Protein AF-A0ABD3P459-F1 (afdb_monomer)

Radius of gyration: 29.18 Å; Cα contacts (8 Å, |Δi|>4): 652; chains: 1; bounding box: 80×103×80 Å

Secondary structure (DSSP, 8-state):
--PPPP--------PPPPPPPPP-----------------------------------------------------------------------------BEEPPHHHHHHHHHHHHTS-HHHHHHHTTTTSSS-SS-TT-HHHHHTT--S--TTS-S-EETT-PPPPTTHHHHHHHHHHHHHHS----TTS----GGG-S----S--PPPEEEEEEE--TTTHHHHHHHHHHHS-TTTS-TBTTB--BTTB---BGGGS-HHHHHHHHHTSSS--SEEEE-SS---GGGGGGGT--SSGGGS-GGGHHHHHHS----PPEEEEEEEE--HHHHHHHHHHHHHTT-HHHHHT---HHHHHHHHHHHGGG--TT-SSSGGGGGG-TTHHHHHHTTT-SPP-----TT--S-TT-GGGSS-HHHH-HHHHHHHHHHHHHHHHT-SEEEETTTTTSHHHHHHHHHHH-----S------SS---S---SSSSS-----HHHHHHTTS-THHHHHHHHTTHHHHHHHHHHHHHHHHHHH-TTTB--

Sequence (542 aa):
MAPQQQLSSRLHIVASPLPERPHHDSSVHQTSSSPFPRTKRRRGGHSLKILSTLICSVASGGVLASLAWLVRDDTEVNPAANGDLSRRVRSMDGDGRSGTVRSASVDTVVRFLMGLAEKRPAELWDIFGVGGEGYGDDPFSLSSLEAGQCPWSTSSSAATIDWLPPRPLHSDDLSAAFRSNMQSTPVNHPSRPKLNKRNRHISPDTNNDSPVILWYEHISKAGGTTFCALAQSNMPHLAVPRYHCMPRKGDLMDGRVGSWPNEELIDFLTQDQPSYGIVANEWDPFDLNKLKLSGRDLWKDHADERNTDKINNDNNVQSPRLLFVTTLRDPADRLLSSYTFFSDYSEEQQRDASNFGVWIKKNLARLGKFKVGGRSAFRSNIARNNYMVWRFSGGAMPRYHEYDEESSASFFAPSRVFSSSAAEKSVWERPFEMAVRALSLHDLVLPMDVMTQDPGKESLQRVLGWNQFALHGRRYVGEKESGHVVTTGEVRNSNAKAYLEERGSGEEFRALWERNWLDYVLFYWARAVFFARLYCRDVLAE

Mean predicted aligned error: 14.14 Å

Foldseek 3Di:
DDDDDDDDDDDDDDDDDDDDDDDDDDDDDDDDDDDDDDDDDDDDDDDDDDDDDDDDDDDDDDDDDDDDDDDDDDDDDDDDDDDDDDDDDDDDPPPPPQAFAAEDALVLLLVVLVVVLLDALVVNCQCQQVPHPGHHVPLLVVVQLVVLHDPDDSPPHHHYNSNFHDFFPCQLVLLVLLQVVQVVDPQDDPPDPDDDPVPPPPPPPPDLAFHEAEEEEELFPFQLQLVLLLCCQRGRVQQADPLSSAHDDPPDPDLACQLDDLVRVQCCCPPDDDNHSYHHHYQFAHDQCLCVLAVDHLPCVPDDPVCSVVVVPPDPRRGYHYQFEYEAEDLLLRLVNLLCLVCPPDPVSVVVSDPSLVVLVVLLVQVVVDDRVDPGSSSSLSSDAQSLLCRQLSNLQDRPPPDPVPPDDGSLDPPCLDDPVNSDCVRRSSSLSSSSSSLSNHSYHHHSVCCLPPLNQVSCCSRNVRDPSQSDDDPDPDDDSADDPDNDDHPPSRDSQVVVVVPDPSSSVSSSCSSRVSSVSVNSSSSSNSSCVRSVVVRHDD

InterPro domains:
  IPR027417 P-loop containing nucleoside triphosphate hydrolase [G3DSA:3.40.50.300] (211-537)

Solvent-accessible surface area (backbone atoms only — not comparable to full-atom values): 33387 Å² total; per-residue (Å²): 141,83,85,86,83,86,87,82,86,82,82,82,84,82,86,77,85,83,83,84,80,83,87,81,86,90,79,89,81,90,80,87,89,85,90,83,87,83,83,83,79,87,80,83,87,83,89,80,89,83,87,86,81,90,80,89,83,90,83,88,86,89,80,92,79,86,84,87,75,84,87,77,82,89,80,85,87,82,82,89,82,92,74,93,78,83,86,80,90,71,92,71,88,73,82,79,72,70,26,47,30,34,53,19,53,62,71,43,22,41,53,48,53,48,62,56,62,74,48,55,51,75,55,51,39,49,37,59,13,78,87,59,100,49,66,45,72,38,94,67,50,41,73,42,31,73,70,67,35,50,91,69,57,48,85,44,74,64,42,65,40,50,71,34,47,49,80,30,80,62,40,68,59,45,24,51,50,31,31,49,58,57,65,73,48,78,64,75,57,94,85,64,76,90,75,61,82,84,77,63,67,76,71,85,78,86,67,92,70,50,56,47,29,37,37,32,48,34,75,35,78,72,50,36,51,45,55,31,46,39,46,57,60,57,41,40,74,64,23,39,31,89,60,62,23,11,52,67,65,81,97,38,88,35,34,36,58,36,58,47,56,71,66,58,50,44,47,47,63,71,72,50,84,58,67,48,47,35,43,21,25,55,54,39,31,43,47,72,72,59,42,49,48,48,78,39,65,97,65,52,96,79,50,71,70,90,57,57,66,52,72,70,62,79,52,97,64,77,60,53,25,58,43,38,34,35,48,46,61,60,68,56,26,44,41,48,38,38,48,53,63,60,34,74,75,37,77,73,36,54,76,60,57,57,57,69,58,55,49,38,53,59,23,48,66,37,44,80,59,44,51,83,72,45,92,39,39,40,80,24,53,69,48,45,65,30,42,60,31,20,26,41,21,52,46,60,38,71,82,88,87,78,71,63,83,82,72,72,88,55,88,50,50,77,95,65,67,76,46,72,71,78,66,33,58,91,61,46,50,66,22,42,48,40,17,51,57,48,56,46,56,33,66,41,56,40,44,56,89,40,43,87,38,70,75,26,42,52,50,41,29,69,51,57,59,42,81,49,81,73,65,76,84,76,92,59,98,68,96,68,92,54,57,47,94,53,102,75,58,57,80,74,77,49,55,37,58,61,63,31,45,79,71,51,61,58,55,47,38,48,44,53,46,54,51,24,42,66,27,47,55,51,45,57,50,45,44,29,48,40,33,44,70,66,52,28,59,95,33,43,59,130

Structure (mmCIF, N/CA/C/O backbone):
data_AF-A0ABD3P459-F1
#
_entry.id   AF-A0ABD3P459-F1
#
loop_
_atom_site.group_PDB
_atom_site.id
_atom_site.type_symbol
_atom_site.label_atom_id
_atom_site.label_alt_id
_atom_site.label_comp_id
_atom_site.label_asym_id
_atom_site.label_entity_id
_atom_site.label_seq_id
_atom_site.pdbx_PDB_ins_code
_atom_site.Cartn_x
_atom_site.Cartn_y
_atom_site.Cartn_z
_atom_site.occupancy
_atom_site.B_iso_or_equiv
_atom_site.auth_seq_id
_atom_site.auth_comp_id
_atom_site.auth_asym_id
_atom_site.auth_atom_id
_atom_site.pdbx_PDB_model_num
ATOM 1 N N . MET A 1 1 ? -15.809 -40.561 -43.843 1.00 43.72 1 MET A N 1
ATOM 2 C CA . MET A 1 1 ? -15.997 -39.375 -44.705 1.00 43.72 1 MET A CA 1
ATOM 3 C C . MET A 1 1 ? -17.270 -38.662 -44.279 1.00 43.72 1 MET A C 1
ATOM 5 O O . MET A 1 1 ? -18.341 -39.224 -44.445 1.00 43.72 1 MET A O 1
ATOM 9 N N . ALA A 1 2 ? -17.136 -37.474 -43.697 1.00 31.20 2 ALA A N 1
ATOM 10 C CA . ALA A 1 2 ? -18.208 -36.517 -43.414 1.00 31.20 2 ALA A CA 1
ATOM 11 C C . ALA A 1 2 ? -17.552 -35.118 -43.375 1.00 31.20 2 ALA A C 1
ATOM 13 O O . ALA A 1 2 ? -16.400 -35.039 -42.937 1.00 31.20 2 ALA A O 1
ATOM 14 N N . PRO A 1 3 ? -18.186 -34.046 -43.884 1.00 43.34 3 PRO A N 1
ATOM 15 C CA . PRO A 1 3 ? -17.501 -32.771 -44.093 1.00 43.34 3 PRO A CA 1
ATOM 16 C C . PRO A 1 3 ? -17.493 -31.885 -42.840 1.00 43.34 3 PRO A C 1
ATOM 18 O O . PRO A 1 3 ? -18.505 -31.742 -42.158 1.00 43.34 3 PRO A O 1
ATOM 21 N N . GLN A 1 4 ? -16.360 -31.228 -42.581 1.00 30.92 4 GLN A N 1
ATOM 22 C CA . GLN A 1 4 ? -16.279 -30.120 -41.626 1.00 30.92 4 GLN A CA 1
ATOM 23 C C . GLN A 1 4 ? -16.928 -28.863 -42.222 1.00 30.92 4 GLN A C 1
ATOM 25 O O . GLN A 1 4 ? -16.619 -28.487 -43.352 1.00 30.92 4 GLN A O 1
ATOM 30 N N . GLN A 1 5 ? -17.768 -28.174 -41.448 1.00 36.69 5 GLN A N 1
ATOM 31 C CA . GLN A 1 5 ? -18.185 -26.804 -41.748 1.00 36.69 5 GLN A CA 1
ATOM 32 C C . GLN A 1 5 ? -17.350 -25.824 -40.918 1.00 36.69 5 GLN A C 1
ATOM 34 O O . GLN A 1 5 ? -17.392 -25.851 -39.690 1.00 36.69 5 GLN A O 1
ATOM 39 N N . GLN A 1 6 ? -16.602 -24.948 -41.590 1.00 31.00 6 GLN A N 1
ATOM 40 C CA . GLN A 1 6 ? -15.978 -23.782 -40.965 1.00 31.00 6 GLN A CA 1
ATOM 41 C C . GLN A 1 6 ? -16.959 -22.605 -40.989 1.00 31.00 6 GLN A C 1
ATOM 43 O O . GLN A 1 6 ? -17.386 -22.174 -42.060 1.00 31.00 6 GLN A O 1
ATOM 48 N N . LEU A 1 7 ? -17.281 -22.053 -39.819 1.00 30.47 7 LEU A N 1
ATOM 49 C CA . LEU A 1 7 ? -18.008 -20.790 -39.697 1.00 30.47 7 LEU A CA 1
ATOM 50 C C . LEU A 1 7 ? -17.008 -19.637 -39.565 1.00 30.47 7 LEU A C 1
ATOM 52 O O . LEU A 1 7 ? -16.349 -19.485 -38.540 1.00 30.47 7 LEU A O 1
ATOM 56 N N . SER A 1 8 ? -16.900 -18.820 -40.615 1.00 28.75 8 SER A N 1
ATOM 57 C CA . SER A 1 8 ? -16.117 -17.581 -40.612 1.00 28.75 8 SER A CA 1
ATOM 58 C C . SER A 1 8 ? -17.039 -16.387 -40.357 1.00 28.75 8 SER A C 1
ATOM 60 O O . SER A 1 8 ? -17.787 -15.969 -41.241 1.00 28.75 8 SER A O 1
ATOM 62 N N . SER A 1 9 ? -16.995 -15.826 -39.149 1.00 30.52 9 SER A N 1
ATOM 63 C CA . SER A 1 9 ? -17.736 -14.613 -38.793 1.00 30.52 9 SER A CA 1
ATOM 64 C C . SER A 1 9 ? -16.895 -13.361 -39.064 1.00 30.52 9 SER A C 1
ATOM 66 O O . SER A 1 9 ? -16.096 -12.940 -38.227 1.00 30.52 9 SER A O 1
ATOM 68 N N . ARG A 1 10 ? -17.086 -12.738 -40.234 1.00 29.83 10 ARG A N 1
ATOM 69 C CA . ARG A 1 10 ? -16.562 -11.391 -40.517 1.00 29.83 10 ARG A CA 1
ATOM 70 C C . ARG A 1 10 ? -17.405 -10.336 -39.798 1.00 29.83 10 ARG A C 1
ATOM 72 O O . ARG A 1 10 ? -18.581 -10.170 -40.112 1.00 29.83 10 ARG A O 1
ATOM 79 N N . LEU A 1 11 ? -16.792 -9.589 -38.883 1.00 27.97 11 LEU A N 1
ATOM 80 C CA . LEU A 1 11 ? -17.391 -8.407 -38.260 1.00 27.97 11 LEU A CA 1
ATOM 81 C C . LEU A 1 11 ? -17.223 -7.185 -39.175 1.00 27.97 11 LEU A C 1
ATOM 83 O O . LEU A 1 11 ? -16.106 -6.743 -39.439 1.00 27.97 11 LEU A O 1
ATOM 87 N N . HIS A 1 12 ? -18.339 -6.631 -39.651 1.00 28.06 12 HIS A N 1
ATOM 88 C CA . HIS A 1 12 ? -18.365 -5.342 -40.342 1.00 28.06 12 HIS A CA 1
ATOM 89 C C . HIS A 1 12 ? -18.398 -4.202 -39.318 1.00 28.06 12 HIS A C 1
ATOM 91 O O . HIS A 1 12 ? -19.388 -4.033 -38.609 1.00 28.06 12 HIS A O 1
ATOM 97 N N . ILE A 1 13 ? -17.342 -3.388 -39.275 1.00 30.62 13 ILE A N 1
ATOM 98 C CA . ILE A 1 13 ? -17.334 -2.129 -38.520 1.00 30.62 13 ILE A CA 1
ATOM 99 C C . ILE A 1 13 ? -17.906 -1.030 -39.422 1.00 30.62 13 ILE A C 1
ATOM 101 O O . ILE A 1 13 ? -17.299 -0.664 -40.427 1.00 30.62 13 ILE A O 1
ATOM 105 N N . VAL A 1 14 ? -19.078 -0.504 -39.060 1.00 29.33 14 VAL A N 1
ATOM 106 C CA . VAL A 1 14 ? -19.691 0.659 -39.717 1.00 29.33 14 VAL A CA 1
ATOM 107 C C . VAL A 1 14 ? -19.282 1.915 -38.951 1.00 29.33 14 VAL A C 1
ATOM 109 O O . VAL A 1 14 ? -19.742 2.148 -37.835 1.00 29.33 14 VAL A O 1
ATOM 112 N N . ALA A 1 15 ? -18.414 2.732 -39.546 1.00 29.31 15 ALA A N 1
ATOM 113 C CA . ALA A 1 15 ? -18.053 4.029 -38.986 1.00 29.31 15 ALA A CA 1
ATOM 114 C C . ALA A 1 15 ? -19.205 5.033 -39.173 1.00 29.31 15 ALA A C 1
ATOM 116 O O . ALA A 1 15 ? -19.657 5.258 -40.295 1.00 29.31 15 ALA A O 1
ATOM 117 N N . SER A 1 16 ? -19.656 5.654 -38.081 1.00 30.17 16 SER A N 1
ATOM 118 C CA . SER A 1 16 ? -20.575 6.801 -38.113 1.00 30.17 16 SER A CA 1
ATOM 119 C C . SER A 1 16 ? -19.792 8.107 -37.902 1.00 30.17 16 SER A C 1
ATOM 121 O O . SER A 1 16 ? -18.869 8.116 -37.085 1.00 30.17 16 SER A O 1
ATOM 123 N N . PRO A 1 17 ? -20.115 9.201 -38.618 1.00 30.72 17 PRO A N 1
ATOM 124 C CA . PRO A 1 17 ? -19.365 10.453 -38.535 1.00 30.72 17 PRO A CA 1
ATOM 125 C C . PRO A 1 17 ? -19.636 11.224 -37.233 1.00 30.72 17 PRO A C 1
ATOM 127 O O . PRO A 1 17 ? -20.729 11.171 -36.670 1.00 30.72 17 PRO A O 1
ATOM 130 N N . LEU A 1 18 ? -18.629 11.972 -36.774 1.00 33.44 18 LEU A N 1
ATOM 131 C CA . LEU A 1 18 ? -18.723 12.866 -35.616 1.00 33.44 18 LEU A CA 1
ATOM 132 C C . LEU A 1 18 ? -19.528 14.137 -35.954 1.00 33.44 18 LEU A C 1
ATOM 134 O O . LEU A 1 18 ? -19.361 14.671 -37.051 1.00 33.44 18 LEU A O 1
ATOM 138 N N . PRO A 1 19 ? -20.337 14.671 -35.020 1.00 32.06 19 PRO A N 1
ATOM 139 C CA . PRO A 1 19 ? -21.009 15.952 -35.202 1.00 32.06 19 PRO A CA 1
ATOM 140 C C . PRO A 1 19 ? -20.045 17.134 -35.002 1.00 32.06 19 PRO A C 1
ATOM 142 O O . PRO A 1 19 ? -19.200 17.133 -34.102 1.00 32.06 19 PRO A O 1
ATOM 145 N N . GLU A 1 20 ? -20.207 18.165 -35.830 1.00 32.75 20 GLU A N 1
ATOM 146 C CA . GLU A 1 20 ? -19.441 19.413 -35.771 1.00 32.75 20 GLU A CA 1
ATOM 147 C C . GLU A 1 20 ? -19.739 20.215 -34.491 1.00 32.75 20 GLU A C 1
ATOM 149 O O . GLU A 1 20 ? -20.852 20.201 -33.961 1.00 32.75 20 GLU A O 1
ATOM 154 N N . ARG A 1 21 ? -18.739 20.953 -33.988 1.00 33.50 21 ARG A N 1
ATOM 155 C CA . ARG A 1 21 ? -18.925 21.911 -32.887 1.00 33.50 21 ARG A CA 1
ATOM 156 C C . ARG A 1 21 ? -19.268 23.297 -33.446 1.00 33.50 21 ARG A C 1
ATOM 158 O O . ARG A 1 21 ? -18.541 23.761 -34.322 1.00 33.50 21 ARG A O 1
ATOM 165 N N . PRO A 1 22 ? -20.274 24.007 -32.906 1.00 35.06 22 PRO A N 1
ATOM 166 C CA . PRO A 1 22 ? -20.507 25.397 -33.271 1.00 35.06 22 PRO A CA 1
ATOM 167 C C . PRO A 1 22 ? -19.414 26.307 -32.691 1.00 35.06 22 PRO A C 1
ATOM 169 O O . PRO A 1 22 ? -19.004 26.162 -31.536 1.00 35.06 22 PRO A O 1
ATOM 172 N N . HIS A 1 23 ? -18.974 27.277 -33.491 1.00 36.44 23 HIS A N 1
ATOM 173 C CA . HIS A 1 23 ? -18.189 28.413 -33.015 1.00 36.44 23 HIS A CA 1
ATOM 174 C C . HIS A 1 23 ? -19.051 29.300 -32.106 1.00 36.44 23 HIS A C 1
ATOM 176 O O . HIS A 1 23 ? -20.215 29.549 -32.413 1.00 36.44 23 HIS A O 1
ATOM 182 N N . HIS A 1 24 ? -18.470 29.815 -31.020 1.00 36.75 24 HIS A N 1
ATOM 183 C CA . HIS A 1 24 ? -19.091 30.860 -30.207 1.00 36.75 24 HIS A CA 1
ATOM 184 C C . HIS A 1 24 ? -18.243 32.130 -30.248 1.00 36.75 24 HIS A C 1
ATOM 186 O O . HIS A 1 24 ? -17.090 32.129 -29.815 1.00 36.75 24 HIS A O 1
ATOM 192 N N . ASP A 1 25 ? -18.841 33.201 -30.768 1.00 29.42 25 ASP A N 1
ATOM 193 C CA . ASP A 1 25 ? -18.234 34.525 -30.842 1.00 29.42 25 ASP A CA 1
ATOM 194 C C . ASP A 1 25 ? -18.008 35.150 -29.463 1.00 29.42 25 ASP A C 1
ATOM 196 O O . ASP A 1 25 ? -18.829 35.056 -28.547 1.00 29.42 25 ASP A O 1
ATOM 200 N N . SER A 1 26 ? -16.891 35.862 -29.346 1.00 31.38 26 SER A N 1
ATOM 201 C CA . SER A 1 26 ? -16.526 36.644 -28.171 1.00 31.38 26 SER A CA 1
ATOM 202 C C . SER A 1 26 ? -17.024 38.089 -28.288 1.00 31.38 26 SER A C 1
ATOM 204 O O . SER A 1 26 ? -16.369 38.918 -28.921 1.00 31.38 26 SER A O 1
ATOM 206 N N . SER A 1 27 ? -18.139 38.425 -27.630 1.00 30.39 27 SER A N 1
ATOM 207 C CA . SER A 1 27 ? -18.596 39.816 -27.476 1.00 30.39 27 SER A CA 1
ATOM 208 C C . SER A 1 27 ? -18.241 40.380 -26.095 1.00 30.39 27 SER A C 1
ATOM 210 O O . SER A 1 27 ? -18.679 39.870 -25.064 1.00 30.39 27 SER A O 1
ATOM 212 N N . VAL A 1 28 ? -17.463 41.462 -26.083 1.00 34.81 28 VAL A N 1
ATOM 213 C CA . VAL A 1 28 ? -17.018 42.178 -24.878 1.00 34.81 28 VAL A CA 1
ATOM 214 C C . VAL A 1 28 ? -18.147 43.026 -24.289 1.00 34.81 28 VAL A C 1
ATOM 216 O O . VAL A 1 28 ? -18.696 43.869 -24.991 1.00 34.81 28 VAL A O 1
ATOM 219 N N . HIS A 1 29 ? -18.385 42.932 -22.976 1.00 32.59 29 HIS A N 1
ATOM 220 C CA . HIS A 1 29 ? -18.986 44.035 -22.219 1.00 32.59 29 HIS A CA 1
ATOM 221 C C . HIS A 1 29 ? -18.264 44.285 -20.890 1.00 32.59 29 HIS A C 1
ATOM 223 O O . HIS A 1 29 ? -18.108 43.401 -20.051 1.00 32.59 29 HIS A O 1
ATOM 229 N N . GLN A 1 30 ? -17.819 45.531 -20.718 1.00 33.00 30 GLN A N 1
ATOM 230 C CA . GLN A 1 30 ? -17.252 46.067 -19.484 1.00 33.00 30 GLN A CA 1
ATOM 231 C C . GLN A 1 30 ? -18.373 46.606 -18.586 1.00 33.00 30 GLN A C 1
ATOM 233 O O . GLN A 1 30 ? -19.188 47.394 -19.062 1.00 33.00 30 GLN A O 1
ATOM 238 N N . THR A 1 31 ? -18.339 46.323 -17.281 1.00 30.34 31 THR A N 1
ATOM 239 C CA . THR A 1 31 ? -19.054 47.136 -16.278 1.00 30.34 31 THR A CA 1
ATOM 240 C C . THR A 1 31 ? -18.241 47.312 -14.993 1.00 30.34 31 THR A C 1
ATOM 242 O O . THR A 1 31 ? -18.089 46.385 -14.203 1.00 30.34 31 THR A O 1
ATOM 245 N N . SER A 1 32 ? -17.756 48.543 -14.805 1.00 28.61 32 SER A N 1
ATOM 246 C CA . SER A 1 32 ? -17.606 49.273 -13.532 1.00 28.61 32 SER A CA 1
ATOM 247 C C . SER A 1 32 ? -17.167 48.521 -12.262 1.00 28.61 32 SER A C 1
ATOM 249 O O . SER A 1 32 ? -17.966 47.916 -11.548 1.00 28.61 32 SER A O 1
ATOM 251 N N . SER A 1 33 ? -15.910 48.743 -11.880 1.00 28.70 33 SER A N 1
ATOM 252 C CA . SER A 1 33 ? -15.379 48.530 -10.528 1.00 28.70 33 SER A CA 1
ATOM 253 C C . SER A 1 33 ? -15.808 49.621 -9.533 1.00 28.70 33 SER A C 1
ATOM 255 O O . SER A 1 33 ? -15.836 50.794 -9.904 1.00 28.70 33 SER A O 1
ATOM 257 N N . SER A 1 34 ? -15.953 49.284 -8.245 1.00 28.64 34 SER A N 1
ATOM 258 C CA . SER A 1 34 ? -15.763 50.251 -7.146 1.00 28.64 34 SER A CA 1
ATOM 259 C C . SER A 1 34 ? -15.162 49.572 -5.893 1.00 28.64 34 SER A C 1
ATOM 261 O O . SER A 1 34 ? -15.334 48.358 -5.750 1.00 28.64 34 SER A O 1
ATOM 263 N N . PRO A 1 35 ? -14.388 50.269 -5.028 1.00 41.94 35 PRO A N 1
ATOM 264 C CA . PRO A 1 35 ? -13.347 49.615 -4.223 1.00 41.94 35 PRO A CA 1
ATOM 265 C C . PRO A 1 35 ? -13.531 49.696 -2.695 1.00 41.94 35 PRO A C 1
ATOM 267 O O . PRO A 1 35 ? -14.115 50.641 -2.177 1.00 41.94 35 PRO A O 1
ATOM 270 N N . PHE A 1 36 ? -12.880 48.782 -1.961 1.00 29.53 36 PHE A N 1
ATOM 271 C CA . PHE A 1 36 ? -12.521 48.966 -0.542 1.00 29.53 36 PHE A CA 1
ATOM 272 C C . PHE A 1 36 ? -11.030 48.631 -0.291 1.00 29.53 36 PHE A C 1
ATOM 274 O O . PHE A 1 36 ? -10.421 47.910 -1.089 1.00 29.53 36 PHE A O 1
ATOM 281 N N . PRO A 1 37 ? -10.379 49.214 0.740 1.00 38.22 37 PRO A N 1
ATOM 282 C CA . PRO A 1 37 ? -8.960 49.553 0.637 1.00 38.22 37 PRO A CA 1
ATOM 283 C C . PRO A 1 37 ? -7.986 48.544 1.261 1.00 38.22 37 PRO A C 1
ATOM 285 O O . PRO A 1 37 ? -8.197 48.008 2.347 1.00 38.22 37 PRO A O 1
ATOM 288 N N . ARG A 1 38 ? -6.821 48.385 0.615 1.00 31.14 38 ARG A N 1
ATOM 289 C CA . ARG A 1 38 ? -5.641 47.720 1.191 1.00 31.14 38 ARG A CA 1
ATOM 290 C C . ARG A 1 38 ? -4.854 48.680 2.087 1.00 31.14 38 ARG A C 1
ATOM 292 O O . ARG A 1 38 ? -4.240 49.631 1.602 1.00 31.14 38 ARG A O 1
ATOM 299 N N . THR A 1 39 ? -4.765 48.376 3.377 1.00 33.22 39 THR A N 1
ATOM 300 C CA . THR A 1 39 ? -3.868 49.068 4.314 1.00 33.22 39 THR A CA 1
ATOM 301 C C . THR A 1 39 ? -2.403 48.688 4.066 1.00 33.22 39 THR A C 1
ATOM 303 O O . THR A 1 39 ? -1.993 47.554 4.318 1.00 33.22 39 THR A O 1
ATOM 306 N N . LYS A 1 40 ? -1.583 49.643 3.609 1.00 33.78 40 LYS A N 1
ATOM 307 C CA . LYS A 1 40 ? -0.118 49.495 3.528 1.00 33.78 40 LYS A CA 1
ATOM 308 C C . LYS A 1 40 ? 0.490 49.516 4.935 1.00 33.78 40 LYS A C 1
ATOM 310 O O . LYS A 1 40 ? 0.404 50.536 5.612 1.00 33.78 40 LYS A O 1
ATOM 315 N N . ARG A 1 41 ? 1.199 48.456 5.342 1.00 33.03 41 ARG A N 1
ATOM 316 C CA . ARG A 1 41 ? 2.051 48.479 6.546 1.00 33.03 41 ARG A CA 1
ATOM 317 C C . ARG A 1 41 ? 3.526 48.517 6.140 1.00 33.03 41 ARG A C 1
ATOM 319 O O . ARG A 1 41 ? 4.090 47.509 5.727 1.00 33.03 41 ARG A O 1
ATOM 326 N N . ARG A 1 42 ? 4.142 49.701 6.237 1.00 35.00 42 ARG A N 1
ATOM 327 C CA . ARG A 1 42 ? 5.601 49.878 6.122 1.00 35.00 42 ARG A CA 1
ATOM 328 C C . ARG A 1 42 ? 6.304 49.088 7.235 1.00 35.00 42 ARG A C 1
ATOM 330 O O . ARG A 1 42 ? 5.878 49.151 8.386 1.00 35.00 42 ARG A O 1
ATOM 337 N N . ARG A 1 43 ? 7.440 48.466 6.919 1.00 35.28 43 ARG A N 1
ATOM 338 C CA . ARG A 1 43 ? 8.540 48.258 7.872 1.00 35.28 43 ARG A CA 1
ATOM 339 C C . ARG A 1 43 ? 9.817 48.795 7.234 1.00 35.28 43 ARG A C 1
ATOM 341 O O . ARG A 1 43 ? 10.210 48.326 6.172 1.00 35.28 43 ARG A O 1
ATOM 348 N N . GLY A 1 44 ? 10.400 49.816 7.857 1.00 29.52 44 GLY A N 1
ATOM 349 C CA . GLY A 1 44 ? 11.773 50.227 7.573 1.00 29.52 44 GLY A CA 1
ATOM 350 C C . GLY A 1 44 ? 12.746 49.237 8.208 1.00 29.52 44 GLY A C 1
ATOM 351 O O . GLY A 1 44 ? 12.390 48.550 9.168 1.00 29.52 44 GLY A O 1
ATOM 352 N N . GLY A 1 45 ? 13.952 49.141 7.657 1.00 29.31 45 GLY A N 1
ATOM 353 C CA . GLY A 1 45 ? 15.020 48.350 8.259 1.00 29.31 45 GLY A CA 1
ATOM 354 C C . GLY A 1 45 ? 15.753 49.122 9.353 1.00 29.31 45 GLY A C 1
ATOM 355 O O . GLY A 1 45 ? 15.751 50.349 9.359 1.00 29.31 45 GLY A O 1
ATOM 356 N N . HIS A 1 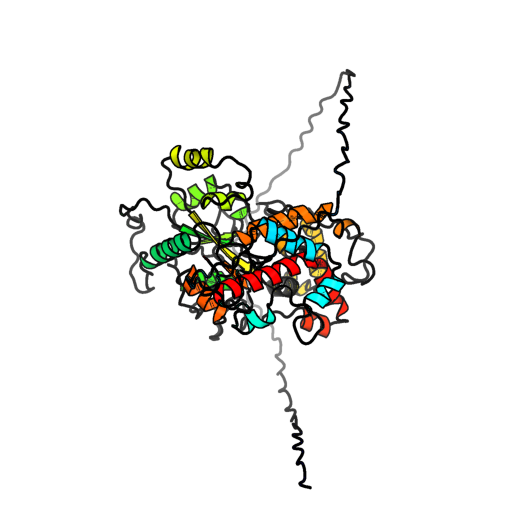46 ? 16.456 48.390 10.213 1.00 31.25 46 HIS A N 1
ATOM 357 C CA . HIS A 1 46 ? 17.650 48.896 10.878 1.00 31.25 46 HIS A CA 1
ATOM 358 C C . HIS A 1 46 ? 18.757 47.855 10.750 1.00 31.25 46 HIS A C 1
ATOM 360 O O . HIS A 1 46 ? 18.540 46.663 10.953 1.00 31.25 46 HIS A O 1
ATOM 366 N N . SER A 1 47 ? 19.937 48.333 10.369 1.00 31.03 47 SER A N 1
ATOM 367 C CA . SER A 1 47 ? 21.167 47.556 10.303 1.00 31.03 47 SER A CA 1
ATOM 368 C C . SER A 1 47 ? 21.909 47.717 11.624 1.00 31.03 47 SER A C 1
ATOM 370 O O . SER A 1 47 ? 22.094 48.846 12.074 1.00 31.03 47 SER A O 1
ATOM 372 N N . LEU A 1 48 ? 22.394 46.622 12.206 1.00 31.44 48 LEU A N 1
ATOM 373 C CA . LEU A 1 48 ? 23.371 46.673 13.289 1.00 31.44 48 LEU A CA 1
ATOM 374 C C . LEU A 1 48 ? 24.418 45.579 13.080 1.00 31.44 48 LEU A C 1
ATOM 376 O O . LEU A 1 48 ? 24.130 44.388 13.150 1.00 31.44 48 LEU A O 1
ATOM 380 N N . LYS A 1 49 ? 25.642 46.022 12.789 1.00 30.33 49 LYS A N 1
ATOM 381 C CA . LYS A 1 49 ? 26.844 45.192 12.837 1.00 30.33 49 LYS A CA 1
ATOM 382 C C . LYS A 1 49 ? 27.257 45.067 14.301 1.00 30.33 49 LYS A C 1
ATOM 384 O O . LYS A 1 49 ? 27.329 46.087 14.982 1.00 30.33 49 LYS A O 1
ATOM 389 N N . ILE A 1 50 ? 27.617 43.868 14.743 1.00 30.86 50 ILE A N 1
ATOM 390 C CA . ILE A 1 50 ? 28.487 43.689 15.909 1.00 30.86 50 ILE A CA 1
ATOM 391 C C . ILE A 1 50 ? 29.708 42.905 15.437 1.00 30.86 50 ILE A C 1
ATOM 393 O O . ILE A 1 50 ? 29.583 41.883 14.766 1.00 30.86 50 ILE A O 1
ATOM 397 N N . LEU A 1 51 ? 30.879 43.451 15.750 1.00 28.25 51 LEU A N 1
ATOM 398 C CA . LEU A 1 51 ? 32.191 42.881 15.479 1.00 28.25 51 LEU A CA 1
ATOM 399 C C . LEU A 1 51 ? 32.749 42.364 16.813 1.00 28.25 51 LEU A C 1
ATOM 401 O O . LEU A 1 51 ? 32.641 43.061 17.821 1.00 28.25 51 LEU A O 1
ATOM 405 N N . SER A 1 52 ? 33.344 41.175 16.828 1.00 29.78 52 SER A N 1
ATOM 406 C CA . SER A 1 52 ? 34.131 40.663 17.957 1.00 29.78 52 SER A CA 1
ATOM 407 C C . SER A 1 52 ? 35.187 39.689 17.426 1.00 29.78 52 SER A C 1
ATOM 409 O O . SER A 1 52 ? 34.927 38.984 16.449 1.00 29.78 52 SER A O 1
ATOM 411 N N . THR A 1 53 ? 36.388 39.706 18.009 1.00 29.77 53 THR A N 1
ATOM 412 C CA . THR A 1 53 ? 37.632 39.325 17.316 1.00 29.77 53 THR A CA 1
ATOM 413 C C . THR A 1 53 ? 38.626 38.608 18.250 1.00 29.77 53 THR A C 1
ATOM 415 O O . THR A 1 53 ? 39.113 39.250 19.173 1.00 29.77 53 THR A O 1
ATOM 418 N N . LEU A 1 54 ? 38.999 37.351 17.920 1.00 27.86 54 LEU A N 1
ATOM 419 C CA . LEU A 1 54 ? 40.176 36.556 18.388 1.00 27.86 54 LEU A CA 1
ATOM 420 C C . LEU A 1 54 ? 40.328 36.353 19.933 1.00 27.86 54 LEU A C 1
ATOM 422 O O . LEU A 1 54 ? 39.499 36.837 20.690 1.00 27.86 54 LEU A O 1
ATOM 426 N N . ILE A 1 55 ? 41.284 35.589 20.505 1.00 31.34 55 ILE A N 1
ATOM 427 C CA . ILE A 1 55 ? 42.400 34.739 20.004 1.00 31.34 55 ILE A CA 1
ATOM 428 C C . ILE A 1 55 ? 42.531 33.477 20.919 1.00 31.34 55 ILE A C 1
ATOM 430 O O . ILE A 1 55 ? 42.036 33.502 22.041 1.00 31.34 55 ILE A O 1
ATOM 434 N N . CYS A 1 56 ? 43.322 32.469 20.502 1.00 26.03 56 CYS A N 1
ATOM 435 C CA . CYS A 1 56 ? 43.991 31.423 21.324 1.00 26.03 56 CYS A CA 1
ATOM 436 C C . CYS A 1 56 ? 43.153 30.236 21.883 1.00 26.03 56 CYS A C 1
ATOM 438 O O . CYS A 1 56 ? 42.021 30.412 22.306 1.00 26.03 56 CYS A O 1
ATOM 440 N N . SER A 1 57 ? 43.679 28.997 21.971 1.00 27.19 57 SER A N 1
ATOM 441 C CA . SER A 1 57 ? 44.925 28.448 21.388 1.00 27.19 57 SER A CA 1
ATOM 442 C C . SER A 1 57 ? 44.934 26.908 21.280 1.00 27.19 57 SER A C 1
ATOM 444 O O . SER A 1 57 ? 44.028 26.228 21.748 1.00 27.19 57 SER A O 1
ATOM 446 N N . VAL A 1 58 ? 45.995 26.391 20.652 1.00 31.16 58 VAL A N 1
ATOM 447 C CA . VAL A 1 58 ? 46.311 24.982 20.339 1.00 31.16 58 VAL A CA 1
ATOM 448 C C . VAL A 1 58 ? 46.374 24.053 21.565 1.00 31.16 58 VAL A C 1
ATOM 450 O O . VAL A 1 58 ? 47.016 24.393 22.555 1.00 31.16 58 VAL A O 1
ATOM 453 N N . ALA A 1 59 ? 45.869 22.819 21.424 1.00 28.55 59 ALA A N 1
ATOM 454 C CA . ALA A 1 59 ? 46.402 21.639 22.117 1.00 28.55 59 ALA A CA 1
ATOM 455 C C . ALA A 1 59 ? 46.197 20.360 21.278 1.00 28.55 59 ALA A C 1
ATOM 457 O O . ALA A 1 59 ? 45.077 20.022 20.900 1.00 28.55 59 ALA A O 1
ATOM 458 N N . SER A 1 60 ? 47.292 19.659 20.984 1.00 31.98 60 SER A N 1
ATOM 459 C CA . SER A 1 60 ? 47.321 18.389 20.244 1.00 31.98 60 SER A CA 1
ATOM 460 C C . SER A 1 60 ? 47.164 17.191 21.187 1.00 31.98 60 SER A C 1
ATOM 462 O O . SER A 1 60 ? 47.670 17.229 22.305 1.00 31.98 60 SER A O 1
ATOM 464 N N . GLY A 1 61 ? 46.569 16.089 20.723 1.00 26.52 61 GLY A N 1
ATOM 465 C CA . GLY A 1 61 ? 46.547 14.823 21.469 1.00 26.52 61 GLY A CA 1
ATOM 466 C C . GLY A 1 61 ? 45.559 13.825 20.874 1.00 26.52 61 GLY A C 1
ATOM 467 O O . GLY A 1 61 ? 44.355 13.980 21.039 1.00 26.52 61 GLY A O 1
ATOM 468 N N . GLY A 1 62 ? 46.056 12.831 20.136 1.00 26.64 62 GLY A N 1
ATOM 469 C CA . GLY A 1 62 ? 45.212 11.834 19.471 1.00 26.64 62 GLY A CA 1
ATOM 470 C C . GLY A 1 62 ? 45.045 10.542 20.270 1.00 26.64 62 GLY A C 1
ATOM 471 O O . GLY A 1 62 ? 45.831 10.252 21.168 1.00 26.64 62 GLY A O 1
ATOM 472 N N . VAL A 1 63 ? 44.078 9.721 19.855 1.00 29.09 63 VAL A N 1
ATOM 473 C CA . VAL A 1 63 ? 44.073 8.268 20.078 1.00 29.09 63 VAL A CA 1
ATOM 474 C C . VAL A 1 63 ? 43.580 7.600 18.794 1.00 29.09 63 VAL A C 1
ATOM 476 O O . VAL A 1 63 ? 42.416 7.735 18.428 1.00 29.09 63 VAL A O 1
ATOM 479 N N . LEU A 1 64 ? 44.463 6.867 18.113 1.00 31.92 64 LEU A N 1
ATOM 480 C CA . LEU A 1 64 ? 44.061 5.845 17.146 1.00 31.92 64 LEU A CA 1
ATOM 481 C C . LEU A 1 64 ? 43.720 4.581 17.943 1.00 31.92 64 LEU A C 1
ATOM 483 O O . LEU A 1 64 ? 44.618 3.917 18.456 1.00 31.92 64 LEU A O 1
ATOM 487 N N . ALA A 1 65 ? 42.430 4.273 18.078 1.00 32.66 65 ALA A N 1
ATOM 488 C CA . ALA A 1 65 ? 41.963 3.049 18.722 1.00 32.66 65 ALA A CA 1
ATOM 489 C C . ALA A 1 65 ? 41.620 1.995 17.661 1.00 32.66 65 ALA A C 1
ATOM 491 O O . ALA A 1 65 ? 40.772 2.208 16.798 1.00 32.66 65 ALA A O 1
ATOM 492 N N . SER A 1 66 ? 42.310 0.860 17.739 1.00 30.91 66 SER A N 1
ATOM 493 C CA . SER A 1 66 ? 42.173 -0.265 16.814 1.00 30.91 66 SER A CA 1
ATOM 494 C C . SER A 1 66 ? 40.815 -0.957 16.941 1.00 30.91 66 SER A C 1
ATOM 496 O O . SER A 1 66 ? 40.405 -1.303 18.045 1.00 30.91 66 SER A O 1
ATOM 498 N N . LEU A 1 67 ? 40.188 -1.279 15.807 1.00 30.53 67 LEU A N 1
ATOM 499 C CA . LEU A 1 67 ? 39.144 -2.304 15.708 1.00 30.53 67 LEU A CA 1
ATOM 500 C C . LEU A 1 67 ? 39.456 -3.243 14.537 1.00 30.53 67 LEU A C 1
ATOM 502 O O . LEU A 1 67 ? 38.822 -3.206 13.488 1.00 30.53 67 LEU A O 1
ATOM 506 N N . ALA A 1 68 ? 40.456 -4.098 14.744 1.00 29.89 68 ALA A N 1
ATOM 507 C CA . ALA A 1 68 ? 40.568 -5.350 14.011 1.00 29.89 68 ALA A CA 1
ATOM 508 C C . ALA A 1 68 ? 39.771 -6.405 14.791 1.00 29.89 68 ALA A C 1
ATOM 510 O O . ALA A 1 68 ? 40.160 -6.769 15.901 1.00 29.89 68 ALA A O 1
ATOM 511 N N . TRP A 1 69 ? 38.649 -6.862 14.237 1.00 32.22 69 TRP A N 1
ATOM 512 C CA . TRP A 1 69 ? 37.929 -8.033 14.740 1.00 32.22 69 TRP A CA 1
ATOM 513 C C . TRP A 1 69 ? 38.145 -9.214 13.801 1.00 32.22 69 TRP A C 1
ATOM 515 O O . TRP A 1 69 ? 38.245 -9.044 12.587 1.00 32.22 69 TRP A O 1
ATOM 525 N N . LEU A 1 70 ? 38.285 -10.400 14.394 1.00 30.48 70 LEU A N 1
ATOM 526 C CA . LEU A 1 70 ? 38.682 -11.614 13.693 1.00 30.48 70 LEU A CA 1
ATOM 527 C C . LEU A 1 70 ? 37.644 -12.010 12.639 1.00 30.48 70 LEU A C 1
ATOM 529 O O . LEU A 1 70 ? 36.487 -12.265 12.969 1.00 30.48 70 LEU A O 1
ATOM 533 N N . VAL A 1 71 ? 38.115 -12.208 11.408 1.00 29.38 71 VAL A N 1
ATOM 534 C CA . VAL A 1 71 ? 37.542 -13.238 10.539 1.00 29.38 71 VAL A CA 1
ATOM 535 C C . VAL A 1 71 ? 37.881 -14.584 11.174 1.00 29.38 71 VAL A C 1
ATOM 537 O O . VAL A 1 71 ? 39.049 -14.864 11.456 1.00 29.38 71 VAL A O 1
ATOM 540 N N . ARG A 1 72 ? 36.859 -15.399 11.428 1.00 28.78 72 ARG A N 1
ATOM 541 C CA . ARG A 1 72 ? 37.009 -16.799 11.815 1.00 28.78 72 ARG A CA 1
ATOM 542 C C . ARG A 1 72 ? 36.168 -17.628 10.853 1.00 28.78 72 ARG A C 1
ATOM 544 O O . ARG A 1 72 ? 34.965 -17.771 11.045 1.00 28.78 72 ARG A O 1
ATOM 551 N N . ASP A 1 73 ? 36.828 -18.076 9.793 1.00 31.08 73 ASP A N 1
ATOM 552 C CA . ASP A 1 73 ? 36.375 -19.201 8.981 1.00 31.08 73 ASP A CA 1
ATOM 553 C C . ASP A 1 73 ? 36.582 -20.522 9.755 1.00 31.08 73 ASP A C 1
ATOM 555 O O . ASP A 1 73 ? 37.004 -20.510 10.916 1.00 31.08 73 ASP A O 1
ATOM 559 N N . ASP A 1 74 ? 36.289 -21.638 9.086 1.00 30.70 74 ASP A N 1
ATOM 560 C CA . ASP A 1 74 ? 36.410 -23.032 9.535 1.00 30.70 74 ASP A CA 1
ATOM 561 C C . ASP A 1 74 ? 35.218 -23.572 10.350 1.00 30.70 74 ASP A C 1
ATOM 563 O O . ASP A 1 74 ? 35.262 -23.755 11.568 1.00 30.70 74 ASP A O 1
ATOM 567 N N . THR A 1 75 ? 34.166 -23.971 9.626 1.00 33.12 75 THR A N 1
ATOM 568 C CA . THR A 1 75 ? 33.438 -25.208 9.963 1.00 33.12 75 THR A CA 1
ATOM 569 C C . THR A 1 75 ? 33.444 -26.143 8.756 1.00 33.12 75 THR A C 1
ATOM 571 O O . THR A 1 75 ? 32.904 -25.832 7.697 1.00 33.12 75 THR A O 1
ATOM 574 N N . GLU A 1 76 ? 34.113 -27.284 8.912 1.00 32.56 76 GLU A N 1
ATOM 575 C CA . GLU A 1 76 ? 34.304 -28.277 7.856 1.00 32.56 76 GLU A CA 1
ATOM 576 C C . GLU A 1 76 ? 32.985 -28.973 7.486 1.00 32.56 76 GLU A C 1
ATOM 578 O O . GLU A 1 76 ? 32.240 -29.450 8.346 1.00 32.56 76 GLU A O 1
ATOM 583 N N . VAL A 1 77 ? 32.723 -29.098 6.183 1.00 33.62 77 VAL A N 1
ATOM 584 C CA . VAL A 1 77 ? 31.631 -29.928 5.660 1.00 33.62 77 VAL A CA 1
ATOM 585 C C . VAL A 1 77 ? 32.095 -31.380 5.628 1.00 33.62 77 VAL A C 1
ATOM 587 O O . VAL A 1 77 ? 32.966 -31.735 4.837 1.00 33.62 77 VAL A O 1
ATOM 590 N N . ASN A 1 78 ? 31.480 -32.231 6.449 1.00 33.06 78 ASN A N 1
ATOM 591 C CA . ASN A 1 78 ? 31.781 -33.661 6.506 1.00 33.06 78 ASN A CA 1
ATOM 592 C C . ASN A 1 78 ? 30.599 -34.473 5.930 1.00 33.06 78 ASN A C 1
ATOM 594 O O . ASN A 1 78 ? 29.550 -34.555 6.576 1.00 33.06 78 ASN A O 1
ATOM 598 N N . PRO A 1 79 ? 30.700 -35.024 4.705 1.00 35.06 79 PRO A N 1
ATOM 599 C CA . PRO A 1 79 ? 29.642 -35.825 4.100 1.00 35.06 79 PRO A CA 1
ATOM 600 C C . PRO A 1 79 ? 29.758 -37.320 4.455 1.00 35.06 79 PRO A C 1
ATOM 602 O O . PRO A 1 79 ? 30.823 -37.814 4.805 1.00 35.06 79 PRO A O 1
ATOM 605 N N . ALA A 1 80 ? 28.658 -38.044 4.220 1.00 32.44 80 ALA A N 1
ATOM 606 C CA . ALA A 1 80 ? 28.503 -39.504 4.277 1.00 32.44 80 ALA A CA 1
ATOM 607 C C . ALA A 1 80 ? 28.349 -40.169 5.665 1.00 32.44 80 ALA A C 1
ATOM 609 O O . ALA A 1 80 ? 29.307 -40.519 6.346 1.00 32.44 80 ALA A O 1
ATOM 610 N N . ALA A 1 81 ? 27.100 -40.545 5.962 1.00 34.00 81 ALA A N 1
ATOM 611 C CA . ALA A 1 81 ? 26.780 -41.756 6.715 1.00 34.00 81 ALA A CA 1
ATOM 612 C C . ALA A 1 81 ? 25.504 -42.393 6.130 1.00 34.00 81 ALA A C 1
ATOM 614 O O . ALA A 1 81 ? 24.387 -42.040 6.502 1.00 34.00 81 ALA A O 1
ATOM 615 N N . ASN A 1 82 ? 25.668 -43.328 5.187 1.00 34.25 82 ASN A N 1
ATOM 616 C CA . ASN A 1 82 ? 24.572 -44.199 4.753 1.00 34.25 82 ASN A CA 1
ATOM 617 C C . ASN A 1 82 ? 24.223 -45.162 5.897 1.00 34.25 82 ASN A C 1
ATOM 619 O O . ASN A 1 82 ? 25.082 -45.928 6.330 1.00 34.25 82 ASN A O 1
ATOM 623 N N . GLY A 1 83 ? 22.970 -45.146 6.356 1.00 31.83 83 GLY A N 1
ATOM 624 C CA . GLY A 1 83 ? 22.466 -46.036 7.402 1.00 31.83 83 GLY A CA 1
ATOM 625 C C . GLY A 1 83 ? 21.135 -46.663 6.998 1.00 31.83 83 GLY A C 1
ATOM 626 O O . GLY A 1 83 ? 20.101 -46.004 7.055 1.00 31.83 83 GLY A O 1
ATOM 627 N N . ASP A 1 84 ? 21.173 -47.931 6.584 1.00 34.06 84 ASP A N 1
ATOM 628 C CA . ASP A 1 84 ? 19.984 -48.743 6.304 1.00 34.06 84 ASP A CA 1
ATOM 629 C C . ASP A 1 84 ? 19.123 -48.885 7.569 1.00 34.06 84 ASP A C 1
ATOM 631 O O . ASP A 1 84 ? 19.612 -49.270 8.633 1.00 34.06 84 ASP A O 1
ATOM 635 N N . LEU A 1 85 ? 17.835 -48.563 7.447 1.00 32.38 85 LEU A N 1
ATOM 636 C CA . LEU A 1 85 ? 16.860 -48.685 8.530 1.00 32.38 85 LEU A CA 1
ATOM 637 C C . LEU A 1 85 ? 15.519 -49.225 8.023 1.00 32.38 85 LEU A C 1
ATOM 639 O O . LEU A 1 85 ? 14.430 -48.743 8.344 1.00 32.38 85 LEU A O 1
ATOM 643 N N . SER A 1 86 ? 15.606 -50.296 7.240 1.00 34.62 86 SER A N 1
ATOM 644 C CA . SER A 1 86 ? 14.460 -51.151 6.952 1.00 34.62 86 SER A CA 1
ATOM 645 C C . SER A 1 86 ? 13.862 -51.774 8.228 1.00 34.62 86 SER A C 1
ATOM 647 O O . SER A 1 86 ? 14.576 -52.264 9.101 1.00 34.62 86 SER A O 1
ATOM 649 N N . ARG A 1 87 ? 12.523 -51.898 8.242 1.00 36.59 87 ARG A N 1
ATOM 650 C CA . ARG A 1 87 ? 11.717 -52.834 9.065 1.00 36.59 87 ARG A CA 1
ATOM 651 C C . ARG A 1 87 ? 11.408 -52.451 10.532 1.00 36.59 87 ARG A C 1
ATOM 653 O O . ARG A 1 87 ? 11.839 -53.119 11.471 1.00 36.59 87 ARG A O 1
ATOM 660 N N . ARG A 1 88 ? 10.406 -51.574 10.715 1.00 33.72 88 ARG A N 1
ATOM 661 C CA . ARG A 1 88 ? 9.324 -51.808 11.708 1.00 33.72 88 ARG A CA 1
ATOM 662 C C . ARG A 1 88 ? 8.015 -51.069 11.383 1.00 33.72 88 ARG A C 1
ATOM 664 O O . ARG A 1 88 ? 7.617 -50.137 12.070 1.00 33.72 88 ARG A O 1
ATOM 671 N N . VAL A 1 89 ? 7.296 -51.542 10.363 1.00 35.53 89 VAL A N 1
ATOM 672 C CA . VAL A 1 89 ? 5.891 -51.151 10.156 1.00 35.53 89 VAL A CA 1
ATOM 673 C C . VAL A 1 89 ? 5.042 -51.814 11.244 1.00 35.53 89 VAL A C 1
ATOM 675 O O . VAL A 1 89 ? 4.785 -53.016 11.193 1.00 35.53 89 VAL A O 1
ATOM 678 N N . ARG A 1 90 ? 4.621 -51.038 12.246 1.00 37.38 90 ARG A N 1
ATOM 679 C CA . ARG A 1 90 ? 3.422 -51.351 13.031 1.00 37.38 90 ARG A CA 1
ATOM 680 C C . ARG A 1 90 ? 2.270 -50.577 12.410 1.00 37.38 90 ARG A C 1
ATOM 682 O O . ARG A 1 90 ? 2.349 -49.356 12.331 1.00 37.38 90 ARG A O 1
ATOM 689 N N . SER A 1 91 ? 1.224 -51.292 12.000 1.00 39.19 91 SER A N 1
ATOM 690 C CA . SER A 1 91 ? -0.060 -50.671 11.675 1.00 39.19 91 SER A CA 1
ATOM 691 C C . SER A 1 91 ? -0.548 -49.932 12.918 1.00 39.19 91 SER A C 1
ATOM 693 O O . SER A 1 91 ? -0.789 -50.561 13.948 1.00 39.19 91 SER A O 1
ATOM 695 N N . MET A 1 92 ? -0.620 -48.606 12.845 1.00 37.97 92 MET A N 1
ATOM 696 C CA . MET A 1 92 ? -1.463 -47.817 13.734 1.00 37.97 92 MET A CA 1
ATOM 697 C C . MET A 1 92 ? -2.621 -47.335 12.881 1.00 37.97 92 MET A C 1
ATOM 699 O O . MET A 1 92 ? -2.411 -46.628 11.894 1.00 37.97 92 MET A O 1
ATOM 703 N N . ASP A 1 93 ? -3.824 -47.765 13.239 1.00 39.16 93 ASP A N 1
ATOM 704 C CA . ASP A 1 93 ? -5.026 -47.468 12.478 1.00 39.16 93 ASP A CA 1
ATOM 705 C C . ASP A 1 93 ? -5.399 -45.989 12.628 1.00 39.16 93 ASP A C 1
ATOM 707 O O . ASP A 1 93 ? -6.074 -45.582 13.569 1.00 39.16 93 ASP A O 1
ATOM 711 N N . GLY A 1 94 ? -4.923 -45.188 11.674 1.00 41.38 94 GLY A N 1
ATOM 712 C CA . GLY A 1 94 ? -5.737 -44.177 11.004 1.00 41.38 94 GLY A CA 1
ATOM 713 C C . GLY A 1 94 ? -6.470 -43.151 11.870 1.00 41.38 94 GLY A C 1
ATOM 714 O O . GLY A 1 94 ? -7.635 -42.880 11.589 1.00 41.38 94 GLY A O 1
ATOM 715 N N . ASP A 1 95 ? -5.804 -42.520 12.845 1.00 43.69 95 ASP A N 1
ATOM 716 C CA . ASP A 1 95 ? -6.284 -41.240 13.389 1.00 43.69 95 ASP A CA 1
ATOM 717 C C . ASP A 1 95 ? -6.178 -40.189 12.268 1.00 43.69 95 ASP A C 1
ATOM 719 O O . ASP A 1 95 ? -5.108 -39.629 12.012 1.00 43.69 95 ASP A O 1
ATOM 723 N N . GLY A 1 96 ? -7.272 -40.030 11.514 1.00 48.81 96 GLY A N 1
ATOM 724 C CA . GLY A 1 96 ? -7.361 -39.327 10.231 1.00 48.81 96 GLY A CA 1
ATOM 725 C C . GLY A 1 96 ? -7.231 -37.810 10.338 1.00 48.81 96 GLY A C 1
ATOM 726 O O . GLY A 1 96 ? -8.133 -37.072 9.942 1.00 48.81 96 GLY A O 1
ATOM 727 N N . ARG A 1 97 ? -6.104 -37.334 10.870 1.00 56.41 97 ARG A N 1
ATOM 728 C CA . ARG A 1 97 ? -5.752 -35.917 10.940 1.00 56.41 97 ARG A CA 1
ATOM 729 C C . ARG A 1 97 ? -5.550 -35.377 9.529 1.00 56.41 97 ARG A C 1
ATOM 731 O O . ARG A 1 97 ? -4.475 -35.524 8.951 1.00 56.41 97 ARG A O 1
ATOM 738 N N . SER A 1 98 ? -6.604 -34.751 9.007 1.00 62.47 98 SER A N 1
ATOM 739 C CA . SER A 1 98 ? -6.576 -33.935 7.793 1.00 62.47 98 SER A CA 1
ATOM 740 C C . SER A 1 98 ? -5.326 -33.055 7.784 1.00 62.47 98 SER A C 1
ATOM 742 O O . SER A 1 98 ? -5.060 -32.351 8.762 1.00 62.47 98 SER A O 1
ATOM 744 N N . GLY A 1 99 ? -4.552 -33.106 6.699 1.00 69.06 99 GLY A N 1
ATOM 745 C CA . GLY A 1 99 ? -3.343 -32.307 6.567 1.00 69.06 99 GLY A CA 1
ATOM 746 C C . GLY A 1 99 ? -3.716 -30.835 6.472 1.00 69.06 99 GLY A C 1
ATOM 747 O O . GLY A 1 99 ? -4.287 -30.408 5.472 1.00 69.06 99 GLY A O 1
ATOM 748 N N . THR A 1 100 ? -3.416 -30.053 7.509 1.00 82.44 100 THR A N 1
ATOM 749 C CA . THR A 1 100 ? -3.536 -28.597 7.430 1.00 82.44 100 THR A CA 1
ATOM 750 C C . THR A 1 100 ? -2.282 -28.011 6.800 1.00 82.44 100 THR A C 1
ATOM 752 O O . THR A 1 100 ? -1.152 -28.384 7.135 1.00 82.44 100 THR A O 1
ATOM 755 N N . VAL A 1 101 ? -2.491 -27.090 5.867 1.00 89.25 101 VAL A N 1
ATOM 756 C CA . VAL A 1 101 ? -1.423 -26.331 5.220 1.00 89.25 101 VAL A CA 1
ATOM 757 C C . VAL A 1 101 ? -1.042 -25.185 6.149 1.00 89.25 101 VAL A C 1
ATOM 759 O O . VAL A 1 101 ? -1.897 -24.591 6.808 1.00 89.25 101 VAL A O 1
ATOM 762 N N . ARG A 1 102 ? 0.252 -24.898 6.263 1.00 92.25 102 ARG A N 1
ATOM 763 C CA . ARG A 1 102 ? 0.784 -23.943 7.241 1.00 92.25 102 ARG A CA 1
ATOM 764 C C . ARG A 1 102 ? 1.380 -22.728 6.546 1.00 92.25 102 ARG A C 1
ATOM 766 O O . ARG A 1 102 ? 2.098 -22.856 5.556 1.00 92.25 102 ARG A O 1
ATOM 773 N N . SER A 1 103 ? 1.132 -21.550 7.105 1.00 93.56 103 SER A N 1
ATOM 774 C CA . SER A 1 103 ? 1.950 -20.368 6.829 1.00 93.56 103 SER A CA 1
ATOM 775 C C . SER A 1 103 ? 3.385 -20.594 7.307 1.00 93.56 103 SER A C 1
ATOM 777 O O . SER A 1 103 ? 3.598 -21.200 8.362 1.00 93.56 103 SER A O 1
ATOM 779 N N . ALA A 1 104 ? 4.363 -20.074 6.576 1.00 95.75 104 ALA A N 1
ATOM 780 C CA . ALA A 1 104 ? 5.752 -20.070 7.015 1.00 95.75 104 ALA A CA 1
ATOM 781 C C . ALA A 1 104 ? 6.006 -19.001 8.092 1.00 95.75 104 ALA A C 1
ATOM 783 O O . ALA A 1 104 ? 5.204 -18.089 8.281 1.00 95.75 104 ALA A O 1
ATOM 784 N N . SER A 1 105 ? 7.140 -19.081 8.797 1.00 95.31 105 SER A N 1
ATOM 785 C CA . SER A 1 105 ? 7.571 -17.998 9.694 1.00 95.31 105 SER A CA 1
ATOM 786 C C . SER A 1 105 ? 7.936 -16.737 8.903 1.00 95.31 105 SER A C 1
ATOM 788 O O . SER A 1 105 ? 8.348 -16.825 7.745 1.00 95.31 105 SER A O 1
ATOM 790 N N . VAL A 1 106 ? 7.860 -15.558 9.533 1.00 95.75 106 VAL A N 1
ATOM 791 C CA . VAL A 1 106 ? 8.214 -14.286 8.872 1.00 95.75 106 VAL A CA 1
ATOM 792 C C . VAL A 1 106 ? 9.655 -14.309 8.339 1.00 95.75 106 VAL A C 1
ATOM 794 O O . VAL A 1 106 ? 9.881 -13.860 7.222 1.00 95.75 106 VAL A O 1
ATOM 797 N N . ASP A 1 107 ? 10.611 -14.922 9.046 1.00 96.50 107 ASP A N 1
ATOM 798 C CA . ASP A 1 107 ? 11.992 -15.095 8.554 1.00 96.50 107 ASP A CA 1
ATOM 799 C C . ASP A 1 107 ? 12.100 -15.988 7.310 1.00 96.50 107 ASP A C 1
ATOM 801 O O . ASP A 1 107 ? 13.031 -15.861 6.515 1.00 96.50 107 ASP A O 1
ATOM 805 N N . THR A 1 108 ? 11.174 -16.930 7.134 1.00 97.31 108 THR A N 1
ATOM 806 C CA . THR A 1 108 ? 11.116 -17.780 5.937 1.00 97.31 108 THR A CA 1
ATOM 807 C C . THR A 1 108 ? 10.561 -16.993 4.757 1.00 97.31 108 THR A C 1
ATOM 809 O O . THR A 1 108 ? 11.176 -17.001 3.693 1.00 97.31 108 THR A O 1
ATOM 812 N N . VAL A 1 109 ? 9.508 -16.203 4.984 1.00 98.06 109 VAL A N 1
ATOM 813 C CA . VAL A 1 109 ? 8.955 -15.273 3.987 1.00 98.06 109 VAL A CA 1
ATOM 814 C C . VAL A 1 109 ? 9.988 -14.221 3.574 1.00 98.06 109 VAL A C 1
ATOM 816 O O . VAL A 1 109 ? 10.167 -13.975 2.384 1.00 98.06 109 VAL A O 1
ATOM 819 N N . VAL A 1 110 ? 10.726 -13.646 4.531 1.00 98.12 110 VAL A N 1
ATOM 820 C CA . VAL A 1 110 ? 11.841 -12.723 4.261 1.00 98.12 110 VAL A CA 1
ATOM 821 C C . VAL A 1 110 ? 12.891 -13.397 3.380 1.00 98.12 110 VAL A C 1
ATOM 823 O O . VAL A 1 110 ? 13.237 -12.836 2.346 1.00 98.12 110 VAL A O 1
ATOM 826 N N . ARG A 1 111 ? 13.362 -14.606 3.720 1.00 98.25 111 ARG A N 1
ATOM 827 C CA . ARG A 1 111 ? 14.354 -15.329 2.901 1.00 98.25 111 ARG A CA 1
ATOM 828 C C . ARG A 1 111 ? 13.842 -15.647 1.494 1.00 98.25 111 ARG A C 1
ATOM 830 O O . ARG A 1 111 ? 14.587 -15.460 0.536 1.00 98.25 111 ARG A O 1
ATOM 837 N N . PHE A 1 112 ? 12.584 -16.068 1.354 1.00 98.31 112 PHE A N 1
ATOM 838 C CA . PHE A 1 112 ? 11.965 -16.330 0.051 1.00 98.31 112 PHE A CA 1
ATOM 839 C C . PHE A 1 112 ? 11.928 -15.063 -0.817 1.00 98.31 112 PHE A C 1
ATOM 841 O O . PHE A 1 112 ? 12.379 -15.066 -1.963 1.00 98.31 112 PHE A O 1
ATOM 848 N N . LEU A 1 113 ? 11.436 -13.951 -0.263 1.00 98.50 113 LEU A N 1
ATOM 849 C CA . LEU A 1 113 ? 11.313 -12.690 -0.994 1.00 98.50 113 LEU A CA 1
ATOM 850 C C . LEU A 1 113 ? 12.666 -12.026 -1.253 1.00 98.50 113 LEU A C 1
ATOM 852 O O . LEU A 1 113 ? 12.819 -11.396 -2.293 1.00 98.50 113 LEU A O 1
ATOM 856 N N . MET A 1 114 ? 13.653 -12.200 -0.370 1.00 98.06 114 MET A N 1
ATOM 857 C CA . MET A 1 114 ? 15.047 -11.824 -0.628 1.00 98.06 114 MET A CA 1
ATOM 858 C C . MET A 1 114 ? 15.629 -12.617 -1.803 1.00 98.06 114 MET A C 1
ATOM 860 O O . MET A 1 114 ? 16.260 -12.026 -2.672 1.00 98.06 114 MET A O 1
ATOM 864 N N . GLY A 1 115 ? 15.357 -13.923 -1.893 1.00 97.56 115 GLY A N 1
ATOM 865 C CA . GLY A 1 115 ? 15.783 -14.759 -3.021 1.00 97.56 115 GLY A CA 1
ATOM 866 C C . GLY A 1 115 ? 15.135 -14.376 -4.358 1.00 97.56 115 GLY A C 1
ATOM 867 O O . GLY A 1 115 ? 15.773 -14.491 -5.403 1.00 97.56 115 GLY A O 1
ATOM 868 N N . LEU A 1 116 ? 13.897 -13.865 -4.347 1.00 97.38 116 LEU A N 1
ATOM 869 C CA . LEU A 1 116 ? 13.332 -13.177 -5.514 1.00 97.38 116 LEU A CA 1
ATOM 870 C C . LEU A 1 116 ? 14.016 -11.827 -5.744 1.00 97.38 116 LEU A C 1
ATOM 872 O O . LEU A 1 116 ? 14.335 -11.493 -6.879 1.00 97.38 116 LEU A O 1
ATOM 876 N N . ALA A 1 117 ? 14.266 -11.054 -4.690 1.00 96.38 117 ALA A N 1
ATOM 877 C CA . ALA A 1 117 ? 14.817 -9.716 -4.821 1.00 96.38 117 ALA A CA 1
ATOM 878 C C . ALA A 1 117 ? 16.278 -9.688 -5.320 1.00 96.38 117 ALA A C 1
ATOM 880 O O . ALA A 1 117 ? 16.700 -8.742 -5.971 1.00 96.38 117 ALA A O 1
ATOM 881 N N . GLU A 1 118 ? 17.068 -10.730 -5.090 1.00 95.69 118 GLU A N 1
ATOM 882 C CA . GLU A 1 118 ? 18.428 -10.821 -5.642 1.00 95.69 118 GLU A CA 1
ATOM 883 C C . GLU A 1 118 ? 18.460 -11.069 -7.162 1.00 95.69 118 GLU A C 1
ATOM 885 O O . GLU A 1 118 ? 19.508 -10.917 -7.795 1.00 95.69 118 GLU A O 1
ATOM 890 N N . LYS A 1 119 ? 17.322 -11.426 -7.773 1.00 94.69 119 LYS A N 1
ATOM 891 C CA . LYS A 1 119 ? 17.218 -11.648 -9.218 1.00 94.69 119 LYS A CA 1
ATOM 892 C C . LYS A 1 119 ? 17.287 -10.338 -9.992 1.00 94.69 119 LYS A C 1
ATOM 894 O O . LYS A 1 119 ? 16.852 -9.276 -9.548 1.00 94.69 119 LYS A O 1
ATOM 899 N N . ARG A 1 120 ? 17.784 -10.418 -11.227 1.00 91.50 120 ARG A N 1
ATOM 900 C CA . ARG A 1 120 ? 17.824 -9.251 -12.120 1.00 91.50 120 ARG A CA 1
ATOM 901 C C . ARG A 1 120 ? 16.390 -8.823 -12.474 1.00 91.50 120 ARG A C 1
ATOM 903 O O . ARG A 1 120 ? 15.567 -9.696 -12.740 1.00 91.50 120 ARG A O 1
ATOM 910 N N . PRO A 1 121 ? 16.089 -7.518 -12.610 1.00 91.38 121 PRO A N 1
ATOM 911 C CA . PRO A 1 121 ? 14.757 -7.055 -13.009 1.00 91.38 121 PRO A CA 1
ATOM 912 C C . PRO A 1 121 ? 14.232 -7.706 -14.296 1.00 91.38 121 PRO A C 1
ATOM 914 O O . PRO A 1 121 ? 13.059 -8.041 -14.380 1.00 91.38 121 PRO A O 1
ATOM 917 N N . 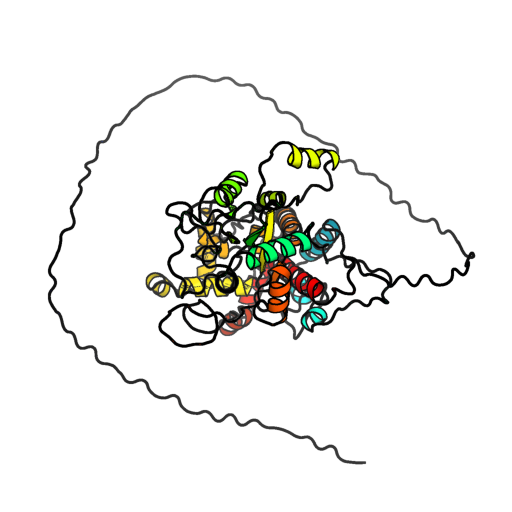ALA A 1 122 ? 15.111 -7.955 -15.272 1.00 89.25 122 ALA A N 1
ATOM 918 C CA . ALA A 1 122 ? 14.754 -8.647 -16.507 1.00 89.25 122 ALA A CA 1
ATOM 919 C C . ALA A 1 122 ? 14.297 -10.103 -16.299 1.00 89.25 122 ALA A C 1
ATOM 921 O O . ALA A 1 122 ? 13.475 -10.578 -17.063 1.00 89.25 122 ALA A O 1
ATOM 922 N N . GLU A 1 123 ? 14.801 -10.788 -15.272 1.00 93.50 123 GLU A N 1
ATOM 923 C CA . GLU A 1 123 ? 14.391 -12.148 -14.902 1.00 93.50 123 GLU A CA 1
ATOM 924 C C . GLU A 1 123 ? 13.076 -12.122 -14.109 1.00 93.50 123 GLU A C 1
ATOM 926 O O . GLU A 1 123 ? 12.182 -12.923 -14.357 1.00 93.50 123 GLU A O 1
ATOM 931 N N . LEU A 1 124 ? 12.909 -11.144 -13.210 1.00 95.00 124 LEU A N 1
ATOM 932 C CA . LEU A 1 124 ? 11.644 -10.926 -12.499 1.00 95.00 124 LEU A CA 1
ATOM 933 C C . LEU A 1 124 ? 10.492 -10.545 -13.444 1.00 95.00 124 LEU A C 1
ATOM 935 O O . LEU A 1 124 ? 9.349 -10.919 -13.194 1.00 95.00 124 LEU A O 1
ATOM 939 N N . TRP A 1 125 ? 10.783 -9.830 -14.532 1.00 92.94 125 TRP A N 1
ATOM 940 C CA . TRP A 1 125 ? 9.820 -9.522 -15.593 1.00 92.94 125 TRP A CA 1
ATOM 941 C C . TRP A 1 125 ? 9.225 -10.791 -16.217 1.00 92.94 125 TRP A C 1
ATOM 943 O O . TRP A 1 125 ? 8.011 -10.859 -16.426 1.00 92.94 125 TRP A O 1
ATOM 953 N N . ASP A 1 126 ? 10.073 -11.790 -16.472 1.00 93.75 126 ASP A N 1
ATOM 954 C CA . ASP A 1 126 ? 9.680 -13.075 -17.051 1.00 93.75 126 ASP A CA 1
ATOM 955 C C . ASP A 1 126 ? 8.959 -13.944 -16.005 1.00 93.75 126 ASP A C 1
ATOM 957 O O . ASP A 1 126 ? 7.859 -14.423 -16.273 1.00 93.75 126 ASP A O 1
ATOM 961 N N . ILE A 1 127 ? 9.487 -14.039 -14.775 1.00 95.62 127 ILE A N 1
ATOM 962 C CA . ILE A 1 127 ? 8.863 -14.742 -13.631 1.00 95.62 127 ILE A CA 1
ATOM 963 C C . ILE A 1 127 ? 7.432 -14.251 -13.367 1.00 95.62 127 ILE A C 1
ATOM 965 O O . ILE A 1 127 ? 6.527 -15.056 -13.137 1.00 95.62 127 ILE A O 1
ATOM 969 N N . PHE A 1 128 ? 7.209 -12.935 -13.412 1.00 95.25 128 PHE A N 1
ATOM 970 C CA . PHE A 1 128 ? 5.890 -12.330 -13.209 1.00 95.25 128 PHE A CA 1
ATOM 971 C C . PHE A 1 128 ? 5.062 -12.194 -14.499 1.00 95.25 128 PHE A C 1
ATOM 973 O O . PHE A 1 128 ? 3.941 -11.696 -14.438 1.00 95.25 128 PHE A O 1
ATOM 980 N N . GLY A 1 129 ? 5.569 -12.634 -15.656 1.00 92.75 129 GLY A N 1
ATOM 981 C CA . GLY A 1 129 ? 4.810 -12.688 -16.912 1.00 92.75 129 GLY A CA 1
ATOM 982 C C . GLY A 1 129 ? 4.433 -11.329 -17.522 1.00 92.75 129 GLY A C 1
ATOM 983 O O . GLY A 1 129 ? 3.538 -11.252 -18.359 1.00 92.75 129 GLY A O 1
ATOM 984 N N . VAL A 1 130 ? 5.114 -10.238 -17.155 1.00 88.12 130 VAL A N 1
ATOM 985 C CA . VAL A 1 130 ? 4.694 -8.844 -17.451 1.00 88.12 130 VAL A CA 1
ATOM 986 C C . VAL A 1 130 ? 4.599 -8.537 -18.962 1.00 88.12 130 VAL A C 1
ATOM 988 O O . VAL A 1 130 ? 3.874 -7.629 -19.394 1.00 88.12 130 VAL A O 1
ATOM 991 N N . GLY A 1 131 ? 5.318 -9.307 -19.786 1.00 80.56 131 GLY A N 1
ATOM 992 C CA . GLY A 1 131 ? 5.283 -9.246 -21.252 1.00 80.56 131 GLY A CA 1
ATOM 993 C C . GLY A 1 131 ? 4.421 -10.303 -21.960 1.00 80.56 131 GLY A C 1
ATOM 994 O O . GLY A 1 131 ? 4.339 -10.237 -23.183 1.00 80.56 131 GLY A O 1
ATOM 995 N N . GLY A 1 132 ? 3.825 -11.266 -21.248 1.00 82.81 132 GLY A N 1
ATOM 996 C CA . GLY A 1 132 ? 3.116 -12.414 -21.829 1.00 82.81 132 GLY A CA 1
ATOM 997 C C . GLY A 1 132 ? 1.590 -12.363 -21.679 1.00 82.81 132 GLY A C 1
ATOM 998 O O . GLY A 1 132 ? 1.030 -11.401 -21.158 1.00 82.81 132 GLY A O 1
ATOM 999 N N . GLU A 1 133 ? 0.916 -13.432 -22.116 1.00 78.31 133 GLU A N 1
ATOM 1000 C CA . GLU A 1 133 ? -0.545 -13.619 -21.983 1.00 78.31 133 GLU A CA 1
ATOM 1001 C C . GLU A 1 133 ? -0.964 -14.265 -20.639 1.00 78.31 133 GLU A C 1
ATOM 1003 O O . GLU A 1 133 ? -2.067 -14.793 -20.512 1.00 78.31 133 GLU A O 1
ATOM 1008 N N . GLY A 1 134 ? -0.099 -14.246 -19.621 1.00 84.25 134 GLY A N 1
ATOM 1009 C CA . GLY A 1 134 ? -0.375 -14.847 -18.316 1.00 84.25 134 GLY A CA 1
ATOM 1010 C C . GLY A 1 134 ? 0.766 -14.667 -17.316 1.00 84.25 134 GLY A C 1
ATOM 1011 O O . GLY A 1 134 ? 1.759 -14.003 -17.607 1.00 84.25 134 GLY A O 1
ATOM 1012 N N . TYR A 1 135 ? 0.621 -15.280 -16.142 1.00 83.00 135 TYR A N 1
ATOM 1013 C CA . TYR A 1 135 ? 1.686 -15.379 -15.141 1.00 83.00 135 TYR A CA 1
ATOM 1014 C C . TYR A 1 135 ? 2.806 -16.291 -15.663 1.00 83.00 135 TYR A C 1
ATOM 1016 O O . TYR A 1 135 ? 2.518 -17.286 -16.323 1.00 83.00 135 TYR A O 1
ATOM 1024 N N . GLY A 1 136 ? 4.065 -15.924 -15.401 1.00 91.75 136 GLY A N 1
ATOM 1025 C CA . GLY A 1 136 ? 5.246 -16.656 -15.869 1.00 91.75 136 GLY A CA 1
ATOM 1026 C C . GLY A 1 136 ? 5.510 -17.921 -15.054 1.00 91.75 136 GLY A C 1
ATOM 1027 O O . GLY A 1 136 ? 4.769 -18.894 -15.144 1.00 91.75 136 GLY A O 1
ATOM 1028 N N . ASP A 1 137 ? 6.544 -17.891 -14.213 1.00 94.31 137 ASP A N 1
ATOM 1029 C CA . ASP A 1 137 ? 6.827 -18.976 -13.258 1.00 94.31 137 ASP A CA 1
ATOM 1030 C C . ASP A 1 137 ? 5.808 -19.021 -12.097 1.00 94.31 137 ASP A C 1
ATOM 1032 O O . ASP A 1 137 ? 5.770 -19.988 -11.341 1.00 94.31 137 ASP A O 1
ATOM 1036 N N . ASP A 1 138 ? 5.010 -17.956 -11.937 1.00 95.12 138 ASP A N 1
ATOM 1037 C CA . ASP A 1 138 ? 3.977 -17.773 -10.907 1.00 95.12 138 ASP A CA 1
ATOM 1038 C C . ASP A 1 138 ? 4.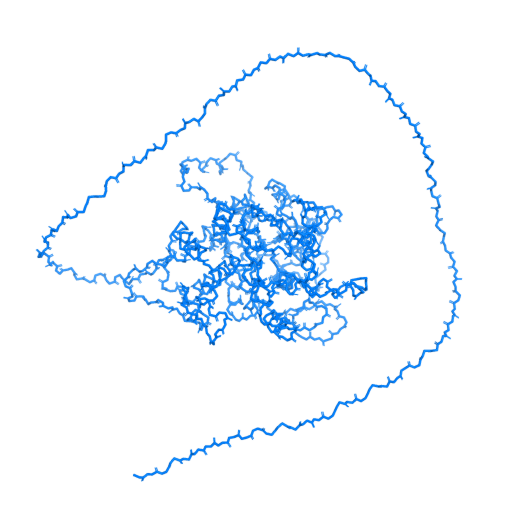390 -18.251 -9.493 1.00 95.12 138 ASP A C 1
ATOM 1040 O O . ASP A 1 138 ? 3.744 -19.124 -8.898 1.00 95.12 138 ASP A O 1
ATOM 1044 N N . PRO A 1 139 ? 5.454 -17.668 -8.898 1.00 97.19 139 PRO A N 1
ATOM 1045 C CA . PRO A 1 139 ? 6.039 -18.143 -7.638 1.00 97.19 139 PRO A CA 1
ATOM 1046 C C . PRO A 1 139 ? 5.089 -18.041 -6.433 1.00 97.19 139 PRO A C 1
ATOM 1048 O O . PRO A 1 139 ? 5.398 -18.557 -5.359 1.00 97.19 139 PRO A O 1
ATOM 1051 N N . PHE A 1 140 ? 3.945 -17.372 -6.602 1.00 97.62 140 PHE A N 1
ATOM 1052 C CA . PHE A 1 140 ? 2.917 -17.187 -5.585 1.00 97.62 140 PHE A CA 1
ATOM 1053 C C . PHE A 1 140 ? 1.587 -17.895 -5.913 1.00 97.62 140 PHE A C 1
ATOM 1055 O O . PHE A 1 140 ? 0.609 -17.694 -5.194 1.00 97.62 140 PHE A O 1
ATOM 1062 N N . SER A 1 141 ? 1.518 -18.695 -6.985 1.00 96.94 141 SER A N 1
ATOM 1063 C CA . SER A 1 141 ? 0.274 -19.335 -7.464 1.00 96.94 141 SER A CA 1
ATOM 1064 C C . SER A 1 141 ? -0.885 -18.342 -7.670 1.00 96.94 141 SER A C 1
ATOM 1066 O O . SER A 1 141 ? -2.063 -18.668 -7.475 1.00 96.94 141 SER A O 1
ATOM 1068 N N . LEU A 1 142 ? -0.546 -17.105 -8.034 1.00 96.12 142 LEU A N 1
ATOM 1069 C CA . LEU A 1 142 ? -1.451 -15.973 -8.147 1.00 96.12 142 LEU A CA 1
ATOM 1070 C C . LEU A 1 142 ? -2.493 -16.185 -9.252 1.00 96.12 142 LEU A C 1
ATOM 1072 O O . LEU A 1 142 ? -3.630 -15.759 -9.083 1.00 96.12 142 LEU A O 1
ATOM 1076 N N . SER A 1 143 ? -2.155 -16.918 -10.316 1.00 95.94 143 SER A N 1
ATOM 1077 C CA . SER A 1 143 ? -3.093 -17.332 -11.371 1.00 95.94 143 SER A CA 1
ATOM 1078 C C . SER A 1 143 ? -4.320 -18.078 -10.828 1.00 95.94 143 SER A C 1
ATOM 1080 O O . SER A 1 143 ? -5.457 -17.763 -11.177 1.00 95.94 143 SER A O 1
ATOM 1082 N N . SER A 1 144 ? -4.097 -19.046 -9.935 1.00 96.50 144 SER A N 1
ATOM 1083 C CA . SER A 1 144 ? -5.159 -19.844 -9.307 1.00 96.50 144 SER A CA 1
ATOM 1084 C C . SER A 1 144 ? -5.912 -19.027 -8.261 1.00 96.50 144 SER A C 1
ATOM 1086 O O . SER A 1 144 ? -7.143 -19.032 -8.218 1.00 96.50 144 SER A O 1
ATOM 1088 N N . LEU A 1 145 ? -5.166 -18.269 -7.454 1.00 97.38 145 LEU A N 1
ATOM 1089 C CA . LEU A 1 145 ? -5.719 -17.434 -6.396 1.00 97.38 145 LEU A CA 1
ATOM 1090 C C . LEU A 1 145 ? -6.619 -16.317 -6.944 1.00 97.38 145 LEU A C 1
ATOM 1092 O O . LEU A 1 145 ? -7.685 -16.082 -6.385 1.00 97.38 145 LEU A O 1
ATOM 1096 N N . GLU A 1 146 ? -6.264 -15.665 -8.052 1.00 95.81 146 GLU A N 1
ATOM 1097 C CA . GLU A 1 146 ? -7.132 -14.676 -8.710 1.00 95.81 146 GLU A CA 1
ATOM 1098 C C . GLU A 1 146 ? -8.395 -15.295 -9.314 1.00 95.81 146 GLU A C 1
ATOM 1100 O O . GLU A 1 146 ? -9.457 -14.673 -9.280 1.00 95.81 146 GLU A O 1
ATOM 1105 N N . ALA A 1 147 ? -8.316 -16.541 -9.790 1.00 96.31 147 ALA A N 1
ATOM 1106 C CA . ALA A 1 147 ? -9.465 -17.299 -10.280 1.00 96.31 147 ALA A CA 1
ATOM 1107 C C . ALA A 1 147 ? -10.429 -17.765 -9.163 1.00 96.31 147 ALA A C 1
ATOM 1109 O O . ALA A 1 147 ? -11.375 -18.504 -9.443 1.00 96.31 147 ALA A O 1
ATOM 1110 N N . GLY A 1 148 ? -10.201 -17.364 -7.905 1.00 96.56 148 GLY A N 1
ATOM 1111 C CA . GLY A 1 148 ? -11.011 -17.766 -6.753 1.00 96.56 148 GLY A CA 1
ATOM 1112 C C . GLY A 1 148 ? -10.704 -19.171 -6.235 1.00 96.56 148 GLY A C 1
ATOM 1113 O O . GLY A 1 148 ? -11.502 -19.733 -5.488 1.00 96.56 148 GLY A O 1
ATOM 1114 N N . GLN A 1 149 ? -9.583 -19.767 -6.649 1.00 96.12 149 GLN A N 1
ATOM 1115 C CA . GLN A 1 149 ? -9.251 -21.162 -6.369 1.00 96.12 149 GLN A CA 1
ATOM 1116 C C . GLN A 1 149 ? -8.109 -21.245 -5.362 1.00 96.12 149 GLN A C 1
ATOM 1118 O O . GLN A 1 149 ? -7.064 -20.617 -5.528 1.00 96.12 149 GLN A O 1
ATOM 1123 N N . CYS A 1 150 ? -8.283 -22.063 -4.324 1.00 95.19 150 CYS A N 1
ATOM 1124 C CA . CYS A 1 150 ? -7.172 -22.404 -3.450 1.00 95.19 150 CYS A CA 1
ATOM 1125 C C . CYS A 1 150 ? -6.270 -23.448 -4.139 1.00 95.19 150 CYS A C 1
ATOM 1127 O O . CYS A 1 150 ? -6.754 -24.543 -4.429 1.00 95.19 150 CYS A O 1
ATOM 1129 N N . PRO A 1 151 ? -4.974 -23.169 -4.384 1.00 93.94 151 PRO A N 1
ATOM 1130 C CA . PRO A 1 151 ? -4.080 -24.106 -5.071 1.00 93.94 151 PRO A CA 1
ATOM 1131 C C . PRO A 1 151 ? -3.636 -25.290 -4.191 1.00 93.94 151 PRO A C 1
ATOM 1133 O O . PRO A 1 151 ? -2.955 -26.194 -4.674 1.00 93.94 151 PRO A O 1
ATOM 1136 N N . TRP A 1 152 ? -4.009 -25.311 -2.906 1.00 92.00 152 TRP A N 1
ATOM 1137 C CA . TRP A 1 152 ? -3.637 -26.361 -1.956 1.00 92.00 152 TRP A CA 1
ATOM 1138 C C . TRP A 1 152 ? -4.852 -27.182 -1.516 1.00 92.00 152 TRP A C 1
ATOM 1140 O O . TRP A 1 152 ? -5.920 -26.640 -1.244 1.00 92.00 152 TRP A O 1
ATOM 1150 N N . SER A 1 153 ? -4.668 -28.499 -1.394 1.00 83.88 153 SER A N 1
ATOM 1151 C CA . SER A 1 153 ? -5.701 -29.428 -0.912 1.00 83.88 153 SER A CA 1
ATOM 1152 C C . SER A 1 153 ? -5.422 -29.898 0.519 1.00 83.88 153 SER A C 1
ATOM 1154 O O . SER A 1 153 ? -4.262 -30.039 0.906 1.00 83.88 153 SER A O 1
ATOM 1156 N N . THR A 1 154 ? -6.463 -30.245 1.276 1.00 72.50 154 THR A N 1
ATOM 1157 C CA . THR A 1 154 ? -6.349 -30.882 2.608 1.00 72.50 154 THR A CA 1
ATOM 1158 C C . THR A 1 154 ? -5.768 -32.304 2.568 1.00 72.50 154 THR A C 1
ATOM 1160 O O . THR A 1 154 ? -5.325 -32.836 3.585 1.00 72.50 154 THR A O 1
ATOM 1163 N N . SER A 1 155 ? -5.740 -32.927 1.384 1.00 72.00 155 SER A N 1
ATOM 1164 C CA . SER A 1 155 ? -5.048 -34.194 1.113 1.00 72.00 155 SER A CA 1
ATOM 1165 C C . SER A 1 155 ? -3.538 -34.043 0.892 1.00 72.00 155 SER A C 1
ATOM 1167 O O . SER A 1 155 ? -2.823 -35.045 0.890 1.00 72.00 155 SER A O 1
ATOM 1169 N N . SER A 1 156 ? -3.033 -32.820 0.710 1.00 68.25 156 SER A N 1
ATOM 1170 C CA . SER A 1 156 ? -1.592 -32.566 0.597 1.00 68.25 156 SER A CA 1
ATOM 1171 C C . SER A 1 156 ? -0.952 -32.756 1.974 1.00 68.25 156 SER A C 1
ATOM 1173 O O . SER A 1 156 ? -1.350 -32.106 2.940 1.00 68.25 156 SER A O 1
ATOM 1175 N N . SER A 1 157 ? 0.055 -33.626 2.081 1.00 64.44 157 SER A N 1
ATOM 1176 C CA . SER A 1 157 ? 0.831 -33.803 3.315 1.00 64.44 157 SER A CA 1
ATOM 1177 C C . SER A 1 157 ? 1.358 -32.457 3.820 1.00 64.44 157 SER A C 1
ATOM 1179 O O . SER A 1 157 ? 2.003 -31.765 3.037 1.00 64.44 157 SER A O 1
ATOM 1181 N N . ALA A 1 158 ? 1.093 -32.134 5.096 1.00 68.50 158 ALA A N 1
ATOM 1182 C CA . ALA A 1 158 ? 1.373 -30.870 5.800 1.00 68.50 158 ALA A CA 1
ATOM 1183 C C . ALA A 1 158 ? 2.424 -29.958 5.131 1.00 68.50 158 ALA A C 1
ATOM 1185 O O . ALA A 1 158 ? 3.598 -29.952 5.504 1.00 68.50 158 ALA A O 1
ATOM 1186 N N . ALA A 1 159 ? 1.980 -29.190 4.136 1.00 84.75 159 ALA A N 1
ATOM 1187 C CA . ALA A 1 159 ? 2.837 -28.304 3.368 1.00 84.75 159 ALA A CA 1
ATOM 1188 C C . ALA A 1 159 ? 2.967 -26.960 4.088 1.00 84.75 159 ALA A C 1
ATOM 1190 O O . ALA A 1 159 ? 1.967 -26.383 4.519 1.00 84.75 159 ALA A O 1
ATOM 1191 N N . THR A 1 160 ? 4.190 -26.451 4.191 1.00 93.00 160 THR A N 1
ATOM 1192 C CA . THR A 1 160 ? 4.444 -25.058 4.567 1.00 93.00 160 THR A CA 1
ATOM 1193 C C . THR A 1 160 ? 4.530 -24.231 3.288 1.00 93.00 160 THR A C 1
ATOM 1195 O O . THR A 1 160 ? 5.236 -24.617 2.360 1.00 93.00 160 THR A O 1
ATOM 1198 N N . ILE A 1 161 ? 3.815 -23.108 3.218 1.00 95.25 161 ILE A N 1
ATOM 1199 C CA . ILE A 1 161 ? 3.890 -22.180 2.082 1.00 95.25 161 ILE A CA 1
ATOM 1200 C C . ILE A 1 161 ? 4.938 -21.114 2.409 1.00 95.25 161 ILE A C 1
ATOM 1202 O O . ILE A 1 161 ? 4.646 -20.169 3.142 1.00 95.25 161 ILE A O 1
ATOM 1206 N N . ASP A 1 162 ? 6.148 -21.259 1.864 1.00 96.75 162 ASP A N 1
ATOM 1207 C CA . ASP A 1 162 ? 7.332 -20.458 2.229 1.00 96.75 162 ASP A CA 1
ATOM 1208 C C . ASP A 1 162 ? 7.152 -18.935 2.120 1.00 96.75 162 ASP A C 1
ATOM 1210 O O . ASP A 1 162 ? 7.794 -18.186 2.856 1.00 96.75 162 ASP A O 1
ATOM 1214 N N . TRP A 1 163 ? 6.268 -18.467 1.237 1.00 97.38 163 TRP A N 1
ATOM 1215 C CA . TRP A 1 163 ? 5.987 -17.045 1.024 1.00 97.38 163 TRP A CA 1
ATOM 1216 C C . TRP A 1 163 ? 4.764 -16.513 1.787 1.00 97.38 163 TRP A C 1
ATOM 1218 O O . TRP A 1 163 ? 4.558 -15.298 1.819 1.00 97.38 163 TRP A O 1
ATOM 1228 N N . LEU A 1 164 ? 3.942 -17.367 2.403 1.00 97.56 164 LEU A N 1
ATOM 1229 C CA . LEU A 1 164 ? 2.729 -16.943 3.109 1.00 97.56 164 LEU A CA 1
ATOM 1230 C C . LEU A 1 164 ? 3.048 -16.685 4.594 1.00 97.56 164 LEU A C 1
ATOM 1232 O O . LEU A 1 164 ? 3.284 -17.650 5.324 1.00 97.56 164 LEU A O 1
ATOM 1236 N N . PRO A 1 165 ? 3.029 -15.425 5.077 1.00 96.94 165 PRO A N 1
ATOM 1237 C CA . PRO A 1 165 ? 3.254 -15.120 6.488 1.00 96.94 165 PRO A CA 1
ATOM 1238 C C . PRO A 1 165 ? 2.075 -15.592 7.352 1.00 96.94 165 PRO A C 1
ATOM 1240 O O . PRO A 1 165 ? 0.949 -15.705 6.844 1.00 96.94 165 PRO A O 1
ATOM 1243 N N . PRO A 1 166 ? 2.283 -15.789 8.669 1.00 95.38 166 PRO A N 1
ATOM 1244 C CA . PRO A 1 166 ? 1.190 -16.094 9.585 1.00 95.38 166 PRO A CA 1
ATOM 1245 C C . PRO A 1 166 ? 0.185 -14.937 9.616 1.00 95.38 166 PRO A C 1
ATOM 1247 O O . PRO A 1 166 ? 0.457 -13.830 9.128 1.00 95.38 166 PRO A O 1
ATOM 1250 N N . ARG A 1 167 ? -1.000 -15.155 10.198 1.00 94.00 167 ARG A N 1
ATOM 1251 C CA . ARG A 1 167 ? -1.866 -14.015 10.530 1.00 94.00 167 ARG A CA 1
ATOM 1252 C C . ARG A 1 167 ? -1.173 -13.136 11.581 1.00 94.00 167 ARG A C 1
ATOM 1254 O O . ARG A 1 167 ? -0.484 -13.668 12.451 1.00 94.00 167 ARG A O 1
ATOM 1261 N N . PRO A 1 168 ? -1.335 -11.802 11.531 1.00 93.50 168 PRO A N 1
ATOM 1262 C CA . PRO A 1 168 ? -0.810 -10.938 12.577 1.00 93.50 168 PRO A CA 1
ATOM 1263 C C . PRO A 1 168 ? -1.416 -11.300 13.936 1.00 93.50 168 PRO A C 1
ATOM 1265 O O . PRO A 1 168 ? -2.607 -11.600 14.034 1.00 93.50 168 PRO A O 1
ATOM 1268 N N . LEU A 1 169 ? -0.613 -11.204 14.996 1.00 87.50 169 LEU A N 1
ATOM 1269 C CA . LEU A 1 169 ? -1.073 -11.456 16.360 1.00 87.50 169 LEU A CA 1
ATOM 1270 C C . LEU A 1 169 ? -2.310 -10.592 16.691 1.00 87.50 169 LEU A C 1
ATOM 1272 O O . LEU A 1 169 ? -2.329 -9.390 16.395 1.00 87.50 169 LEU A O 1
ATOM 1276 N N . HIS A 1 170 ? -3.336 -11.217 17.279 1.00 89.62 170 HIS A N 1
ATOM 1277 C CA . HIS A 1 170 ? -4.643 -10.625 17.612 1.00 89.62 170 HIS A CA 1
ATOM 1278 C C . HIS A 1 170 ? -5.445 -10.043 16.430 1.00 89.62 170 HIS A C 1
ATOM 1280 O O . HIS A 1 170 ? -6.335 -9.227 16.652 1.00 89.62 170 HIS A O 1
ATOM 1286 N N . SER A 1 171 ? -5.164 -10.412 15.172 1.00 93.25 171 SER A N 1
ATOM 1287 C CA . SER A 1 171 ? -5.846 -9.804 14.013 1.00 93.25 171 SER A CA 1
ATOM 1288 C C . SER A 1 171 ? -7.373 -9.966 14.049 1.00 93.25 171 SER A C 1
ATOM 1290 O O . SER A 1 171 ? -8.109 -8.985 13.909 1.00 93.25 171 SER A O 1
ATOM 1292 N N . ASP A 1 172 ? -7.857 -11.182 14.313 1.00 94.00 172 ASP A N 1
ATOM 1293 C CA . ASP A 1 172 ? -9.292 -11.467 14.366 1.00 94.00 172 ASP A CA 1
ATOM 1294 C C . ASP A 1 172 ? -9.959 -10.884 15.637 1.00 94.00 172 ASP A C 1
ATOM 1296 O O . ASP A 1 172 ? -11.070 -10.355 15.543 1.00 94.00 172 ASP A O 1
ATOM 1300 N N . ASP A 1 173 ? -9.254 -10.835 16.780 1.00 93.06 173 ASP A N 1
ATOM 1301 C CA . ASP A 1 173 ? -9.706 -10.154 18.013 1.00 93.06 173 ASP A CA 1
ATOM 1302 C C . ASP A 1 173 ? -9.884 -8.642 17.795 1.00 93.06 173 ASP A C 1
ATOM 1304 O O . ASP A 1 173 ? -10.915 -8.055 18.139 1.00 93.06 173 ASP A O 1
ATOM 1308 N N . LEU A 1 174 ? -8.880 -7.993 17.193 1.00 94.69 174 LEU A N 1
ATOM 1309 C CA . LEU A 1 174 ? -8.890 -6.560 16.891 1.00 94.69 174 LEU A CA 1
ATOM 1310 C C . LEU A 1 174 ? -9.966 -6.229 15.853 1.00 94.69 174 LEU A C 1
ATOM 1312 O O . LEU A 1 174 ? -10.667 -5.228 15.999 1.00 94.69 174 LEU A O 1
ATOM 1316 N N . SER A 1 175 ? -10.151 -7.087 14.846 1.00 96.38 175 SER A N 1
ATOM 1317 C CA . SER A 1 175 ? -11.253 -6.979 13.887 1.00 96.38 175 SER A CA 1
ATOM 1318 C C . SER A 1 175 ? -12.620 -7.099 14.569 1.00 96.38 175 SER A C 1
ATOM 1320 O O . SER A 1 175 ? -13.521 -6.305 14.287 1.00 96.38 175 SER A O 1
ATOM 1322 N N . ALA A 1 176 ? -12.810 -8.070 15.466 1.00 95.25 176 ALA A N 1
ATOM 1323 C CA . ALA A 1 176 ? -14.062 -8.249 16.199 1.00 95.25 176 ALA A CA 1
ATOM 1324 C C . ALA A 1 176 ? -14.369 -7.045 17.106 1.00 95.25 176 ALA A C 1
ATOM 1326 O O . ALA A 1 176 ? -15.472 -6.495 17.047 1.00 95.25 176 ALA A O 1
ATOM 1327 N N . ALA A 1 177 ? -13.381 -6.573 17.869 1.00 93.50 177 ALA A N 1
ATOM 1328 C CA . ALA A 1 177 ? -13.513 -5.398 18.726 1.00 93.50 177 ALA A CA 1
ATOM 1329 C C . ALA A 1 177 ? -13.771 -4.110 17.919 1.00 93.50 177 ALA A C 1
ATOM 1331 O O . ALA A 1 177 ? -14.662 -3.335 18.272 1.00 93.50 177 ALA A O 1
ATOM 1332 N N . PHE A 1 178 ? -13.080 -3.897 16.792 1.00 94.56 178 PHE A N 1
ATOM 1333 C CA . PHE A 1 178 ? -13.351 -2.767 15.893 1.00 94.56 178 PHE A CA 1
ATOM 1334 C C . PHE A 1 178 ? -14.790 -2.796 15.356 1.00 94.56 178 PHE A C 1
ATOM 1336 O O . PHE A 1 178 ? -15.498 -1.788 15.429 1.00 94.56 178 PHE A O 1
ATOM 1343 N N . ARG A 1 179 ? -15.257 -3.956 14.872 1.00 94.31 179 ARG A N 1
ATOM 1344 C CA . ARG A 1 179 ? -16.637 -4.135 14.387 1.00 94.31 179 ARG A CA 1
ATOM 1345 C C . ARG A 1 179 ? -17.668 -3.857 15.483 1.00 94.31 179 ARG A C 1
ATOM 1347 O O . ARG A 1 179 ? -18.631 -3.137 15.224 1.00 94.31 179 ARG A O 1
ATOM 1354 N N . SER A 1 180 ? -17.436 -4.350 16.700 1.00 91.88 180 SER A N 1
ATOM 1355 C CA . SER A 1 180 ? -18.290 -4.089 17.867 1.00 91.88 180 SER A CA 1
ATOM 1356 C C . SER A 1 180 ? -18.395 -2.587 18.177 1.00 91.88 180 SER A C 1
ATOM 1358 O O . SER A 1 180 ? -19.497 -2.042 18.259 1.00 91.88 180 SER A O 1
ATOM 1360 N N . ASN A 1 181 ? -17.257 -1.881 18.221 1.00 86.94 181 ASN A N 1
ATOM 1361 C CA . ASN A 1 181 ? -17.193 -0.433 18.467 1.00 86.94 181 ASN A CA 1
ATOM 1362 C C . ASN A 1 181 ? -17.949 0.395 17.409 1.00 86.94 181 ASN A C 1
ATOM 1364 O O . ASN A 1 181 ? -18.547 1.430 17.721 1.00 86.94 181 ASN A O 1
ATOM 1368 N N . MET A 1 182 ? -17.924 -0.042 16.145 1.00 86.38 182 MET A N 1
ATOM 1369 C CA . MET A 1 182 ? -18.647 0.635 15.063 1.00 86.38 182 MET A CA 1
ATOM 1370 C C . MET A 1 182 ? -20.156 0.355 15.093 1.00 86.38 182 MET A C 1
ATOM 1372 O O . MET A 1 182 ? -20.933 1.246 14.754 1.00 86.38 182 MET A O 1
ATOM 1376 N N . GLN A 1 183 ? -20.583 -0.835 15.528 1.00 84.00 183 GLN A N 1
ATOM 1377 C CA . GLN A 1 183 ? -22.003 -1.199 15.644 1.00 84.00 183 GLN A CA 1
ATOM 1378 C C . GLN A 1 183 ? -22.689 -0.568 16.864 1.00 84.00 183 GLN A C 1
ATOM 1380 O O . GLN A 1 183 ? -23.848 -0.161 16.770 1.00 84.00 183 GLN A O 1
ATOM 1385 N N . SER A 1 184 ? -21.986 -0.446 17.994 1.00 80.06 184 SER A N 1
ATOM 1386 C CA . SER A 1 184 ? -22.523 0.168 19.218 1.00 80.06 184 SER A CA 1
ATOM 1387 C C . SER A 1 184 ? -22.734 1.681 19.092 1.00 80.06 184 SER A C 1
ATOM 1389 O O . SER A 1 184 ? -23.573 2.256 19.788 1.00 80.06 184 SER A O 1
ATOM 1391 N N . THR A 1 185 ? -22.019 2.341 18.175 1.00 69.62 185 THR A N 1
ATOM 1392 C CA . THR A 1 185 ? -22.167 3.777 17.920 1.00 69.62 185 THR A CA 1
ATOM 1393 C C . THR A 1 185 ? -23.304 4.030 16.921 1.00 69.62 185 THR A C 1
ATOM 1395 O O . THR A 1 185 ? -23.115 3.812 15.723 1.00 69.62 185 THR A O 1
ATOM 1398 N N . PRO A 1 186 ? -24.475 4.562 17.334 1.00 63.88 186 PRO A N 1
ATOM 1399 C CA . PRO A 1 186 ? -25.594 4.757 16.419 1.00 63.88 186 PRO A CA 1
ATOM 1400 C C . PRO A 1 186 ? -25.218 5.723 15.291 1.00 63.88 186 PRO A C 1
ATOM 1402 O O . PRO A 1 186 ? -24.973 6.917 15.519 1.00 63.88 186 PRO A O 1
ATOM 1405 N N . VAL A 1 187 ? -25.217 5.209 14.057 1.00 61.81 187 VAL A N 1
ATOM 1406 C CA . VAL A 1 187 ? -25.020 5.998 12.837 1.00 61.81 187 VAL A CA 1
ATOM 1407 C C . VAL A 1 187 ? -26.123 7.053 12.783 1.00 61.81 187 VAL A C 1
ATOM 1409 O O . VAL A 1 187 ? -27.296 6.761 12.552 1.00 61.81 187 VAL A O 1
ATOM 1412 N N . ASN A 1 188 ? -25.757 8.303 13.076 1.00 54.78 188 ASN A N 1
ATOM 1413 C CA . ASN A 1 188 ? -26.716 9.396 13.160 1.00 54.78 188 ASN A CA 1
ATOM 1414 C C . ASN A 1 188 ? -27.257 9.711 11.764 1.00 54.78 188 ASN A C 1
ATOM 1416 O O . ASN A 1 188 ? -26.634 10.451 11.002 1.00 54.78 188 ASN A O 1
ATOM 1420 N N . HIS A 1 189 ? -28.438 9.167 11.465 1.00 52.47 189 HIS A N 1
ATOM 1421 C CA . HIS A 1 189 ? -29.217 9.506 10.281 1.00 52.47 189 HIS A CA 1
ATOM 1422 C C . HIS A 1 189 ? -29.339 11.040 10.160 1.00 52.47 189 HIS A C 1
ATOM 1424 O O . HIS A 1 189 ? -29.617 11.699 11.171 1.00 52.47 189 HIS A O 1
ATOM 1430 N N . PRO A 1 190 ? -29.176 11.632 8.960 1.00 53.09 190 PRO A N 1
ATOM 1431 C CA . PRO A 1 190 ? -29.120 13.090 8.769 1.00 53.09 190 PRO A CA 1
ATOM 1432 C C . PRO A 1 190 ? -30.394 13.861 9.171 1.00 53.09 190 PRO A C 1
ATOM 1434 O O . PRO A 1 190 ? -30.394 15.089 9.149 1.00 53.09 190 PRO A O 1
ATOM 1437 N N . SER A 1 191 ? -31.464 13.164 9.558 1.00 48.22 191 SER A N 1
ATOM 1438 C CA . SER A 1 191 ? -32.720 13.710 10.077 1.00 48.22 191 SER A CA 1
ATOM 1439 C C . SER A 1 191 ? -32.769 13.895 11.605 1.00 48.22 191 SER A C 1
ATOM 1441 O O . SER A 1 191 ? -33.734 14.477 12.100 1.00 48.22 191 SER A O 1
ATOM 1443 N N . ARG A 1 192 ? -31.778 13.429 12.388 1.00 45.22 192 ARG A N 1
ATOM 1444 C CA . ARG A 1 192 ? -31.809 13.582 13.860 1.00 45.22 192 ARG A CA 1
ATOM 1445 C C . ARG A 1 192 ? -31.380 14.986 14.331 1.00 45.22 192 ARG A C 1
ATOM 1447 O O . ARG A 1 192 ? -30.396 15.531 13.827 1.00 45.22 192 ARG A O 1
ATOM 1454 N N . PRO A 1 193 ? -32.077 15.575 15.327 1.00 45.59 193 PRO A N 1
ATOM 1455 C CA . PRO A 1 193 ? -31.756 16.902 15.848 1.00 45.59 193 PRO A CA 1
ATOM 1456 C C . PRO A 1 193 ? -30.371 16.941 16.505 1.00 45.59 193 PRO A C 1
ATOM 1458 O O . PRO A 1 193 ? -29.830 15.922 16.934 1.00 45.59 193 PRO A O 1
ATOM 1461 N N . LYS A 1 194 ? -29.800 18.150 16.594 1.00 51.50 194 LYS A N 1
ATOM 1462 C CA . LYS A 1 194 ? -28.449 18.429 17.109 1.00 51.50 194 LYS A CA 1
ATOM 1463 C C . LYS A 1 194 ? -28.276 17.954 18.563 1.00 51.50 194 LYS A C 1
ATOM 1465 O O . LYS A 1 194 ? -28.446 18.734 19.495 1.00 51.50 194 LYS A O 1
ATOM 1470 N N . LEU A 1 195 ? -27.891 16.691 18.748 1.00 51.00 195 LEU A N 1
ATOM 1471 C CA . LEU A 1 195 ? -27.495 16.129 20.041 1.00 51.00 195 LEU A CA 1
ATOM 1472 C C . LEU A 1 195 ? -26.385 16.985 20.667 1.00 51.00 195 LEU A C 1
ATOM 1474 O O . LEU A 1 195 ? -25.339 17.209 20.050 1.00 51.00 195 LEU A O 1
ATOM 1478 N N . ASN A 1 196 ? -26.638 17.478 21.883 1.00 53.34 196 ASN A N 1
ATOM 1479 C CA . ASN A 1 196 ? -25.745 18.385 22.599 1.00 53.34 196 ASN A CA 1
ATOM 1480 C C . ASN A 1 196 ? -24.345 17.777 22.760 1.00 53.34 196 ASN A C 1
ATOM 1482 O O . ASN A 1 196 ? -24.201 16.661 23.259 1.00 53.34 196 ASN A O 1
ATOM 1486 N N . LYS A 1 197 ? -23.305 18.553 22.415 1.00 56.69 197 LYS A N 1
ATOM 1487 C CA . LYS A 1 197 ? -21.887 18.146 22.503 1.00 56.69 197 LYS A CA 1
ATOM 1488 C C . LYS A 1 197 ? -21.478 17.578 23.874 1.00 56.69 197 LYS A C 1
ATOM 1490 O O . LYS A 1 197 ? -20.549 16.787 23.922 1.00 56.69 197 LYS A O 1
ATOM 1495 N N . ARG A 1 198 ? -22.153 17.973 24.962 1.00 52.66 198 ARG A N 1
ATOM 1496 C CA . ARG A 1 198 ? -21.845 17.538 26.337 1.00 52.66 198 ARG A CA 1
ATOM 1497 C C . ARG A 1 198 ? -22.211 16.081 26.653 1.00 52.66 198 ARG A C 1
ATOM 1499 O O . ARG A 1 198 ? -21.560 15.500 27.506 1.00 52.66 198 ARG A O 1
ATOM 1506 N N . ASN A 1 199 ? -23.167 15.467 25.950 1.00 49.25 199 ASN A N 1
ATOM 1507 C CA . ASN A 1 199 ? -23.620 14.095 26.246 1.00 49.25 199 ASN A CA 1
ATOM 1508 C C . ASN A 1 199 ? -22.991 13.058 25.293 1.00 49.25 199 ASN A C 1
ATOM 1510 O O . ASN A 1 199 ? -23.640 12.093 24.903 1.00 49.25 199 ASN A O 1
ATOM 1514 N N . ARG A 1 200 ? -21.747 13.298 24.853 1.00 52.25 200 ARG A N 1
ATOM 1515 C CA . ARG A 1 200 ? -20.974 12.402 23.971 1.00 52.25 200 ARG A CA 1
ATOM 1516 C C . ARG A 1 200 ? -19.625 11.983 24.553 1.00 52.25 200 ARG A C 1
ATOM 1518 O O . ARG A 1 200 ? -18.726 11.603 23.807 1.00 52.25 200 ARG A O 1
ATOM 1525 N N . HIS A 1 201 ? -19.496 12.009 25.876 1.00 52.00 201 HIS A N 1
ATOM 1526 C CA . HIS A 1 201 ? -18.639 11.005 26.484 1.00 52.00 201 HIS A CA 1
ATOM 1527 C C . HIS A 1 201 ? -19.287 9.658 26.179 1.00 52.00 201 HIS A C 1
ATOM 1529 O O . HIS A 1 201 ? -20.428 9.418 26.574 1.00 52.00 201 HIS A O 1
ATOM 1535 N N . ILE A 1 202 ? -18.580 8.832 25.407 1.00 53.28 202 ILE A N 1
ATOM 1536 C CA . ILE A 1 202 ? -18.809 7.391 25.401 1.00 53.28 202 ILE A CA 1
ATOM 1537 C C . ILE A 1 202 ? -18.728 7.007 26.875 1.00 53.28 202 ILE A C 1
ATOM 1539 O O . ILE A 1 202 ? -17.692 7.239 27.501 1.00 53.28 202 ILE A O 1
ATOM 1543 N N . SER A 1 203 ? -19.843 6.561 27.455 1.00 43.84 203 SER A N 1
ATOM 1544 C CA . SER A 1 203 ? -19.807 6.080 28.830 1.00 43.84 203 SER A CA 1
ATOM 1545 C C . SER A 1 203 ? -18.832 4.902 28.836 1.00 43.84 203 SER A C 1
ATOM 1547 O O . SER A 1 203 ? -18.978 4.041 27.964 1.00 43.84 203 SER A O 1
ATOM 1549 N N . PRO A 1 204 ? -17.818 4.868 29.718 1.00 49.38 204 PRO A N 1
ATOM 1550 C CA . PRO A 1 204 ? -16.941 3.714 29.837 1.00 49.38 204 PRO A CA 1
ATOM 1551 C C . PRO A 1 204 ? -17.773 2.577 30.431 1.00 49.38 204 PRO A C 1
ATOM 1553 O O . PRO A 1 204 ? -17.881 2.433 31.648 1.00 49.38 204 PRO A O 1
ATOM 1556 N N . ASP A 1 205 ? -18.446 1.834 29.554 1.00 45.62 205 ASP A N 1
ATOM 1557 C CA . ASP A 1 205 ? -19.475 0.857 29.898 1.00 45.62 205 ASP A CA 1
ATOM 1558 C C . ASP A 1 205 ? -18.820 -0.453 30.365 1.00 45.62 205 ASP A C 1
ATOM 1560 O O . ASP A 1 205 ? -18.867 -1.489 29.710 1.00 45.62 205 ASP A O 1
ATOM 1564 N N . THR A 1 206 ? -18.157 -0.363 31.521 1.00 43.84 206 THR A N 1
ATOM 1565 C CA . THR A 1 206 ? -17.676 -1.415 32.443 1.00 43.84 206 THR A CA 1
ATOM 1566 C C . THR A 1 206 ? -16.780 -2.554 31.934 1.00 43.84 206 THR A C 1
ATOM 1568 O O . THR A 1 206 ? -16.178 -3.228 32.766 1.00 43.84 206 THR A O 1
ATOM 1571 N N . ASN A 1 207 ? -16.600 -2.743 30.628 1.00 51.62 207 ASN A N 1
ATOM 1572 C CA . ASN A 1 207 ? -15.624 -3.683 30.074 1.00 51.62 207 ASN A CA 1
ATOM 1573 C C . ASN A 1 207 ? -14.302 -2.961 29.769 1.00 51.62 207 ASN A C 1
ATOM 1575 O O . ASN A 1 207 ? -14.266 -2.006 28.996 1.00 51.62 207 ASN A O 1
ATOM 1579 N N . ASN A 1 208 ? -13.208 -3.447 30.365 1.00 55.69 208 ASN A N 1
ATOM 1580 C CA . ASN A 1 208 ? -11.863 -2.846 30.350 1.00 55.69 208 ASN A CA 1
ATOM 1581 C C . ASN A 1 208 ? -11.129 -2.887 28.986 1.00 55.69 208 ASN A C 1
ATOM 1583 O O . ASN A 1 208 ? -9.915 -2.682 28.927 1.00 55.69 208 ASN A O 1
ATOM 1587 N N . ASP A 1 209 ? -11.821 -3.122 27.874 1.00 69.06 209 ASP A N 1
ATOM 1588 C CA . ASP A 1 209 ? -11.180 -3.330 26.575 1.00 69.06 209 ASP A CA 1
ATOM 1589 C C . ASP A 1 209 ? -10.772 -2.016 25.906 1.00 69.06 209 ASP A C 1
ATOM 1591 O O . ASP A 1 209 ? -11.614 -1.198 25.531 1.00 69.06 209 ASP A O 1
ATOM 1595 N N . SER A 1 210 ? -9.462 -1.833 25.696 1.00 78.81 210 SER A N 1
ATOM 1596 C CA . SER A 1 210 ? -8.937 -0.671 24.974 1.00 78.81 210 SER A CA 1
ATOM 1597 C C . SER A 1 210 ? -9.607 -0.507 23.608 1.00 78.81 210 SER A C 1
ATOM 1599 O O . SER A 1 210 ? -9.682 -1.497 22.857 1.00 78.81 210 SER A O 1
ATOM 1601 N N . PRO A 1 211 ? -10.012 0.725 23.233 1.00 87.44 211 PRO A N 1
ATOM 1602 C CA . PRO A 1 211 ? -10.640 0.983 21.948 1.00 87.44 211 PRO A CA 1
ATOM 1603 C C . PRO A 1 211 ? -9.695 0.588 20.812 1.00 87.44 211 PRO A C 1
ATOM 1605 O O . PRO A 1 211 ? -8.498 0.886 20.843 1.00 87.44 211 PRO A O 1
ATOM 1608 N N . VAL A 1 212 ? -10.246 -0.087 19.803 1.00 92.62 212 VAL A N 1
ATOM 1609 C CA . VAL A 1 212 ? -9.523 -0.406 18.569 1.00 92.62 212 VAL A CA 1
ATOM 1610 C C . VAL A 1 212 ? -9.783 0.693 17.549 1.00 92.62 212 VAL A C 1
ATOM 1612 O O . VAL A 1 212 ? -10.937 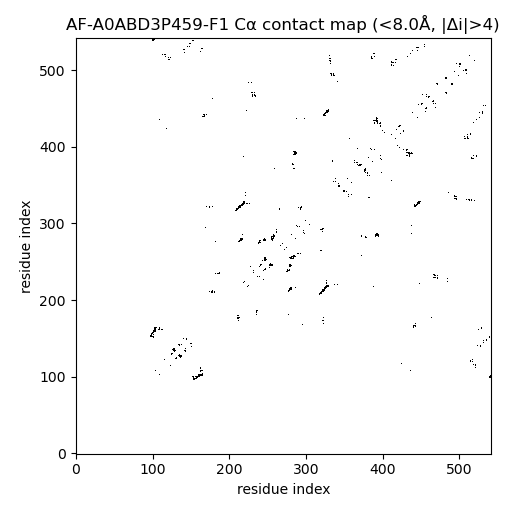0.977 17.220 1.00 92.62 212 VAL A O 1
ATOM 1615 N N . ILE A 1 213 ? -8.705 1.292 17.053 1.00 94.12 213 ILE A N 1
ATOM 1616 C CA . ILE A 1 213 ? -8.703 2.353 16.049 1.00 94.12 213 ILE A CA 1
ATOM 1617 C C . ILE A 1 213 ? -8.116 1.799 14.750 1.00 94.12 213 ILE A C 1
ATOM 1619 O O . ILE A 1 213 ? -7.090 1.122 14.750 1.00 94.12 213 ILE A O 1
ATOM 1623 N N . LEU A 1 214 ? -8.751 2.102 13.624 1.00 96.38 214 LEU A N 1
ATOM 1624 C CA . LEU A 1 214 ? -8.262 1.729 12.303 1.00 96.38 214 LEU A CA 1
ATOM 1625 C C . LEU A 1 214 ? -7.083 2.635 11.909 1.00 96.38 214 LEU A C 1
ATOM 1627 O O . LEU A 1 214 ? -7.259 3.837 11.701 1.00 96.38 214 LEU A O 1
ATOM 1631 N N . TRP A 1 215 ? -5.882 2.069 11.803 1.00 96.25 215 TRP A N 1
ATOM 1632 C CA . TRP A 1 215 ? -4.714 2.742 11.236 1.00 96.25 215 TRP A CA 1
ATOM 1633 C C . TRP A 1 215 ? -4.655 2.460 9.738 1.00 96.25 215 TRP A C 1
ATOM 1635 O O . TRP A 1 215 ? -4.545 1.304 9.326 1.00 96.25 215 TRP A O 1
ATOM 1645 N N . TYR A 1 216 ? -4.711 3.511 8.921 1.00 96.19 216 TYR A N 1
ATOM 1646 C CA . TYR A 1 216 ? -4.738 3.387 7.469 1.00 96.19 216 TYR A CA 1
ATOM 1647 C C . TYR A 1 216 ? -3.495 3.977 6.782 1.00 96.19 216 TYR A C 1
ATOM 1649 O O . TYR A 1 216 ? -3.298 5.195 6.732 1.00 96.19 216 TYR A O 1
ATOM 1657 N N . GLU A 1 217 ? -2.670 3.119 6.180 1.00 94.19 217 GLU A N 1
ATOM 1658 C CA . GLU A 1 217 ? -1.553 3.540 5.327 1.00 94.19 217 GLU A CA 1
ATOM 1659 C C . GLU A 1 217 ? -2.050 3.825 3.897 1.00 94.19 217 GLU A C 1
ATOM 1661 O O . GLU A 1 217 ? -2.285 2.923 3.090 1.00 94.19 217 GLU A O 1
ATOM 1666 N N . HIS A 1 218 ? -2.212 5.109 3.577 1.00 89.81 218 HIS A N 1
ATOM 1667 C CA . HIS A 1 218 ? -2.735 5.628 2.313 1.00 89.81 218 HIS A CA 1
ATOM 1668 C C . HIS A 1 218 ? -1.623 5.745 1.243 1.00 89.81 218 HIS A C 1
ATOM 1670 O O . HIS A 1 218 ? -1.021 6.808 1.062 1.00 89.81 218 HIS A O 1
ATOM 1676 N N . ILE A 1 219 ? -1.355 4.656 0.510 1.00 83.56 219 ILE A N 1
ATOM 1677 C CA . ILE A 1 219 ? -0.271 4.536 -0.501 1.00 83.56 219 ILE A CA 1
ATOM 1678 C C . ILE A 1 219 ? -0.581 5.245 -1.838 1.00 83.56 219 ILE A C 1
ATOM 1680 O O . ILE A 1 219 ? 0.323 5.513 -2.631 1.00 83.56 219 ILE A O 1
ATOM 1684 N N . SER A 1 220 ? -1.851 5.565 -2.117 1.00 63.34 220 SER A N 1
ATOM 1685 C CA . SER A 1 220 ? -2.325 5.926 -3.465 1.00 63.34 220 SER A CA 1
ATOM 1686 C C . SER A 1 220 ? -3.141 7.217 -3.518 1.00 63.34 220 SER A C 1
ATOM 1688 O O . SER A 1 220 ? -4.137 7.368 -2.810 1.00 63.34 220 SER A O 1
ATOM 1690 N N . LYS A 1 221 ? -2.782 8.099 -4.460 1.00 63.91 221 LYS A N 1
ATOM 1691 C CA . LYS A 1 221 ? -3.456 9.378 -4.740 1.00 63.91 221 LYS A CA 1
ATOM 1692 C C . LYS A 1 221 ? -4.918 9.272 -5.183 1.00 63.91 221 LYS A C 1
ATOM 1694 O O . LYS A 1 221 ? -5.658 10.229 -4.978 1.00 63.91 221 LYS A O 1
ATOM 1699 N N . ALA A 1 222 ? -5.329 8.148 -5.773 1.00 53.62 222 ALA A N 1
ATOM 1700 C CA . ALA A 1 222 ? -6.666 8.003 -6.359 1.00 53.62 222 ALA A CA 1
ATOM 1701 C C . ALA A 1 222 ? -7.539 6.907 -5.735 1.00 53.62 222 ALA A C 1
ATOM 1703 O O . ALA A 1 222 ? -8.728 6.895 -6.028 1.00 53.62 222 ALA A O 1
ATOM 1704 N N . GLY A 1 223 ? -6.988 6.027 -4.886 1.00 57.47 223 GLY A N 1
ATOM 1705 C CA . GLY A 1 223 ? -7.786 4.983 -4.227 1.00 57.47 223 GLY A CA 1
ATOM 1706 C C . GLY A 1 223 ? -7.692 4.919 -2.705 1.00 57.47 223 GLY A C 1
ATOM 1707 O O . GLY A 1 223 ? -8.584 4.361 -2.071 1.00 57.47 223 GLY A O 1
ATOM 1708 N N . GLY A 1 224 ? -6.713 5.577 -2.071 1.00 70.69 224 GLY A N 1
ATOM 1709 C CA . GLY A 1 224 ? -6.831 5.836 -0.631 1.00 70.69 224 GLY A CA 1
ATOM 1710 C C . GLY A 1 224 ? -7.983 6.795 -0.318 1.00 70.69 224 GLY A C 1
ATOM 1711 O O . GLY A 1 224 ? -8.662 6.681 0.702 1.00 70.69 224 GLY A O 1
ATOM 1712 N N . THR A 1 225 ? -8.300 7.645 -1.288 1.00 79.88 225 THR A N 1
ATOM 1713 C CA . THR A 1 225 ? -9.511 8.451 -1.348 1.00 79.88 225 THR A CA 1
ATOM 1714 C C . THR A 1 225 ? -10.784 7.597 -1.484 1.00 79.88 225 THR A C 1
ATOM 1716 O O . THR A 1 225 ? -11.781 7.956 -0.855 1.00 79.88 225 THR A O 1
ATOM 1719 N N . THR A 1 226 ? -10.747 6.446 -2.178 1.00 85.00 226 THR A N 1
ATOM 1720 C CA . THR A 1 226 ? -11.858 5.467 -2.241 1.00 85.00 226 THR A CA 1
ATOM 1721 C C . THR A 1 226 ? -12.073 4.799 -0.896 1.00 85.00 226 THR A C 1
ATOM 1723 O O . THR A 1 226 ? -13.186 4.829 -0.379 1.00 85.00 226 THR A O 1
ATOM 1726 N N . PHE A 1 227 ? -11.006 4.265 -0.293 1.00 91.38 227 PHE A N 1
ATOM 1727 C CA . PHE A 1 227 ? -11.061 3.644 1.032 1.00 91.38 227 PHE A CA 1
ATOM 1728 C C . PHE A 1 227 ? -11.670 4.601 2.065 1.00 91.38 227 PHE A C 1
ATOM 1730 O O . PHE A 1 227 ? -12.533 4.223 2.850 1.00 91.38 227 PHE A O 1
ATOM 1737 N N . CYS A 1 228 ? -11.314 5.884 1.995 1.00 90.19 228 CYS A N 1
ATOM 1738 C CA . CYS A 1 228 ? -11.888 6.902 2.866 1.00 90.19 228 CYS A CA 1
ATOM 1739 C C . CYS A 1 228 ? -13.320 7.329 2.528 1.00 90.19 228 CYS A C 1
ATOM 1741 O O . CYS A 1 228 ? -14.032 7.787 3.421 1.00 90.19 228 CYS A O 1
ATOM 1743 N N . ALA A 1 229 ? -13.775 7.171 1.286 1.00 87.69 229 ALA A N 1
ATOM 1744 C CA . ALA A 1 229 ? -15.187 7.326 0.942 1.00 87.69 229 ALA A CA 1
ATOM 1745 C C . ALA A 1 229 ? -16.020 6.127 1.447 1.00 87.69 229 ALA A C 1
ATOM 1747 O O . ALA A 1 229 ? -17.122 6.322 1.962 1.00 87.69 229 ALA A O 1
ATOM 1748 N N . LEU A 1 230 ? -15.463 4.910 1.397 1.00 91.12 230 LEU A N 1
ATOM 1749 C CA . LEU A 1 230 ? -16.047 3.714 2.014 1.00 91.12 230 LEU A CA 1
ATOM 1750 C C . LEU A 1 230 ? -16.118 3.866 3.541 1.00 91.12 230 LEU A C 1
ATOM 1752 O O . LEU A 1 230 ? -17.189 3.674 4.113 1.00 91.12 230 LEU A O 1
ATOM 1756 N N . ALA A 1 231 ? -15.048 4.331 4.195 1.00 93.50 231 ALA A N 1
ATOM 1757 C CA . ALA A 1 231 ? -15.055 4.658 5.623 1.00 93.50 231 ALA A CA 1
ATOM 1758 C C . ALA A 1 231 ? -16.155 5.678 5.969 1.00 93.50 231 ALA A C 1
ATOM 1760 O O . ALA A 1 231 ? -16.935 5.459 6.890 1.00 93.50 231 ALA A O 1
ATOM 1761 N N . GLN A 1 232 ? -16.280 6.764 5.192 1.00 90.56 232 GLN A N 1
ATOM 1762 C CA . GLN A 1 232 ? -17.332 7.781 5.374 1.00 90.56 232 GLN A CA 1
ATOM 1763 C C . GLN A 1 232 ? -18.762 7.242 5.195 1.00 90.56 232 GLN A C 1
ATOM 1765 O O . GLN A 1 232 ? -19.690 7.852 5.723 1.00 90.56 232 GLN A O 1
ATOM 1770 N N . SER A 1 233 ? -18.936 6.129 4.477 1.00 89.81 233 SER A N 1
ATOM 1771 C CA . SER A 1 233 ? -20.236 5.474 4.263 1.00 89.81 233 SER A CA 1
ATOM 1772 C C . SER A 1 233 ? -20.553 4.449 5.363 1.00 89.81 233 SER A C 1
ATOM 1774 O O . SER A 1 233 ? -21.698 4.316 5.778 1.00 89.81 233 SER A O 1
ATOM 1776 N N . ASN A 1 234 ? -19.535 3.750 5.878 1.00 92.50 234 ASN A N 1
ATOM 1777 C CA . ASN A 1 234 ? -19.699 2.639 6.825 1.00 92.50 234 ASN A CA 1
ATOM 1778 C C . ASN A 1 234 ? -19.498 3.014 8.301 1.00 92.50 234 ASN A C 1
ATOM 1780 O O . ASN A 1 234 ? -19.831 2.225 9.181 1.00 92.50 234 ASN A O 1
ATOM 1784 N N . MET A 1 235 ? -18.944 4.192 8.591 1.00 92.06 235 MET A N 1
ATOM 1785 C CA . MET A 1 235 ? -18.638 4.639 9.951 1.00 92.06 235 MET A CA 1
ATOM 1786 C C . MET A 1 235 ? -19.437 5.903 10.309 1.00 92.06 235 MET A C 1
ATOM 1788 O O . MET A 1 235 ? -19.774 6.703 9.431 1.00 92.06 235 MET A O 1
ATOM 1792 N N . PRO A 1 236 ? -19.709 6.164 11.602 1.00 89.00 236 PRO A N 1
ATOM 1793 C CA . PRO A 1 236 ? -20.329 7.413 12.035 1.00 89.00 236 PRO A CA 1
ATOM 1794 C C . PRO A 1 236 ? -19.559 8.641 11.515 1.00 89.00 236 PRO A C 1
ATOM 1796 O O . PRO A 1 236 ? -18.346 8.723 11.674 1.00 89.00 236 PRO A O 1
ATOM 1799 N N . HIS A 1 237 ? -20.252 9.651 10.970 1.00 84.50 237 HIS A N 1
ATOM 1800 C CA . HIS A 1 237 ? -19.630 10.837 10.339 1.00 84.50 237 HIS A CA 1
ATOM 1801 C C . HIS A 1 237 ? -18.566 11.559 11.203 1.00 84.50 237 HIS A C 1
ATOM 1803 O O . HIS A 1 237 ? -17.704 12.253 10.671 1.00 84.50 237 HIS A O 1
ATOM 1809 N N . LEU A 1 238 ? -18.630 11.456 12.536 1.00 85.38 238 LEU A N 1
ATOM 1810 C CA . LEU A 1 238 ? -17.642 12.060 13.445 1.00 85.38 238 LEU A CA 1
ATOM 1811 C C . LEU A 1 238 ? -16.460 11.141 13.785 1.00 85.38 238 LEU A C 1
ATOM 1813 O O . LEU A 1 238 ? -15.448 11.645 14.256 1.00 85.38 238 LEU A O 1
ATOM 1817 N N . ALA A 1 239 ? -16.570 9.839 13.516 1.00 89.38 239 ALA A N 1
ATOM 1818 C CA . ALA A 1 239 ? -15.494 8.869 13.680 1.00 89.38 239 ALA A CA 1
ATOM 1819 C C . ALA A 1 239 ? -14.482 8.908 12.519 1.00 89.38 239 ALA A C 1
ATOM 1821 O O . ALA A 1 239 ? -13.385 8.376 12.660 1.00 89.38 239 ALA A O 1
ATOM 1822 N N . VAL A 1 240 ? -14.816 9.548 11.389 1.00 90.44 240 VAL A N 1
ATOM 1823 C CA . VAL A 1 240 ? -13.932 9.661 10.217 1.00 90.44 240 VAL A CA 1
ATOM 1824 C C . VAL A 1 240 ? -13.473 11.109 10.029 1.00 90.44 240 VAL A C 1
ATOM 1826 O O . VAL A 1 240 ? -14.311 11.992 9.808 1.00 90.44 240 VAL A O 1
ATOM 1829 N N . PRO A 1 241 ? -12.159 11.395 10.044 1.00 87.81 241 PRO A N 1
ATOM 1830 C CA . PRO A 1 241 ? -11.666 12.723 9.712 1.00 87.81 241 PRO A CA 1
ATOM 1831 C C . PRO A 1 241 ? -12.069 13.157 8.294 1.00 87.81 241 PRO A C 1
ATOM 1833 O O . PRO A 1 241 ? -11.974 12.407 7.318 1.00 87.81 241 PRO A O 1
ATOM 1836 N N . ARG A 1 242 ? -12.512 14.414 8.164 1.00 80.75 242 ARG A N 1
ATOM 1837 C CA . ARG A 1 242 ? -13.103 14.948 6.919 1.00 80.75 242 ARG A CA 1
ATOM 1838 C C . ARG A 1 242 ? -12.173 14.893 5.705 1.00 80.75 242 ARG A C 1
ATOM 1840 O O . ARG A 1 242 ? -12.653 14.745 4.582 1.00 80.75 242 ARG A O 1
ATOM 1847 N N . TYR A 1 243 ? -10.871 15.065 5.915 1.00 81.19 243 TYR A N 1
ATOM 1848 C CA . TYR A 1 243 ? -9.880 15.140 4.846 1.00 81.19 243 TYR A CA 1
ATOM 1849 C C . TYR A 1 243 ? -9.215 13.771 4.665 1.00 81.19 243 TYR A C 1
ATOM 1851 O O . TYR A 1 243 ? -8.201 13.490 5.282 1.00 81.19 243 TYR A O 1
ATOM 1859 N N . HIS A 1 244 ? -9.831 12.906 3.854 1.00 83.31 244 HIS A N 1
ATOM 1860 C CA . HIS A 1 244 ? -9.329 11.563 3.509 1.00 83.31 244 HIS A CA 1
ATOM 1861 C C . HIS A 1 244 ? -8.902 10.707 4.720 1.00 83.31 244 HIS A C 1
ATOM 1863 O O . HIS A 1 244 ? -7.837 10.106 4.702 1.00 83.31 244 HIS A O 1
ATOM 1869 N N . CYS A 1 245 ? -9.726 10.656 5.775 1.00 88.75 245 CYS A N 1
ATOM 1870 C CA . CYS A 1 245 ? -9.429 9.964 7.041 1.00 88.75 245 CYS A CA 1
ATOM 1871 C C . CYS A 1 245 ? -8.213 10.495 7.823 1.00 88.75 245 CYS A C 1
ATOM 1873 O O . CYS A 1 245 ? -7.790 9.883 8.800 1.00 88.75 245 CYS A O 1
ATOM 1875 N N . MET A 1 246 ? -7.654 11.636 7.425 1.00 88.06 246 MET A N 1
ATOM 1876 C CA . MET A 1 246 ? -6.492 12.243 8.062 1.00 88.06 246 MET A CA 1
ATOM 1877 C C . MET A 1 246 ? -6.977 13.333 9.031 1.00 88.06 246 MET A C 1
ATOM 1879 O O . MET A 1 246 ? -7.769 14.198 8.619 1.00 88.06 246 MET A O 1
ATOM 1883 N N . PRO A 1 247 ? -6.577 13.290 10.316 1.00 84.69 247 PRO A N 1
ATOM 1884 C CA . PRO A 1 247 ? -6.883 14.350 11.271 1.00 84.69 247 PRO A CA 1
ATOM 1885 C C . PRO A 1 247 ? -6.224 15.687 10.878 1.00 84.69 247 PRO A C 1
ATOM 1887 O O . PRO A 1 247 ? -5.649 15.840 9.799 1.00 84.69 247 PRO A O 1
ATOM 1890 N N . ARG A 1 248 ? -6.386 16.706 11.729 1.00 79.88 248 ARG A N 1
ATOM 1891 C CA . ARG A 1 248 ? -5.752 18.018 11.554 1.00 79.88 248 ARG A CA 1
ATOM 1892 C C . ARG A 1 248 ? -4.950 18.393 12.791 1.00 79.88 248 ARG A C 1
ATOM 1894 O O . ARG A 1 248 ? -5.527 18.489 13.872 1.00 79.88 248 ARG A O 1
ATOM 1901 N N . LYS A 1 249 ? -3.679 18.728 12.598 1.00 75.25 249 LYS A N 1
ATOM 1902 C CA . LYS A 1 249 ? -2.771 19.287 13.600 1.00 75.25 249 LYS A CA 1
ATOM 1903 C C . LYS A 1 249 ? -2.544 20.777 13.333 1.00 75.25 249 LYS A C 1
ATOM 1905 O O . LYS A 1 249 ? -1.757 21.174 12.468 1.00 75.25 249 LYS A O 1
ATOM 1910 N N . GLY A 1 250 ? -3.262 21.622 14.072 1.00 75.50 250 GLY A N 1
ATOM 1911 C CA . GLY A 1 250 ? -3.258 23.077 13.880 1.00 75.50 250 GLY A CA 1
ATOM 1912 C C . GLY A 1 250 ? -3.729 23.482 12.475 1.00 75.50 250 GLY A C 1
ATOM 1913 O O . GLY A 1 250 ? -4.729 22.970 11.975 1.00 75.50 250 GLY A O 1
ATOM 1914 N N . ASP A 1 251 ? -2.985 24.374 11.815 1.00 65.25 251 ASP A N 1
ATOM 1915 C CA . ASP A 1 251 ? -3.283 24.842 10.447 1.00 65.25 251 ASP A CA 1
ATOM 1916 C C . ASP A 1 251 ? -3.021 23.793 9.349 1.00 65.25 251 ASP A C 1
ATOM 1918 O O . ASP A 1 251 ? -3.214 24.064 8.159 1.00 65.25 251 ASP A O 1
ATOM 1922 N N . LEU A 1 252 ? -2.507 22.613 9.705 1.00 62.59 252 LEU A N 1
ATOM 1923 C CA . LEU A 1 252 ? -2.102 21.600 8.740 1.00 62.59 252 LEU A CA 1
ATOM 1924 C C . LEU A 1 252 ? -3.243 20.611 8.474 1.00 62.59 252 LEU A C 1
ATOM 1926 O O . LEU A 1 252 ? -3.838 20.030 9.374 1.00 62.59 252 LEU A O 1
ATOM 1930 N N . MET A 1 253 ? -3.525 20.414 7.187 1.00 60.56 253 MET A N 1
ATOM 1931 C CA . MET A 1 253 ? -4.409 19.369 6.665 1.00 60.56 253 MET A CA 1
ATOM 1932 C C . MET A 1 253 ? -3.608 18.058 6.589 1.00 60.56 253 MET A C 1
ATOM 1934 O O . MET A 1 253 ? -3.192 17.662 5.496 1.00 60.56 253 MET A O 1
ATOM 1938 N N . ASP A 1 254 ? -3.233 17.469 7.728 1.00 63.06 254 ASP A N 1
ATOM 1939 C CA . ASP A 1 254 ? -2.075 16.576 7.782 1.00 63.06 254 ASP A CA 1
ATOM 1940 C C . ASP A 1 254 ? -2.364 15.071 7.751 1.00 63.06 254 ASP A C 1
ATOM 1942 O O . ASP A 1 254 ? -2.553 14.404 8.759 1.00 63.06 254 ASP A O 1
ATOM 1946 N N . GLY A 1 255 ? -2.168 14.497 6.562 1.00 64.50 255 GLY A N 1
ATOM 1947 C CA . GLY A 1 255 ? -1.888 13.067 6.364 1.00 64.50 255 GLY A CA 1
ATOM 1948 C C . GLY A 1 255 ? -0.522 12.620 6.869 1.00 64.50 255 GLY A C 1
ATOM 1949 O O . GLY A 1 255 ? 0.231 12.011 6.111 1.00 64.50 255 GLY A O 1
ATOM 1950 N N . ARG A 1 256 ? -0.156 13.029 8.085 1.00 79.06 256 ARG A N 1
ATOM 1951 C CA . ARG A 1 256 ? 1.193 12.901 8.662 1.00 79.06 256 ARG A CA 1
ATOM 1952 C C . ARG A 1 256 ? 1.171 12.387 10.101 1.00 79.06 256 ARG A C 1
ATOM 1954 O O . ARG A 1 256 ? 2.117 12.596 10.848 1.00 79.06 256 ARG A O 1
ATOM 1961 N N . VAL A 1 257 ? 0.119 11.653 10.467 1.00 87.44 257 VAL A N 1
ATOM 1962 C CA . VAL A 1 257 ? 0.055 10.906 11.738 1.00 87.44 257 VAL A CA 1
ATOM 1963 C C . VAL A 1 257 ? 1.207 9.901 11.874 1.00 87.44 257 VAL A C 1
ATOM 1965 O O . VAL A 1 257 ? 1.609 9.578 12.985 1.00 87.44 257 VAL A O 1
ATOM 1968 N N . GLY A 1 258 ? 1.802 9.464 10.753 1.00 87.00 258 GLY A N 1
ATOM 1969 C CA . GLY A 1 258 ? 3.026 8.658 10.736 1.00 87.00 258 GLY A CA 1
ATOM 1970 C C . GLY A 1 258 ? 4.253 9.359 11.334 1.00 87.00 258 GLY A C 1
ATOM 1971 O O . GLY A 1 258 ? 5.173 8.677 11.767 1.00 87.00 258 GLY A O 1
ATOM 1972 N N . SER A 1 259 ? 4.274 10.698 11.418 1.00 89.06 259 SER A N 1
ATOM 1973 C CA . SER A 1 259 ? 5.351 11.452 12.080 1.00 89.06 259 SER A CA 1
ATOM 1974 C C . SER A 1 259 ? 5.060 11.798 13.544 1.00 89.06 259 SER A C 1
ATOM 1976 O O . SER A 1 259 ? 5.820 12.565 14.139 1.00 89.06 259 SER A O 1
ATOM 1978 N N . TRP A 1 260 ? 3.925 11.370 14.097 1.00 90.19 260 TRP A N 1
ATOM 1979 C CA . TRP A 1 260 ? 3.561 11.661 15.483 1.00 90.19 260 TRP A CA 1
ATOM 1980 C C . TRP A 1 260 ? 4.162 10.579 16.394 1.00 90.19 260 TRP A C 1
ATOM 1982 O O . TRP A 1 260 ? 4.092 9.403 16.031 1.00 90.19 260 TRP A O 1
ATOM 1992 N N . PRO A 1 261 ? 4.709 10.914 17.576 1.00 91.69 261 PRO A N 1
ATOM 1993 C CA . PRO A 1 261 ? 5.058 9.924 18.599 1.00 91.69 261 PRO A CA 1
ATOM 1994 C C . PRO A 1 261 ? 3.858 9.049 19.003 1.00 91.69 261 PRO A C 1
ATOM 1996 O O . PRO A 1 261 ? 2.709 9.343 18.655 1.00 91.69 261 PRO A O 1
ATOM 1999 N N . ASN A 1 262 ? 4.096 7.941 19.707 1.00 91.69 262 ASN A N 1
ATOM 2000 C CA . ASN A 1 262 ? 2.993 7.098 20.187 1.00 91.69 262 ASN A CA 1
ATOM 2001 C C . ASN A 1 262 ? 2.183 7.826 21.261 1.00 91.69 262 ASN A C 1
ATOM 2003 O O . ASN A 1 262 ? 0.962 7.795 21.221 1.00 91.69 262 ASN A O 1
ATOM 2007 N N . GLU A 1 263 ? 2.864 8.551 22.137 1.00 90.19 263 GLU A N 1
ATOM 2008 C CA . GLU A 1 263 ? 2.310 9.352 23.225 1.00 90.19 263 GLU A CA 1
ATOM 2009 C C . GLU A 1 263 ? 1.356 10.417 22.663 1.00 90.19 263 GLU A C 1
ATOM 2011 O O . GLU A 1 263 ? 0.193 10.473 23.041 1.00 90.19 263 GLU A O 1
ATOM 2016 N N . GLU A 1 264 ? 1.806 11.172 21.653 1.00 89.69 264 GLU A N 1
ATOM 2017 C CA . GLU A 1 264 ? 0.988 12.200 20.995 1.00 89.69 264 GLU A CA 1
ATOM 2018 C C . GLU A 1 264 ? -0.242 11.605 20.286 1.00 89.69 264 GLU A C 1
ATOM 2020 O O . GLU A 1 264 ? -1.323 12.192 20.299 1.00 89.69 264 GLU A O 1
ATOM 2025 N N . LEU A 1 265 ? -0.098 10.423 19.676 1.00 88.69 265 LEU A N 1
ATOM 2026 C CA . LEU A 1 265 ? -1.215 9.718 19.051 1.00 88.69 265 LEU A CA 1
ATOM 2027 C C . LEU A 1 265 ? -2.231 9.229 20.097 1.00 88.69 265 LEU A C 1
ATOM 2029 O O . LEU A 1 265 ? -3.432 9.324 19.856 1.00 88.69 265 LEU A O 1
ATOM 2033 N N . ILE A 1 266 ? -1.766 8.728 21.244 1.00 88.62 266 ILE A N 1
ATOM 2034 C CA . ILE A 1 266 ? -2.620 8.296 22.359 1.00 88.62 266 ILE A CA 1
ATOM 2035 C C . ILE A 1 266 ? -3.373 9.500 22.935 1.00 88.62 266 ILE A C 1
ATOM 2037 O O . ILE A 1 266 ? -4.597 9.441 23.052 1.00 88.62 266 ILE A O 1
ATOM 2041 N N . ASP A 1 267 ? -2.682 10.604 23.225 1.00 86.62 267 ASP A N 1
ATOM 2042 C CA . ASP A 1 267 ? -3.291 11.842 23.725 1.00 86.62 267 ASP A CA 1
ATOM 2043 C C . ASP A 1 267 ? -4.357 12.367 22.755 1.00 86.62 267 ASP A C 1
ATOM 2045 O O . ASP A 1 267 ? -5.489 12.644 23.156 1.00 86.62 267 ASP A O 1
ATOM 2049 N N . PHE A 1 268 ? -4.045 12.412 21.458 1.00 85.38 268 PHE A N 1
ATOM 2050 C CA . PHE A 1 268 ? -4.989 12.837 20.427 1.00 85.38 268 PHE A CA 1
ATOM 2051 C C . PHE A 1 268 ? -6.237 11.944 20.348 1.00 85.38 268 PHE A C 1
ATOM 2053 O O . PHE A 1 268 ? -7.346 12.443 20.173 1.00 85.38 268 PHE A O 1
ATOM 2060 N N . LEU A 1 269 ? -6.073 10.623 20.473 1.00 83.50 269 LEU A N 1
ATOM 2061 C CA . LEU A 1 269 ? -7.180 9.663 20.407 1.00 83.50 269 LEU A CA 1
ATOM 2062 C C . LEU A 1 269 ? -8.023 9.609 21.693 1.00 83.50 269 LEU A C 1
ATOM 2064 O O . LEU A 1 269 ? -9.163 9.142 21.640 1.00 83.50 269 LEU A O 1
ATOM 2068 N N . THR A 1 270 ? -7.492 10.064 22.833 1.00 79.06 270 THR A N 1
ATOM 2069 C CA . THR A 1 270 ? -8.147 9.947 24.150 1.00 79.06 270 THR A CA 1
ATOM 2070 C C . THR A 1 270 ? -8.681 11.270 24.703 1.00 79.06 270 THR A C 1
ATOM 2072 O O . THR A 1 270 ? -9.736 11.271 25.339 1.00 79.06 270 THR A O 1
ATOM 2075 N N . GLN A 1 271 ? -8.004 12.396 24.457 1.00 72.38 271 GLN A N 1
ATOM 2076 C CA . GLN A 1 271 ? -8.302 13.686 25.094 1.00 72.38 271 GLN A CA 1
ATOM 2077 C C . GLN A 1 271 ? -9.055 14.657 24.165 1.00 72.38 271 GLN A C 1
ATOM 2079 O O . GLN A 1 271 ? -10.005 15.319 24.595 1.00 72.38 271 GLN A O 1
ATOM 2084 N N . ASP A 1 272 ? -8.686 14.718 22.881 1.00 59.12 272 ASP A N 1
ATOM 2085 C CA . ASP A 1 272 ? -9.179 15.730 21.937 1.00 59.12 272 ASP A CA 1
ATOM 2086 C C . ASP A 1 272 ? -10.327 15.223 21.039 1.00 59.12 272 ASP A C 1
ATOM 2088 O O . ASP A 1 272 ? -10.140 14.534 20.040 1.00 59.12 272 ASP A O 1
ATOM 2092 N N . GLN A 1 273 ? -11.562 15.640 21.345 1.00 59.62 273 GLN A N 1
ATOM 2093 C CA . GLN A 1 273 ? -12.740 15.392 20.495 1.00 59.62 273 GLN A CA 1
ATOM 2094 C C . GLN A 1 273 ? -12.527 15.893 19.046 1.00 59.62 273 GLN A C 1
ATOM 2096 O O . GLN A 1 273 ? -12.181 17.066 18.863 1.00 59.62 273 GLN A O 1
ATOM 2101 N N . PRO A 1 274 ? -12.897 15.120 17.999 1.00 61.38 274 PRO A N 1
ATOM 2102 C CA . PRO A 1 274 ? -13.739 13.914 18.014 1.00 61.38 274 PRO A CA 1
ATOM 2103 C C . PRO A 1 274 ? -13.015 12.598 18.328 1.00 61.38 274 PRO A C 1
ATOM 2105 O O . PRO A 1 274 ? -11.877 12.396 17.931 1.00 61.38 274 PRO A O 1
ATOM 2108 N N . SER A 1 275 ? -13.761 11.645 18.895 1.00 76.81 275 SER A N 1
ATOM 2109 C CA . SER A 1 275 ? -13.378 10.230 18.982 1.00 76.81 275 SER A CA 1
ATOM 2110 C C . SER A 1 275 ? -13.316 9.595 17.583 1.00 76.81 275 SER A C 1
ATOM 2112 O O . SER A 1 275 ? -14.310 9.049 17.087 1.00 76.81 275 SER A O 1
ATOM 2114 N N . TYR A 1 276 ? -12.175 9.721 16.910 1.00 87.88 276 TYR A N 1
ATOM 2115 C CA . TYR A 1 276 ? -11.958 9.126 15.596 1.00 87.88 276 TYR A CA 1
ATOM 2116 C C . TYR A 1 276 ? -11.796 7.607 15.703 1.00 87.88 276 TYR A C 1
ATOM 2118 O O . TYR A 1 276 ? -10.965 7.116 16.456 1.00 87.88 276 TYR A O 1
ATOM 2126 N N . GLY A 1 277 ? -12.568 6.866 14.908 1.00 91.19 277 GLY A N 1
ATOM 2127 C CA . GLY A 1 277 ? -12.415 5.41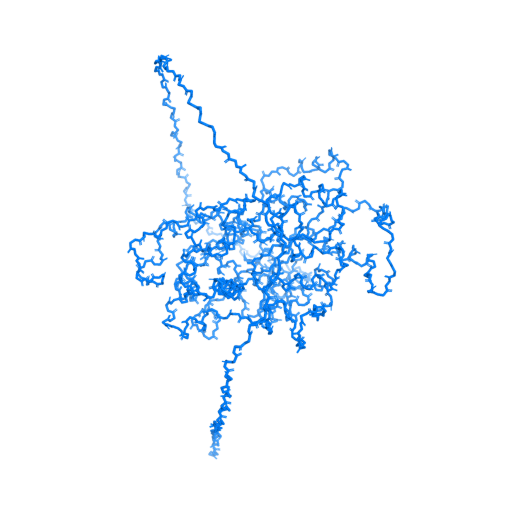9 14.740 1.00 91.19 277 GLY A CA 1
ATOM 2128 C C . GLY A 1 277 ? -11.375 5.046 13.680 1.00 91.19 277 GLY A C 1
ATOM 2129 O O . GLY A 1 277 ? -11.031 3.876 13.558 1.00 91.19 277 GLY A O 1
ATOM 2130 N N . ILE A 1 278 ? -10.891 6.018 12.900 1.00 93.44 278 ILE A N 1
ATOM 2131 C CA . ILE A 1 278 ? -9.863 5.840 11.870 1.00 93.44 278 ILE A CA 1
ATOM 2132 C C . ILE A 1 278 ? -8.901 7.031 11.850 1.00 93.44 278 ILE A C 1
ATOM 2134 O O . ILE A 1 278 ? -9.328 8.188 11.892 1.00 93.44 278 ILE A O 1
ATOM 2138 N N . VAL A 1 279 ? -7.610 6.739 11.706 1.00 92.75 279 VAL A N 1
ATOM 2139 C CA . VAL A 1 279 ? -6.560 7.706 11.366 1.00 92.75 279 VAL A CA 1
ATOM 2140 C C . VAL A 1 279 ? -5.798 7.218 10.139 1.00 92.75 279 VAL A C 1
ATOM 2142 O O . VAL A 1 279 ? -5.574 6.020 9.980 1.00 92.75 279 VAL A O 1
ATOM 2145 N N . ALA A 1 280 ? -5.392 8.138 9.265 1.00 92.44 280 ALA A N 1
ATOM 2146 C CA . ALA A 1 280 ? -4.639 7.804 8.063 1.00 92.44 280 ALA A CA 1
ATOM 2147 C C . ALA A 1 280 ? -3.330 8.587 7.940 1.00 92.44 280 ALA A C 1
ATOM 2149 O O . ALA A 1 280 ? -3.268 9.796 8.180 1.00 92.44 280 ALA A O 1
ATOM 2150 N N . ASN A 1 281 ? -2.293 7.884 7.501 1.00 91.88 281 ASN A N 1
ATOM 2151 C CA . ASN A 1 281 ? -1.010 8.436 7.088 1.00 91.88 281 ASN A CA 1
ATOM 2152 C C . ASN A 1 281 ? -0.953 8.429 5.552 1.00 91.88 281 ASN A C 1
ATOM 2154 O O . ASN A 1 281 ? -1.330 7.435 4.940 1.00 91.88 281 ASN A O 1
ATOM 2158 N N . GLU A 1 282 ? -0.471 9.489 4.900 1.00 89.12 282 GLU A N 1
ATOM 2159 C CA . GLU A 1 282 ? -0.333 9.575 3.428 1.00 89.12 282 GLU A CA 1
ATOM 2160 C C . GLU A 1 282 ? 1.094 9.943 2.987 1.00 89.12 282 GLU A C 1
ATOM 2162 O O . GLU A 1 282 ? 1.524 9.558 1.898 1.00 89.12 282 GLU A O 1
ATOM 2167 N N . TRP A 1 283 ? 1.833 10.701 3.799 1.00 87.31 283 TRP A N 1
ATOM 2168 C CA . TRP A 1 283 ? 2.987 11.466 3.309 1.00 87.31 283 TRP A CA 1
ATOM 2169 C C . TRP A 1 283 ? 4.330 11.110 3.926 1.00 87.31 283 TRP A C 1
ATOM 2171 O O . TRP A 1 283 ? 5.367 11.296 3.277 1.00 87.31 283 TRP A O 1
ATOM 2181 N N . ASP A 1 284 ? 4.295 10.634 5.163 1.00 90.88 284 ASP A N 1
ATOM 2182 C CA . ASP A 1 284 ? 5.455 10.187 5.914 1.00 90.88 284 ASP A CA 1
ATOM 2183 C C . ASP A 1 284 ? 5.567 8.654 5.816 1.00 90.88 284 ASP A C 1
ATOM 2185 O O . ASP A 1 284 ? 4.572 7.982 5.520 1.00 90.88 284 ASP A O 1
ATOM 2189 N N . PRO A 1 285 ? 6.767 8.079 5.997 1.00 93.88 285 PRO A N 1
ATOM 2190 C CA . PRO A 1 285 ? 6.912 6.629 6.064 1.00 93.88 285 PRO A CA 1
ATOM 2191 C C . PRO A 1 285 ? 6.128 6.047 7.251 1.00 93.88 285 PRO A C 1
ATOM 2193 O O . PRO A 1 285 ? 5.760 6.767 8.181 1.00 93.88 285 PRO A O 1
ATOM 2196 N N . PHE A 1 286 ? 5.881 4.740 7.221 1.00 95.19 286 PHE A N 1
ATOM 2197 C CA . PHE A 1 286 ? 5.220 4.035 8.313 1.00 95.19 286 PHE A CA 1
ATOM 2198 C C . PHE A 1 286 ? 6.175 3.912 9.509 1.00 95.19 286 PHE A C 1
ATOM 2200 O O . PHE A 1 286 ? 7.196 3.229 9.422 1.00 95.19 286 PHE A O 1
ATOM 2207 N N . ASP A 1 287 ? 5.864 4.578 10.623 1.00 94.75 287 ASP A N 1
ATOM 2208 C CA . ASP A 1 287 ? 6.616 4.412 11.868 1.00 94.75 287 ASP A CA 1
ATOM 2209 C C . ASP A 1 287 ? 6.358 3.020 12.456 1.00 94.75 287 ASP A C 1
ATOM 2211 O O . ASP A 1 287 ? 5.267 2.694 12.924 1.00 94.75 287 ASP A O 1
ATOM 2215 N N . LEU A 1 288 ? 7.403 2.199 12.463 1.00 94.44 288 LEU A N 1
ATOM 2216 C CA . LEU A 1 288 ? 7.356 0.818 12.933 1.00 94.44 288 LEU A CA 1
ATOM 2217 C C . LEU A 1 288 ? 7.021 0.715 14.430 1.00 94.44 288 LEU A C 1
ATOM 2219 O O . LEU A 1 288 ? 6.533 -0.321 14.878 1.00 94.44 288 LEU A O 1
ATOM 2223 N N . ASN A 1 289 ? 7.200 1.789 15.210 1.00 93.12 289 ASN A N 1
ATOM 2224 C CA . ASN A 1 289 ? 6.777 1.820 16.611 1.00 93.12 289 ASN A CA 1
ATOM 2225 C C . ASN A 1 289 ? 5.252 1.838 16.785 1.00 93.12 289 ASN A C 1
ATOM 2227 O O . ASN A 1 289 ? 4.781 1.532 17.882 1.00 93.12 289 ASN A O 1
ATOM 2231 N N . LYS A 1 290 ? 4.466 2.125 15.737 1.00 94.56 290 LYS A N 1
ATOM 2232 C CA . LYS A 1 290 ? 2.998 2.033 15.797 1.00 94.56 290 LYS A CA 1
ATOM 2233 C C . LYS A 1 290 ? 2.536 0.606 16.076 1.00 94.56 290 LYS A C 1
ATOM 2235 O O . LYS A 1 290 ? 1.594 0.424 16.841 1.00 94.56 290 LYS A O 1
ATOM 2240 N N . LEU A 1 291 ? 3.237 -0.400 15.542 1.00 93.69 291 LEU A N 1
ATOM 2241 C CA . LEU A 1 291 ? 2.944 -1.827 15.751 1.00 93.69 291 LEU A CA 1
ATOM 2242 C C . LEU A 1 291 ? 2.844 -2.190 17.247 1.00 93.69 291 LEU A C 1
ATOM 2244 O O . LEU A 1 291 ? 1.957 -2.952 17.644 1.00 93.69 291 LEU A O 1
ATOM 2248 N N . LYS A 1 292 ? 3.677 -1.558 18.088 1.00 91.44 292 LYS A N 1
ATOM 2249 C CA . LYS A 1 292 ? 3.752 -1.803 19.539 1.00 91.44 292 LYS A CA 1
ATOM 2250 C C . LYS A 1 292 ? 2.450 -1.479 20.271 1.00 91.44 292 LYS A C 1
ATOM 2252 O O . LYS A 1 292 ? 2.148 -2.139 21.260 1.00 91.44 292 LYS A O 1
ATOM 2257 N N . LEU A 1 293 ? 1.638 -0.553 19.750 1.00 89.88 293 LEU A N 1
ATOM 2258 C CA . LEU A 1 293 ? 0.310 -0.222 20.293 1.00 89.88 293 LEU A CA 1
ATOM 2259 C C . LEU A 1 293 ? -0.688 -1.391 20.195 1.00 89.88 293 LEU A C 1
ATOM 2261 O O . LEU A 1 293 ? -1.733 -1.368 20.833 1.00 89.88 293 LEU A O 1
ATOM 2265 N N . SER A 1 294 ? -0.359 -2.433 19.427 1.00 89.44 294 SER A N 1
ATOM 2266 C CA . SER A 1 294 ? -1.150 -3.668 19.307 1.00 89.44 294 SER A CA 1
ATOM 2267 C C . SER A 1 294 ? -0.379 -4.901 19.783 1.00 89.44 294 SER A C 1
ATOM 2269 O O . SER A 1 294 ? -0.646 -6.013 19.337 1.00 89.44 294 SER A O 1
ATOM 2271 N N . GLY A 1 295 ? 0.638 -4.707 20.632 1.00 86.56 295 GLY A N 1
ATOM 2272 C CA . GLY A 1 295 ? 1.505 -5.769 21.154 1.00 86.56 295 GLY A CA 1
ATOM 2273 C C . GLY A 1 295 ? 2.535 -6.325 20.159 1.00 86.56 295 GLY A C 1
ATOM 2274 O O . GLY A 1 295 ? 3.401 -7.111 20.560 1.00 86.56 295 GLY A O 1
ATOM 2275 N N . ARG A 1 296 ? 2.482 -5.899 18.889 1.00 87.44 296 ARG A N 1
ATOM 2276 C CA . ARG A 1 296 ? 3.334 -6.374 17.789 1.00 87.44 296 ARG A CA 1
ATOM 2277 C C . ARG A 1 296 ? 4.689 -5.662 17.820 1.00 87.44 296 ARG A C 1
ATOM 2279 O O . ARG A 1 296 ? 4.750 -4.438 17.860 1.00 87.44 296 ARG A O 1
ATOM 2286 N N . ASP A 1 297 ? 5.776 -6.419 17.759 1.00 83.12 297 ASP A N 1
ATOM 2287 C CA . ASP A 1 297 ? 7.132 -5.886 17.598 1.00 83.12 297 ASP A CA 1
ATOM 2288 C C . ASP A 1 297 ? 7.852 -6.712 16.529 1.00 83.12 297 ASP A C 1
ATOM 2290 O O . ASP A 1 297 ? 7.633 -7.916 16.431 1.00 83.12 297 ASP A O 1
ATOM 2294 N N . LEU A 1 298 ? 8.691 -6.063 15.727 1.00 78.81 298 LEU A N 1
ATOM 2295 C CA . LEU A 1 298 ? 9.426 -6.685 14.621 1.00 78.81 298 LEU A CA 1
ATOM 2296 C C . LEU A 1 298 ? 10.631 -7.506 15.092 1.00 78.81 298 LEU A C 1
ATOM 2298 O O . LEU A 1 298 ? 11.160 -8.292 14.314 1.00 78.81 298 LEU A O 1
ATOM 2302 N N . TRP A 1 299 ? 11.085 -7.274 16.327 1.00 77.81 299 TRP A N 1
ATOM 2303 C CA . TRP A 1 299 ? 12.353 -7.794 16.854 1.00 77.81 299 TRP A CA 1
ATOM 2304 C C . TRP A 1 299 ? 12.181 -8.627 18.135 1.00 77.81 299 TRP A C 1
ATOM 2306 O O . TRP A 1 299 ? 13.161 -8.923 18.819 1.00 77.81 299 TRP A O 1
ATOM 2316 N N . LYS A 1 300 ? 10.938 -8.988 18.491 1.00 68.06 300 LYS A N 1
ATOM 2317 C CA . LYS A 1 300 ? 10.629 -9.728 19.729 1.00 68.06 300 LYS A CA 1
ATOM 2318 C C . LYS A 1 300 ? 11.194 -11.150 19.753 1.00 68.06 300 LYS A C 1
ATOM 2320 O O . LYS A 1 300 ? 11.448 -11.654 20.840 1.00 68.06 300 LYS A O 1
ATOM 2325 N N . ASP A 1 301 ? 11.492 -11.735 18.594 1.00 54.53 301 ASP A N 1
ATOM 2326 C CA . ASP A 1 301 ? 12.025 -13.100 18.449 1.00 54.53 301 ASP A CA 1
ATOM 2327 C C . ASP A 1 301 ? 13.411 -13.315 19.109 1.00 54.53 301 ASP A C 1
ATOM 2329 O O . ASP A 1 301 ? 13.922 -14.436 19.151 1.00 54.53 301 ASP A O 1
ATOM 2333 N N . HIS A 1 302 ? 14.038 -12.258 19.647 1.00 47.16 302 HIS A N 1
ATOM 2334 C CA . HIS A 1 302 ? 15.329 -12.310 20.349 1.00 47.16 302 HIS A CA 1
ATOM 2335 C C . HIS A 1 302 ? 15.329 -11.688 21.759 1.00 47.16 302 HIS A C 1
ATOM 2337 O O . HIS A 1 302 ? 16.387 -11.622 22.388 1.00 47.16 302 HIS A O 1
ATOM 2343 N N . ALA A 1 303 ? 14.185 -11.230 22.279 1.00 45.25 303 ALA A N 1
ATOM 2344 C CA . ALA A 1 303 ? 14.105 -10.581 23.588 1.00 45.25 303 ALA A CA 1
ATOM 2345 C C . ALA A 1 303 ? 13.161 -11.342 24.530 1.00 45.25 303 ALA A C 1
ATOM 2347 O O . ALA A 1 303 ? 11.950 -11.316 24.337 1.00 45.25 303 ALA A O 1
ATOM 2348 N N . ASP A 1 304 ? 13.748 -11.971 25.558 1.00 45.66 304 ASP A N 1
ATOM 2349 C CA . ASP A 1 304 ? 13.106 -12.662 26.691 1.00 45.66 304 ASP A CA 1
ATOM 2350 C C . ASP A 1 304 ? 11.628 -12.260 26.923 1.00 45.66 304 ASP A C 1
ATOM 2352 O O . ASP A 1 304 ? 11.342 -11.173 27.441 1.00 45.66 304 ASP A O 1
ATOM 2356 N N . GLU A 1 305 ? 10.687 -13.162 26.599 1.00 49.94 305 GLU A N 1
ATOM 2357 C CA . GLU A 1 305 ? 9.228 -12.945 26.730 1.00 49.94 305 GLU A CA 1
ATOM 2358 C C . GLU A 1 305 ? 8.842 -12.396 28.117 1.00 49.94 305 GLU A C 1
ATOM 2360 O O . GLU A 1 305 ? 7.970 -11.530 28.245 1.00 49.94 305 GLU A O 1
ATOM 2365 N N . ARG A 1 306 ? 9.603 -12.833 29.133 1.00 51.00 306 ARG A N 1
ATOM 2366 C CA . ARG A 1 306 ? 9.533 -12.510 30.568 1.00 51.00 306 ARG A CA 1
ATOM 2367 C C . ARG A 1 306 ? 9.552 -11.019 30.929 1.00 51.00 306 ARG A C 1
ATOM 2369 O O . ARG A 1 306 ? 9.339 -10.694 32.095 1.00 51.00 306 ARG A O 1
ATOM 2376 N N . ASN A 1 307 ? 9.829 -10.112 29.989 1.00 46.34 307 ASN A N 1
ATOM 2377 C CA . ASN A 1 307 ? 9.818 -8.666 30.245 1.00 46.34 307 ASN A CA 1
ATOM 2378 C C . ASN A 1 307 ? 8.660 -7.914 29.560 1.00 46.34 307 ASN A C 1
ATOM 2380 O O . ASN A 1 307 ? 8.480 -6.722 29.809 1.00 46.34 307 ASN A O 1
ATOM 2384 N N . THR A 1 308 ? 7.854 -8.579 28.723 1.00 48.69 308 THR A N 1
ATOM 2385 C CA . THR A 1 308 ? 6.724 -7.928 28.031 1.00 48.69 308 THR A CA 1
ATOM 2386 C C . THR A 1 308 ? 5.531 -7.660 28.956 1.00 48.69 308 THR A C 1
ATOM 2388 O O . THR A 1 308 ? 4.910 -6.602 28.847 1.00 48.69 308 THR A O 1
ATOM 2391 N N . ASP A 1 309 ? 5.309 -8.513 29.960 1.00 49.41 309 ASP A N 1
ATOM 2392 C CA . ASP A 1 309 ? 4.283 -8.329 31.000 1.00 49.41 309 ASP A CA 1
ATOM 2393 C C . ASP A 1 309 ? 4.492 -7.081 31.876 1.00 49.41 309 ASP A C 1
ATOM 2395 O O . ASP A 1 309 ? 3.546 -6.587 32.492 1.00 49.41 309 ASP A O 1
ATOM 2399 N N . LYS A 1 310 ? 5.715 -6.534 31.944 1.00 46.22 310 LYS A N 1
ATOM 2400 C CA . LYS A 1 310 ? 5.980 -5.306 32.713 1.00 46.22 310 LYS A CA 1
ATOM 2401 C C . LYS A 1 310 ? 5.471 -4.046 32.023 1.00 46.22 310 LYS A C 1
ATOM 2403 O O . LYS A 1 310 ? 4.965 -3.160 32.702 1.00 46.22 310 LYS A O 1
ATOM 2408 N N . ILE A 1 311 ? 5.523 -3.987 30.690 1.00 51.34 311 ILE A N 1
ATOM 2409 C CA . ILE A 1 311 ? 4.991 -2.839 29.935 1.00 51.34 311 ILE A CA 1
ATOM 2410 C C . ILE A 1 311 ? 3.462 -2.754 30.094 1.00 51.34 311 ILE A C 1
ATOM 2412 O O . ILE A 1 311 ? 2.918 -1.655 30.154 1.00 51.34 311 ILE A O 1
ATOM 2416 N N . ASN A 1 312 ? 2.785 -3.897 30.250 1.00 47.97 312 ASN A N 1
ATOM 2417 C CA . ASN A 1 312 ? 1.345 -3.954 30.517 1.00 47.97 312 ASN A CA 1
ATOM 2418 C C . ASN A 1 312 ? 0.961 -3.627 31.976 1.00 47.97 312 ASN A C 1
ATOM 2420 O O . ASN A 1 312 ? -0.198 -3.308 32.223 1.00 47.97 312 ASN A O 1
ATOM 2424 N N . ASN A 1 313 ? 1.889 -3.712 32.939 1.00 46.56 313 ASN A N 1
ATOM 2425 C CA . ASN A 1 313 ? 1.592 -3.514 34.366 1.00 46.56 313 ASN A CA 1
ATOM 2426 C C . ASN A 1 313 ? 1.869 -2.091 34.882 1.00 46.56 313 ASN A C 1
ATOM 2428 O O . ASN A 1 313 ? 1.179 -1.641 35.794 1.00 46.56 313 ASN A O 1
ATOM 2432 N N . ASP A 1 314 ? 2.858 -1.376 34.334 1.00 44.09 314 ASP A N 1
ATOM 2433 C CA . ASP A 1 314 ? 3.355 -0.138 34.964 1.00 44.09 314 ASP A CA 1
ATOM 2434 C C . ASP A 1 314 ? 2.516 1.128 34.701 1.00 44.09 314 ASP A C 1
ATOM 2436 O O . ASP A 1 314 ? 2.798 2.170 35.291 1.00 44.09 314 ASP A O 1
ATOM 2440 N N . ASN A 1 315 ? 1.467 1.083 33.868 1.00 44.31 315 ASN A N 1
ATOM 2441 C CA . ASN A 1 315 ? 0.513 2.192 33.756 1.00 44.31 315 ASN A CA 1
ATOM 2442 C C . ASN A 1 315 ? -0.922 1.722 33.501 1.00 44.31 315 ASN A C 1
ATOM 2444 O O . ASN A 1 315 ? -1.223 1.104 32.486 1.00 44.31 315 ASN A O 1
ATOM 2448 N N . ASN A 1 316 ? -1.837 2.169 34.365 1.00 52.00 316 ASN A N 1
ATOM 2449 C CA . ASN A 1 316 ? -3.292 1.986 34.271 1.00 52.00 316 ASN A CA 1
ATOM 2450 C C . ASN A 1 316 ? -3.932 2.848 33.147 1.00 52.00 316 ASN A C 1
ATOM 2452 O O . ASN A 1 316 ? -5.062 3.320 33.266 1.00 52.00 316 ASN A O 1
ATOM 2456 N N . VAL A 1 317 ? -3.169 3.134 32.085 1.00 56.22 317 VAL A N 1
ATOM 2457 C CA . VAL A 1 317 ? -3.543 3.982 30.948 1.00 56.22 317 VAL A CA 1
ATOM 2458 C C . VAL A 1 317 ? -3.905 3.071 29.783 1.00 56.22 317 VAL A C 1
ATOM 2460 O O . VAL A 1 317 ? -3.044 2.544 29.077 1.00 56.22 317 VAL A O 1
ATOM 2463 N N . GLN A 1 318 ? -5.213 2.899 29.608 1.00 70.75 318 GLN A N 1
ATOM 2464 C CA . GLN A 1 318 ? -5.857 2.070 28.596 1.00 70.75 318 GLN A CA 1
ATOM 2465 C C . GLN A 1 318 ? -5.522 2.560 27.172 1.00 70.75 318 GLN A C 1
ATOM 2467 O O . GLN A 1 318 ? -6.269 3.312 26.545 1.00 70.75 318 GLN A O 1
ATOM 2472 N N . SER A 1 319 ? -4.351 2.166 26.671 1.00 80.50 319 SER A N 1
ATOM 2473 C CA . SER A 1 319 ? -3.813 2.658 25.401 1.00 80.50 319 SER A CA 1
ATOM 2474 C C . SER A 1 319 ? -4.608 2.093 24.214 1.00 80.50 319 SER A C 1
ATOM 2476 O O . SER A 1 319 ? -4.887 0.889 24.207 1.00 80.50 319 SER A O 1
ATOM 2478 N N . PRO A 1 320 ? -4.983 2.915 23.212 1.00 87.44 320 PRO A N 1
ATOM 2479 C CA . PRO A 1 320 ? -5.694 2.461 22.020 1.00 87.44 320 PRO A CA 1
ATOM 2480 C C . PRO A 1 320 ? -4.890 1.410 21.253 1.00 87.44 320 PRO A C 1
ATOM 2482 O O . PRO A 1 320 ? -3.694 1.577 21.011 1.00 87.44 320 PRO A O 1
ATOM 2485 N N . ARG A 1 321 ? -5.580 0.355 20.815 1.00 92.62 321 ARG A N 1
ATOM 2486 C CA . ARG A 1 321 ? -5.020 -0.685 19.942 1.00 92.62 321 ARG A CA 1
ATOM 2487 C C . ARG A 1 321 ? -5.259 -0.307 18.482 1.00 92.62 321 ARG A C 1
ATOM 2489 O O . ARG A 1 321 ? -6.267 0.325 18.169 1.00 92.62 321 ARG A O 1
ATOM 2496 N N . LEU A 1 322 ? -4.360 -0.691 17.582 1.00 94.94 322 LEU A N 1
ATOM 2497 C CA . LEU A 1 322 ? -4.421 -0.327 16.165 1.00 94.94 322 LEU A CA 1
ATOM 2498 C C . LEU A 1 322 ? -4.722 -1.542 15.275 1.00 94.94 322 LEU A C 1
ATOM 2500 O O . LEU A 1 322 ? -4.017 -2.545 15.302 1.00 94.94 322 LEU A O 1
ATOM 2504 N N . LEU A 1 323 ? -5.746 -1.426 14.433 1.00 97.19 323 LEU A N 1
ATOM 2505 C CA . LEU A 1 323 ? -6.007 -2.368 13.344 1.00 97.19 323 LEU A CA 1
ATOM 2506 C C . LEU A 1 323 ? -5.337 -1.821 12.076 1.00 97.19 323 LEU A C 1
ATOM 2508 O O . LEU A 1 323 ? -5.730 -0.759 11.591 1.00 97.19 323 LEU A O 1
ATOM 2512 N N . PHE A 1 324 ? -4.312 -2.499 11.563 1.00 97.81 324 PHE A N 1
ATOM 2513 C CA . PHE A 1 324 ? -3.459 -2.002 10.481 1.00 97.81 324 PHE A CA 1
ATOM 2514 C C . PHE A 1 324 ? -3.991 -2.412 9.114 1.00 97.81 324 PHE A C 1
ATOM 2516 O O . PHE A 1 324 ? -3.938 -3.582 8.727 1.00 97.81 324 PHE A O 1
ATOM 2523 N N . VAL A 1 325 ? -4.451 -1.425 8.349 1.00 97.81 325 VAL A N 1
ATOM 2524 C CA . VAL A 1 325 ? -4.943 -1.619 6.986 1.00 97.81 325 VAL A CA 1
ATOM 2525 C C . VAL A 1 325 ? -4.168 -0.742 6.014 1.00 97.81 325 VAL A C 1
ATOM 2527 O O . VAL A 1 325 ? -3.821 0.403 6.300 1.00 97.81 325 VAL A O 1
ATOM 2530 N N . THR A 1 326 ? -3.913 -1.261 4.821 1.00 96.62 326 THR A N 1
ATOM 2531 C CA . THR A 1 326 ? -3.369 -0.480 3.711 1.00 96.62 326 THR A CA 1
ATOM 2532 C C . THR A 1 326 ? -4.017 -0.896 2.399 1.00 96.62 326 THR A C 1
ATOM 2534 O O . THR A 1 326 ? -4.552 -1.999 2.282 1.00 96.62 326 THR A O 1
ATOM 2537 N N . THR A 1 327 ? -3.967 -0.015 1.400 1.00 94.69 327 THR A N 1
ATOM 2538 C CA . THR A 1 327 ? -4.239 -0.394 0.011 1.00 94.69 327 THR A CA 1
ATOM 2539 C C . THR A 1 327 ? -2.949 -0.343 -0.786 1.00 94.69 327 THR A C 1
ATOM 2541 O O . THR A 1 327 ? -2.235 0.658 -0.740 1.00 94.69 327 THR A O 1
ATOM 2544 N N . LEU A 1 328 ? -2.659 -1.394 -1.546 1.00 93.38 328 LEU A N 1
ATOM 2545 C CA . LEU A 1 328 ? -1.539 -1.415 -2.485 1.00 93.38 328 LEU A CA 1
ATOM 2546 C C . LEU A 1 328 ? -2.068 -1.294 -3.911 1.00 93.38 328 LEU A C 1
ATOM 2548 O O . LEU A 1 328 ? -3.186 -1.701 -4.212 1.00 93.38 328 LEU A O 1
ATOM 2552 N N . ARG A 1 329 ? -1.264 -0.732 -4.804 1.00 92.19 329 ARG A N 1
ATOM 2553 C CA . ARG A 1 329 ? -1.563 -0.623 -6.232 1.00 92.19 329 ARG A CA 1
ATOM 2554 C C . ARG A 1 329 ? -0.298 -0.950 -7.002 1.00 92.19 329 ARG A C 1
ATOM 2556 O O . ARG A 1 329 ? 0.784 -0.694 -6.474 1.00 92.19 329 ARG A O 1
ATOM 2563 N N . ASP A 1 330 ? -0.464 -1.440 -8.227 1.00 93.62 330 ASP A N 1
ATOM 2564 C CA . ASP A 1 330 ? 0.622 -1.579 -9.189 1.00 93.62 330 ASP A CA 1
ATOM 2565 C C . ASP A 1 330 ? 1.552 -0.337 -9.146 1.00 93.62 330 ASP A C 1
ATOM 2567 O O . ASP A 1 330 ? 1.059 0.804 -9.175 1.00 93.62 330 ASP A O 1
ATOM 2571 N N . PRO A 1 331 ? 2.879 -0.517 -9.009 1.00 94.50 331 PRO A N 1
ATOM 2572 C CA . PRO A 1 331 ? 3.815 0.587 -8.806 1.00 94.50 331 PRO A CA 1
ATOM 2573 C C . PRO A 1 331 ? 3.831 1.629 -9.933 1.00 94.50 331 PRO A C 1
ATOM 2575 O O . PRO A 1 331 ? 4.014 2.821 -9.649 1.00 94.50 331 PRO A O 1
ATOM 2578 N N . ALA A 1 332 ? 3.622 1.221 -11.187 1.00 93.31 332 ALA A N 1
ATOM 2579 C CA . ALA A 1 332 ? 3.573 2.121 -12.336 1.00 93.31 332 ALA A CA 1
ATOM 2580 C C . ALA A 1 332 ? 2.216 2.833 -12.432 1.00 93.31 332 ALA A C 1
ATOM 2582 O O . ALA A 1 332 ? 2.176 4.059 -12.579 1.00 93.31 332 ALA A O 1
ATOM 2583 N N . ASP A 1 333 ? 1.109 2.117 -12.246 1.00 92.25 333 ASP A N 1
ATOM 2584 C CA . ASP A 1 333 ? -0.240 2.688 -12.218 1.00 92.25 333 ASP A CA 1
ATOM 2585 C C . ASP A 1 333 ? -0.407 3.694 -11.072 1.00 92.25 333 ASP A C 1
ATOM 2587 O O . ASP A 1 333 ? -1.061 4.731 -11.220 1.00 92.25 333 ASP A O 1
ATOM 2591 N N . ARG A 1 334 ? 0.218 3.424 -9.919 1.00 92.69 334 ARG A N 1
ATOM 2592 C CA . ARG A 1 334 ? 0.318 4.342 -8.775 1.00 92.69 334 ARG A CA 1
ATOM 2593 C C . ARG A 1 334 ? 1.021 5.642 -9.170 1.00 92.69 334 ARG A C 1
ATOM 2595 O O . ARG A 1 334 ? 0.553 6.720 -8.785 1.00 92.69 334 ARG A O 1
ATOM 2602 N N . LEU A 1 335 ? 2.117 5.567 -9.929 1.00 91.19 335 LEU A N 1
ATOM 2603 C CA . LEU A 1 335 ? 2.840 6.741 -10.429 1.00 91.19 335 LEU A CA 1
ATOM 2604 C C . LEU A 1 335 ? 2.014 7.507 -11.466 1.00 91.19 335 LEU A C 1
ATOM 2606 O O . LEU A 1 335 ? 1.836 8.715 -11.302 1.00 91.19 335 LEU A O 1
ATOM 2610 N N . LEU A 1 336 ? 1.454 6.825 -12.470 1.00 90.00 336 LEU A N 1
ATOM 2611 C CA . LEU A 1 336 ? 0.611 7.445 -13.498 1.00 90.00 336 LEU A CA 1
ATOM 2612 C C . LEU A 1 336 ? -0.608 8.136 -12.880 1.00 90.00 336 LEU A C 1
ATOM 2614 O O . LEU A 1 336 ? -0.878 9.300 -13.159 1.00 90.00 336 LEU A O 1
ATOM 2618 N N . SER A 1 337 ? -1.301 7.458 -11.971 1.00 87.44 337 SER A N 1
ATOM 2619 C CA . SER A 1 337 ? -2.464 8.012 -11.279 1.00 87.44 337 SER A CA 1
ATOM 2620 C C . SER A 1 337 ? -2.126 9.204 -10.383 1.00 87.44 337 SER A C 1
ATOM 2622 O O . SER A 1 337 ? -2.960 10.084 -10.173 1.00 87.44 337 SER A O 1
ATOM 2624 N N . SER A 1 338 ? -0.903 9.245 -9.851 1.00 87.19 338 SER A N 1
ATOM 2625 C CA . SER A 1 338 ? -0.408 10.396 -9.097 1.00 87.19 338 SER A CA 1
ATOM 2626 C C . SER A 1 338 ? -0.065 11.559 -10.025 1.00 87.19 338 SER A C 1
ATOM 2628 O O . SER A 1 338 ? -0.370 12.701 -9.690 1.00 87.19 338 SER A O 1
ATOM 2630 N N . TYR A 1 339 ? 0.512 11.281 -11.197 1.00 87.19 339 TYR A N 1
ATOM 2631 C CA . TYR A 1 339 ? 0.727 12.275 -12.245 1.00 87.19 339 TYR A CA 1
ATOM 2632 C C . TYR A 1 339 ? -0.591 12.913 -12.684 1.00 87.19 339 TYR A C 1
ATOM 2634 O O . TYR A 1 339 ? -0.707 14.128 -12.553 1.00 87.19 339 TYR A O 1
ATOM 2642 N N . THR A 1 340 ? -1.596 12.123 -13.085 1.00 84.25 340 THR A N 1
ATOM 2643 C CA . THR A 1 340 ? -2.900 12.654 -13.530 1.00 84.25 340 THR A CA 1
ATOM 2644 C C . THR A 1 340 ? -3.589 13.456 -12.423 1.00 84.25 340 THR A C 1
ATOM 2646 O O . THR A 1 340 ? -4.024 14.586 -12.631 1.00 84.25 340 THR A O 1
ATOM 2649 N N . PHE A 1 341 ? -3.591 12.946 -11.185 1.00 80.38 341 PHE A N 1
ATOM 2650 C CA . PHE A 1 341 ? -4.135 13.687 -10.043 1.00 80.38 341 PHE A CA 1
ATOM 2651 C C . PHE A 1 341 ? -3.434 15.042 -9.817 1.00 80.38 341 PHE A C 1
ATOM 2653 O O . PHE A 1 341 ? -4.056 15.986 -9.336 1.00 80.38 341 PHE A O 1
ATOM 2660 N N . PHE A 1 342 ? -2.145 15.172 -10.142 1.00 78.88 342 PHE A N 1
ATOM 2661 C CA . PHE A 1 342 ? -1.407 16.425 -9.962 1.00 78.88 342 PHE A CA 1
ATOM 2662 C C . PHE A 1 342 ? -1.294 17.305 -11.211 1.00 78.88 342 PHE A C 1
ATOM 2664 O O . PHE A 1 342 ? -0.959 18.478 -11.043 1.00 78.88 342 PHE A O 1
ATOM 2671 N N . SER A 1 343 ? -1.562 16.799 -12.417 1.00 74.25 343 SER A N 1
ATOM 2672 C CA . SER A 1 343 ? -1.690 17.614 -13.634 1.00 74.25 343 SER A CA 1
ATOM 2673 C C . SER A 1 343 ? -3.029 18.340 -13.685 1.00 74.25 343 SER A C 1
ATOM 2675 O O . SER A 1 343 ? -3.086 19.509 -14.060 1.00 74.25 343 SER A O 1
ATOM 2677 N N . ASP A 1 344 ? -4.100 17.668 -13.264 1.00 66.69 344 ASP A N 1
ATOM 2678 C CA . ASP A 1 344 ? -5.461 18.109 -13.578 1.00 66.69 344 ASP A CA 1
ATOM 2679 C C . ASP A 1 344 ? -5.957 19.226 -12.640 1.00 66.69 344 ASP A C 1
ATOM 2681 O O . ASP A 1 344 ? -6.836 20.006 -13.004 1.00 66.69 344 ASP A O 1
ATOM 2685 N N . TYR A 1 345 ? -5.376 19.333 -11.439 1.00 59.38 345 TYR A N 1
ATOM 2686 C CA . TYR A 1 345 ? -5.915 20.118 -10.318 1.00 59.38 345 TYR A CA 1
ATOM 2687 C C . TYR A 1 345 ? -5.477 21.594 -10.220 1.00 59.38 345 TYR A C 1
ATOM 2689 O O . TYR A 1 345 ? -5.885 22.265 -9.269 1.00 59.38 345 TYR A O 1
ATOM 2697 N N . SER A 1 346 ? -4.682 22.143 -11.147 1.00 55.75 346 SER A N 1
ATOM 2698 C CA . SER A 1 346 ? -4.504 23.606 -11.212 1.00 55.75 346 SER A CA 1
ATOM 2699 C C . SER A 1 346 ? -4.195 24.143 -12.609 1.00 55.75 346 SER A C 1
ATOM 2701 O O . SER A 1 346 ? -3.395 23.577 -13.346 1.00 55.75 346 SER A O 1
ATOM 2703 N N . GLU A 1 347 ? -4.779 25.296 -12.945 1.00 56.00 347 GLU A N 1
ATOM 2704 C CA . GLU A 1 347 ? -4.546 26.020 -14.209 1.00 56.00 347 GLU A CA 1
ATOM 2705 C C . GLU A 1 347 ? -3.063 26.393 -14.409 1.00 56.00 347 GLU A C 1
ATOM 2707 O O . GLU A 1 347 ? -2.563 26.449 -15.531 1.00 56.00 347 GLU A O 1
ATOM 2712 N N . GLU A 1 348 ? -2.338 26.613 -13.309 1.00 51.50 348 GLU A N 1
ATOM 2713 C CA . GLU A 1 348 ? -0.901 26.900 -13.305 1.00 51.50 348 GLU A CA 1
ATOM 2714 C C . GLU A 1 348 ? -0.066 25.644 -13.628 1.00 51.50 348 GLU A C 1
ATOM 2716 O O . GLU A 1 348 ? 0.937 25.739 -14.333 1.00 51.50 348 GLU A O 1
ATOM 2721 N N . GLN A 1 349 ? -0.513 24.451 -13.210 1.00 52.09 349 GLN A N 1
ATOM 2722 C CA . GLN A 1 349 ? 0.109 23.171 -13.582 1.00 52.09 349 GLN A CA 1
ATOM 2723 C C . GLN A 1 349 ? -0.367 22.628 -14.932 1.00 52.09 349 GLN A C 1
ATOM 2725 O O . GLN A 1 349 ? 0.383 21.884 -15.550 1.00 52.09 349 GLN A O 1
ATOM 2730 N N . GLN A 1 350 ? -1.539 23.022 -15.438 1.00 55.00 350 GLN A N 1
ATOM 2731 C CA . GLN A 1 350 ? -1.957 22.712 -16.812 1.00 55.00 350 GLN A CA 1
ATOM 2732 C C . GLN A 1 350 ? -1.068 23.427 -17.846 1.00 55.00 350 GLN A C 1
ATOM 2734 O O . GLN A 1 350 ? -0.766 22.868 -18.897 1.00 55.00 350 GLN A O 1
ATOM 2739 N N . ARG A 1 351 ? -0.568 24.631 -17.527 1.00 48.22 351 ARG A N 1
ATOM 2740 C CA . ARG A 1 351 ? 0.462 25.330 -18.327 1.00 48.22 351 ARG A CA 1
ATOM 2741 C C . ARG A 1 351 ? 1.850 24.693 -18.225 1.00 48.22 351 ARG A C 1
ATOM 2743 O O . ARG A 1 351 ? 2.642 24.819 -19.150 1.00 48.22 351 ARG A O 1
ATOM 2750 N N . ASP A 1 352 ? 2.132 24.018 -17.114 1.00 49.22 352 ASP A N 1
ATOM 2751 C CA . ASP A 1 352 ? 3.377 23.286 -16.850 1.00 49.22 352 ASP A CA 1
ATOM 2752 C C . ASP A 1 352 ? 3.144 21.760 -16.893 1.00 49.22 352 ASP A C 1
ATOM 2754 O O . ASP A 1 352 ? 3.818 21.002 -16.186 1.00 49.22 352 ASP A O 1
ATOM 2758 N N . ALA A 1 353 ? 2.179 21.316 -17.720 1.00 58.06 353 ALA A N 1
ATOM 2759 C CA . ALA A 1 353 ? 1.756 19.925 -17.915 1.00 58.06 353 ALA A CA 1
ATOM 2760 C C . ALA A 1 353 ? 2.811 19.138 -18.700 1.00 58.06 353 ALA A C 1
ATOM 2762 O O . ALA A 1 353 ? 2.590 18.611 -19.791 1.00 58.06 353 ALA A O 1
ATOM 2763 N N . SER A 1 354 ? 4.007 19.091 -18.126 1.00 67.00 354 SER A N 1
ATOM 2764 C CA . SER A 1 354 ? 5.136 18.347 -18.639 1.00 67.00 354 SER A CA 1
ATOM 2765 C C . SER A 1 354 ? 4.762 16.881 -18.813 1.00 67.00 354 SER A C 1
ATOM 2767 O O . SER A 1 354 ? 3.966 16.344 -18.034 1.00 67.00 354 SER A O 1
ATOM 2769 N N . ASN A 1 355 ? 5.381 16.220 -19.791 1.00 84.00 355 ASN A N 1
ATOM 2770 C CA . ASN A 1 355 ? 5.222 14.783 -19.967 1.00 84.00 355 ASN A CA 1
ATOM 2771 C C . ASN A 1 355 ? 5.546 14.018 -18.664 1.00 84.00 355 ASN A C 1
ATOM 2773 O O . ASN A 1 355 ? 6.199 14.529 -17.746 1.00 84.00 355 ASN A O 1
ATOM 2777 N N . PHE A 1 356 ? 5.055 12.785 -18.583 1.00 85.94 356 PHE A N 1
ATOM 2778 C CA . PHE A 1 356 ? 5.124 11.971 -17.373 1.00 85.94 356 PHE A CA 1
ATOM 2779 C C . PHE A 1 356 ? 6.559 11.826 -16.829 1.00 85.94 356 PHE A C 1
ATOM 2781 O O . PHE A 1 356 ? 6.794 12.091 -15.650 1.00 85.94 356 PHE A O 1
ATOM 2788 N N . GLY A 1 357 ? 7.537 11.532 -17.695 1.00 85.44 357 GLY A N 1
ATOM 2789 C CA . GLY A 1 357 ? 8.955 11.438 -17.323 1.00 85.44 357 GLY A CA 1
ATOM 2790 C C . GLY A 1 357 ? 9.533 12.735 -16.736 1.00 85.44 357 GLY A C 1
ATOM 2791 O O . GLY A 1 357 ? 10.226 12.702 -15.716 1.00 85.44 357 GLY A O 1
ATOM 2792 N N . VAL A 1 358 ? 9.206 13.902 -17.303 1.00 85.19 358 VAL A N 1
ATOM 2793 C CA . VAL A 1 358 ? 9.631 15.206 -16.757 1.00 85.19 358 VAL A CA 1
ATOM 2794 C C . VAL A 1 358 ? 8.936 15.513 -15.430 1.00 85.19 358 VAL A C 1
ATOM 2796 O O . VAL A 1 358 ? 9.575 16.074 -14.537 1.00 85.19 358 VAL A O 1
ATOM 2799 N N . TRP A 1 359 ? 7.676 15.112 -15.234 1.00 87.81 359 TRP A N 1
ATOM 2800 C CA . TRP A 1 359 ? 7.024 15.231 -13.927 1.00 87.81 359 TRP A CA 1
ATOM 2801 C C . TRP A 1 359 ? 7.703 14.348 -12.870 1.00 87.81 359 TRP A C 1
ATOM 2803 O O . TRP A 1 359 ? 7.934 14.827 -11.754 1.00 87.81 359 TRP A O 1
ATOM 2813 N N . ILE A 1 360 ? 8.106 13.116 -13.208 1.00 88.38 360 ILE A N 1
ATOM 2814 C CA . ILE A 1 360 ? 8.879 12.266 -12.288 1.00 88.38 360 ILE A CA 1
ATOM 2815 C C . ILE A 1 360 ? 10.229 12.930 -11.980 1.00 88.38 360 ILE A C 1
ATOM 2817 O O . ILE A 1 360 ? 10.522 13.158 -10.806 1.00 88.38 360 ILE A O 1
ATOM 2821 N N . LYS A 1 361 ? 11.005 13.353 -12.994 1.00 86.06 361 LYS A N 1
ATOM 2822 C CA . LYS A 1 361 ? 12.299 14.049 -12.805 1.00 86.06 361 LYS A CA 1
ATOM 2823 C C . LYS A 1 361 ? 12.160 15.292 -11.911 1.00 86.06 361 LYS A C 1
ATOM 2825 O O . LYS A 1 361 ? 12.911 15.441 -10.945 1.00 86.06 361 LYS A O 1
ATOM 2830 N N . LYS A 1 362 ? 11.156 16.148 -12.163 1.00 87.44 362 LYS A N 1
ATOM 2831 C CA . LYS A 1 362 ? 10.861 17.349 -11.352 1.00 87.44 362 LYS A CA 1
ATOM 2832 C C . LYS A 1 362 ? 10.565 17.002 -9.886 1.00 87.44 362 LYS A C 1
ATOM 2834 O O . LYS A 1 362 ? 10.981 17.745 -8.998 1.00 87.44 362 LYS A O 1
ATOM 2839 N N . ASN A 1 363 ? 9.843 15.915 -9.605 1.00 88.31 363 ASN A N 1
ATOM 2840 C CA . ASN A 1 363 ? 9.555 15.488 -8.232 1.00 88.31 363 ASN A CA 1
ATOM 2841 C C . ASN A 1 363 ? 10.741 14.782 -7.562 1.00 88.31 363 ASN A C 1
ATOM 2843 O O . ASN A 1 363 ? 11.034 15.104 -6.411 1.00 88.31 363 ASN A O 1
ATOM 2847 N N . LEU A 1 364 ? 11.476 13.915 -8.262 1.00 88.19 364 LEU A N 1
ATOM 2848 C CA . LEU A 1 364 ? 12.682 13.276 -7.724 1.00 88.19 364 LEU A CA 1
ATOM 2849 C C . LEU A 1 364 ? 13.716 14.321 -7.273 1.00 88.19 364 LEU A C 1
ATOM 2851 O O . LEU A 1 364 ? 14.166 14.272 -6.130 1.00 88.19 364 LEU A O 1
ATOM 2855 N N . ALA A 1 365 ? 13.989 15.349 -8.086 1.00 86.81 365 ALA A N 1
ATOM 2856 C CA . ALA A 1 365 ? 14.878 16.454 -7.702 1.00 86.81 365 ALA A CA 1
ATOM 2857 C C . ALA A 1 365 ? 14.411 17.197 -6.427 1.00 86.81 365 ALA A C 1
ATOM 2859 O O . ALA A 1 365 ? 15.214 17.649 -5.607 1.00 86.81 365 ALA A O 1
ATOM 2860 N N . ARG A 1 366 ? 13.093 17.299 -6.202 1.00 88.94 366 ARG A N 1
ATOM 2861 C CA . ARG A 1 366 ? 12.520 17.949 -5.007 1.00 88.94 366 ARG A CA 1
ATOM 2862 C C . ARG A 1 366 ? 12.684 17.112 -3.734 1.00 88.94 366 ARG A C 1
ATOM 2864 O O . ARG A 1 366 ? 12.706 17.704 -2.652 1.00 88.94 366 ARG A O 1
ATOM 2871 N N . LEU A 1 367 ? 12.879 15.790 -3.827 1.00 87.69 367 LEU A N 1
ATOM 2872 C CA . LEU A 1 367 ? 13.112 14.904 -2.670 1.00 87.69 367 LEU A CA 1
ATOM 2873 C C . LEU A 1 367 ? 14.332 15.299 -1.838 1.00 87.69 367 LEU A C 1
ATOM 2875 O O . LEU A 1 367 ? 14.371 14.999 -0.643 1.00 87.69 367 LEU A O 1
ATOM 2879 N N . GLY A 1 368 ? 15.299 16.014 -2.428 1.00 84.38 368 GLY A N 1
ATOM 2880 C CA . GLY A 1 368 ? 16.408 16.650 -1.711 1.00 84.38 368 GLY A CA 1
ATOM 2881 C C . GLY A 1 368 ? 15.949 17.444 -0.478 1.00 84.38 368 GLY A C 1
ATOM 2882 O O . GLY A 1 368 ? 16.618 17.426 0.555 1.00 84.38 368 GLY A O 1
ATOM 2883 N N . LYS A 1 369 ? 14.763 18.065 -0.562 1.00 87.88 369 LYS A N 1
ATOM 2884 C CA . LYS A 1 369 ? 14.186 18.983 0.432 1.00 87.88 369 LYS A CA 1
ATOM 2885 C C . LYS A 1 369 ? 13.112 18.350 1.330 1.00 87.88 369 LYS A C 1
ATOM 2887 O O . LYS A 1 369 ? 12.466 19.086 2.080 1.00 87.88 369 LYS A O 1
ATOM 2892 N N . PHE A 1 370 ? 12.871 17.039 1.233 1.00 88.94 370 PHE A N 1
ATOM 2893 C CA . PHE A 1 370 ? 11.929 16.340 2.113 1.00 88.94 370 PHE A CA 1
ATOM 2894 C C . PHE A 1 370 ? 12.539 16.113 3.505 1.00 88.94 370 PHE A C 1
ATOM 2896 O O . PHE A 1 370 ? 13.724 15.806 3.632 1.00 88.94 370 PHE A O 1
ATOM 2903 N N . LYS A 1 371 ? 11.706 16.248 4.540 1.00 89.38 371 LYS A N 1
ATOM 2904 C CA . LYS A 1 371 ? 11.976 15.854 5.928 1.00 89.38 371 LYS A CA 1
ATOM 2905 C C . LYS A 1 371 ? 10.680 15.290 6.508 1.00 89.38 371 LYS A C 1
ATOM 2907 O O . LYS A 1 371 ? 9.626 15.867 6.239 1.00 89.38 371 LYS A O 1
ATOM 2912 N N . VAL A 1 372 ? 10.772 14.225 7.305 1.00 88.25 372 VAL A N 1
ATOM 2913 C CA . VAL A 1 372 ? 9.618 13.611 7.986 1.00 88.25 372 VAL A CA 1
ATOM 2914 C C . VAL A 1 372 ? 8.894 14.657 8.845 1.00 88.25 372 VAL A C 1
ATOM 2916 O O . VAL A 1 372 ? 9.549 15.491 9.476 1.00 88.25 372 VAL A O 1
ATOM 2919 N N . GLY A 1 373 ? 7.560 14.707 8.780 1.00 84.50 373 GLY A N 1
ATOM 2920 C CA . GLY A 1 373 ? 6.731 15.739 9.427 1.00 84.50 373 GLY A CA 1
ATOM 2921 C C . GLY A 1 373 ? 6.879 17.160 8.842 1.00 84.50 373 GLY A C 1
ATOM 2922 O O . GLY A 1 373 ? 6.162 18.094 9.227 1.00 84.50 373 GLY A O 1
ATOM 2923 N N . GLY A 1 374 ? 7.774 17.363 7.872 1.00 84.94 374 GLY A N 1
ATOM 2924 C CA . GLY A 1 374 ? 8.071 18.649 7.248 1.00 84.94 374 GLY A CA 1
ATOM 2925 C C . GLY A 1 374 ? 6.990 19.134 6.274 1.00 84.94 374 GLY A C 1
ATOM 2926 O O . GLY A 1 374 ? 6.211 18.360 5.719 1.00 84.94 374 GLY A O 1
ATOM 2927 N N . ARG A 1 375 ? 6.945 20.454 6.035 1.00 83.62 375 ARG A N 1
ATOM 2928 C CA . ARG A 1 375 ? 6.041 21.082 5.041 1.00 83.62 375 ARG A CA 1
ATOM 2929 C C . ARG A 1 375 ? 6.601 21.079 3.609 1.00 83.62 375 ARG A C 1
ATOM 2931 O O . ARG A 1 375 ? 5.873 21.376 2.668 1.00 83.62 375 ARG A O 1
ATOM 2938 N N . SER A 1 376 ? 7.889 20.781 3.437 1.00 85.00 376 SER A N 1
ATOM 2939 C CA . SER A 1 376 ? 8.596 20.836 2.151 1.00 85.00 376 SER A CA 1
ATOM 2940 C C . SER A 1 376 ? 8.623 19.471 1.463 1.00 85.00 376 SER A C 1
ATOM 2942 O O . SER A 1 376 ? 8.895 18.463 2.106 1.00 85.00 376 SER A O 1
ATOM 2944 N N . ALA A 1 377 ? 8.367 19.458 0.150 1.00 83.12 377 ALA A N 1
ATOM 2945 C CA . ALA A 1 377 ? 8.538 18.320 -0.764 1.00 83.12 377 ALA A CA 1
ATOM 2946 C C . ALA A 1 377 ? 7.854 16.983 -0.392 1.00 83.12 377 ALA A C 1
ATOM 2948 O O . ALA A 1 377 ? 8.040 16.001 -1.103 1.00 83.12 377 ALA A O 1
ATOM 2949 N N . PHE A 1 378 ? 7.004 16.936 0.640 1.00 83.56 378 PHE A N 1
ATOM 2950 C CA . PHE A 1 378 ? 6.274 15.728 1.050 1.00 83.56 378 PHE A CA 1
ATOM 2951 C C . PHE A 1 378 ? 5.448 15.123 -0.098 1.00 83.56 378 PHE A C 1
ATOM 2953 O O . PHE A 1 378 ? 5.440 13.911 -0.289 1.00 83.56 378 PHE A O 1
ATOM 2960 N N . ARG A 1 379 ? 4.853 15.976 -0.950 1.00 85.94 379 ARG A N 1
ATOM 2961 C CA . ARG A 1 379 ? 4.133 15.540 -2.157 1.00 85.94 379 ARG A CA 1
ATOM 2962 C C . ARG A 1 379 ? 5.009 14.798 -3.157 1.00 85.94 379 ARG A C 1
ATOM 2964 O O . ARG A 1 379 ? 4.507 13.936 -3.865 1.00 85.94 379 ARG A O 1
ATOM 2971 N N . SER A 1 380 ? 6.298 15.115 -3.206 1.00 88.50 380 SER A N 1
ATOM 2972 C CA . SER A 1 380 ? 7.228 14.521 -4.159 1.00 88.50 380 SER A CA 1
ATOM 2973 C C . SER A 1 380 ? 7.674 13.113 -3.764 1.00 88.50 380 SER A C 1
ATOM 2975 O O . SER A 1 380 ? 8.123 12.391 -4.649 1.00 88.50 380 SER A O 1
ATOM 2977 N N . ASN A 1 381 ? 7.481 12.673 -2.505 1.00 88.25 381 ASN A N 1
ATOM 2978 C CA . ASN A 1 381 ? 7.731 11.279 -2.093 1.00 88.25 381 ASN A CA 1
ATOM 2979 C C . ASN A 1 381 ? 6.993 10.274 -2.984 1.00 88.25 381 ASN A C 1
ATOM 2981 O O . ASN A 1 381 ? 7.531 9.208 -3.251 1.00 88.25 381 ASN A O 1
ATOM 2985 N N . ILE A 1 382 ? 5.818 10.636 -3.511 1.00 88.50 382 ILE A N 1
ATOM 2986 C CA . ILE A 1 382 ? 5.042 9.777 -4.409 1.00 88.50 382 ILE A CA 1
ATOM 2987 C C . ILE A 1 382 ? 5.810 9.393 -5.688 1.00 88.50 382 ILE A C 1
ATOM 2989 O O . ILE A 1 382 ? 5.530 8.350 -6.261 1.00 88.50 382 ILE A O 1
ATOM 2993 N N . ALA A 1 383 ? 6.786 10.196 -6.124 1.00 90.06 383 ALA A N 1
ATOM 2994 C CA . ALA A 1 383 ? 7.585 9.941 -7.322 1.00 90.06 383 ALA A CA 1
ATOM 2995 C C . ALA A 1 383 ? 8.823 9.062 -7.069 1.00 90.06 383 ALA A C 1
ATOM 2997 O O . ALA A 1 383 ? 9.600 8.850 -7.994 1.00 90.06 383 ALA A O 1
ATOM 2998 N N . ARG A 1 384 ? 9.043 8.587 -5.832 1.00 91.00 384 ARG A N 1
ATOM 2999 C CA . ARG A 1 384 ? 10.158 7.687 -5.502 1.00 91.00 384 ARG A CA 1
ATOM 3000 C C . ARG A 1 384 ? 10.070 6.382 -6.292 1.00 91.00 384 ARG A C 1
ATOM 3002 O O . ARG A 1 384 ? 8.993 5.798 -6.401 1.00 91.00 384 ARG A O 1
ATOM 3009 N N . ASN A 1 385 ? 11.239 5.923 -6.733 1.00 90.88 385 ASN A N 1
ATOM 3010 C CA . ASN A 1 385 ? 11.502 4.521 -7.038 1.00 90.88 385 ASN A CA 1
ATOM 3011 C C . ASN A 1 385 ? 11.382 3.702 -5.746 1.00 90.88 385 ASN A C 1
ATOM 3013 O O . ASN A 1 385 ? 11.862 4.167 -4.707 1.00 90.88 385 ASN A O 1
ATOM 3017 N N . ASN A 1 386 ? 10.796 2.507 -5.813 1.00 94.31 386 ASN A N 1
ATOM 3018 C CA . ASN A 1 386 ? 10.615 1.616 -4.659 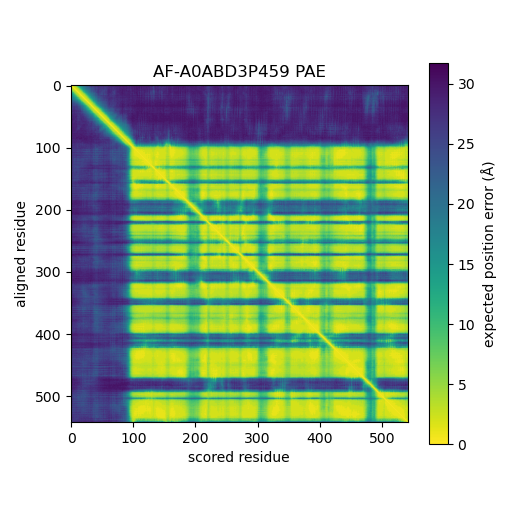1.00 94.31 386 ASN A CA 1
ATOM 3019 C C . ASN A 1 386 ? 9.938 2.346 -3.470 1.00 94.31 386 ASN A C 1
ATOM 3021 O O . ASN A 1 386 ? 10.446 2.404 -2.345 1.00 94.31 386 ASN A O 1
ATOM 3025 N N . TYR A 1 387 ? 8.817 3.014 -3.765 1.00 94.75 387 TYR A N 1
ATOM 3026 C CA . TYR A 1 387 ? 8.054 3.840 -2.829 1.00 94.75 387 TYR A CA 1
ATOM 3027 C C . TYR A 1 387 ? 7.411 3.019 -1.709 1.00 94.75 387 TYR A C 1
ATOM 3029 O O . TYR A 1 387 ? 7.345 3.496 -0.575 1.00 94.75 387 TYR A O 1
ATOM 3037 N N . MET A 1 388 ? 6.933 1.813 -2.009 1.00 96.06 388 MET A N 1
ATOM 3038 C CA . MET A 1 388 ? 6.305 0.914 -1.039 1.00 96.06 388 MET A CA 1
ATOM 3039 C C . MET A 1 388 ? 7.370 0.367 -0.086 1.00 96.06 388 MET A C 1
ATOM 3041 O O . MET A 1 388 ? 7.167 0.438 1.126 1.00 96.06 388 MET A O 1
ATOM 3045 N N . VAL A 1 389 ? 8.544 -0.031 -0.597 1.00 97.19 389 VAL A N 1
ATOM 3046 C CA . VAL A 1 389 ? 9.713 -0.345 0.248 1.00 97.19 389 VAL A CA 1
ATOM 3047 C C . VAL A 1 389 ? 10.057 0.841 1.139 1.00 97.19 389 VAL A C 1
ATOM 3049 O O . VAL A 1 389 ? 10.031 0.709 2.357 1.00 97.19 389 VAL A O 1
ATOM 3052 N N . TRP A 1 390 ? 10.301 2.023 0.558 1.00 95.69 390 TRP A N 1
ATOM 3053 C CA . TRP A 1 390 ? 10.615 3.241 1.316 1.00 95.69 390 TRP A CA 1
ATOM 3054 C C . TRP A 1 390 ? 9.608 3.522 2.432 1.00 95.69 390 TRP A C 1
ATOM 3056 O O . TRP A 1 390 ? 9.986 3.925 3.533 1.00 95.69 390 TRP A O 1
ATOM 3066 N N . ARG A 1 391 ? 8.323 3.316 2.149 1.00 95.12 391 ARG A N 1
ATOM 3067 C CA . ARG A 1 391 ? 7.241 3.564 3.089 1.00 95.12 391 ARG A CA 1
ATOM 3068 C C . ARG A 1 391 ? 7.250 2.576 4.247 1.00 95.12 391 ARG A C 1
ATOM 3070 O O . ARG A 1 391 ? 7.296 3.014 5.395 1.00 95.12 391 ARG A O 1
ATOM 3077 N N . PHE A 1 392 ? 7.205 1.280 3.956 1.00 97.31 392 PHE A N 1
ATOM 3078 C CA . PHE A 1 392 ? 7.087 0.234 4.973 1.00 97.31 392 PHE A CA 1
ATOM 3079 C C . PHE A 1 392 ? 8.420 -0.093 5.659 1.00 97.31 392 PHE A C 1
ATOM 3081 O O . PHE A 1 392 ? 8.414 -0.683 6.731 1.00 97.31 392 PHE A O 1
ATOM 3088 N N . SER A 1 393 ? 9.554 0.380 5.134 1.00 97.31 393 SER A N 1
ATOM 3089 C CA . SER A 1 393 ? 10.866 0.315 5.789 1.00 97.31 393 SER A CA 1
ATOM 3090 C C . SER A 1 393 ? 11.119 1.445 6.805 1.00 97.31 393 SER A C 1
ATOM 3092 O O . SER A 1 393 ? 12.277 1.753 7.101 1.00 97.31 393 SER A O 1
ATOM 3094 N N . GLY A 1 394 ? 10.091 2.173 7.254 1.00 95.56 394 GLY A N 1
ATOM 3095 C CA . GLY A 1 394 ? 10.263 3.350 8.119 1.00 95.56 394 GLY A CA 1
ATOM 3096 C C . GLY A 1 394 ? 11.048 4.502 7.476 1.00 95.56 394 GLY A C 1
ATOM 3097 O O . GLY A 1 394 ? 11.645 5.319 8.173 1.00 95.56 394 GLY A O 1
ATOM 3098 N N . GLY A 1 395 ? 11.088 4.580 6.142 1.00 94.38 395 GLY A N 1
ATOM 3099 C CA . GLY A 1 395 ? 11.816 5.616 5.408 1.00 94.38 395 GLY A CA 1
ATOM 3100 C C . GLY A 1 395 ? 13.284 5.295 5.127 1.00 94.38 395 GLY A C 1
ATOM 3101 O O . GLY A 1 395 ? 13.951 6.123 4.506 1.00 94.38 395 GLY A O 1
ATOM 3102 N N . ALA A 1 396 ? 13.770 4.122 5.557 1.00 94.69 396 ALA A N 1
ATOM 3103 C CA . ALA A 1 396 ? 15.164 3.690 5.422 1.00 94.69 396 ALA A CA 1
ATOM 3104 C C . ALA A 1 396 ? 15.673 3.589 3.971 1.00 94.69 396 ALA A C 1
ATOM 3106 O O . ALA A 1 396 ? 16.867 3.771 3.748 1.00 94.69 396 ALA A O 1
ATOM 3107 N N . MET A 1 397 ? 14.799 3.338 2.988 1.00 92.56 397 MET A N 1
ATOM 3108 C CA . MET A 1 397 ? 15.206 3.260 1.580 1.00 92.56 397 MET A CA 1
ATOM 3109 C C . MET A 1 397 ? 15.813 4.598 1.097 1.00 92.56 397 MET A C 1
ATOM 3111 O O . MET A 1 397 ? 15.134 5.640 1.141 1.00 92.56 397 MET A O 1
ATOM 3115 N N . PRO A 1 398 ? 17.075 4.613 0.633 1.00 87.12 398 PRO A N 1
ATOM 3116 C CA . PRO A 1 398 ? 17.766 5.852 0.307 1.00 87.12 398 PRO A CA 1
ATOM 3117 C C . PRO A 1 398 ? 17.178 6.554 -0.924 1.00 87.12 398 PRO A C 1
ATOM 3119 O O . PRO A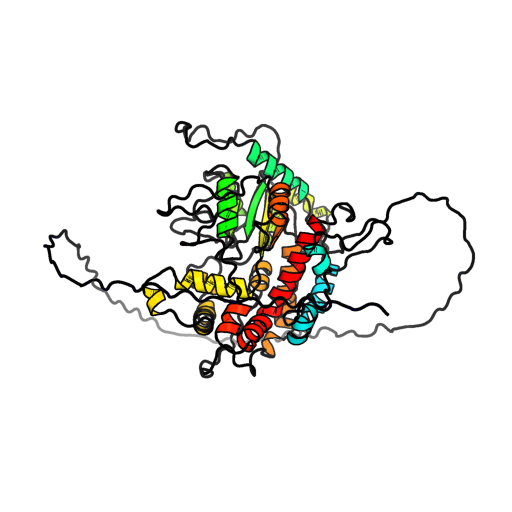 1 398 ? 16.386 6.015 -1.696 1.00 87.12 398 PRO A O 1
ATOM 3122 N N . ARG A 1 399 ? 17.564 7.820 -1.108 1.00 82.25 399 ARG A N 1
ATOM 3123 C CA . ARG A 1 399 ? 17.295 8.544 -2.356 1.00 82.25 399 ARG A CA 1
ATOM 3124 C C . ARG A 1 399 ? 18.396 8.191 -3.347 1.00 82.25 399 ARG A C 1
ATOM 3126 O O . ARG A 1 399 ? 19.548 8.524 -3.085 1.00 82.25 399 ARG A O 1
ATOM 3133 N N . TYR A 1 400 ? 18.036 7.601 -4.481 1.00 72.31 400 TYR A N 1
ATOM 3134 C CA . TYR A 1 400 ? 18.957 7.444 -5.602 1.00 72.31 400 TYR A CA 1
ATOM 3135 C C . TYR A 1 400 ? 19.280 8.819 -6.199 1.00 72.31 400 TYR A C 1
ATOM 3137 O O . TYR A 1 400 ? 18.467 9.419 -6.906 1.00 72.31 400 TYR A O 1
ATOM 3145 N N . HIS A 1 401 ? 20.455 9.340 -5.849 1.00 57.97 401 HIS A N 1
ATOM 3146 C CA . HIS A 1 401 ? 20.988 10.625 -6.307 1.00 57.97 401 HIS A CA 1
ATOM 3147 C C . HIS A 1 401 ? 21.834 10.442 -7.570 1.00 57.97 401 HIS A C 1
ATOM 3149 O O . HIS A 1 401 ? 23.000 10.808 -7.602 1.00 57.97 401 HIS A O 1
ATOM 3155 N N . GLU A 1 402 ? 21.235 9.868 -8.612 1.00 53.94 402 GLU A N 1
ATOM 3156 C CA . GLU A 1 402 ? 21.898 9.645 -9.905 1.00 53.94 402 GLU A CA 1
ATOM 3157 C C . GLU A 1 402 ? 21.099 10.253 -11.058 1.00 53.94 402 GLU A C 1
ATOM 3159 O O . GLU A 1 402 ? 20.663 9.595 -12.000 1.00 53.94 402 GLU A O 1
ATOM 3164 N N . TYR A 1 403 ? 20.917 11.568 -10.963 1.00 53.22 403 TYR A N 1
ATOM 3165 C CA . TYR A 1 403 ? 20.733 12.402 -12.141 1.00 53.22 403 TYR A CA 1
ATOM 3166 C C . TYR A 1 403 ? 21.925 13.344 -12.229 1.00 53.22 403 TYR A C 1
ATOM 3168 O O . TYR A 1 403 ? 21.870 14.447 -11.690 1.00 53.22 403 TYR A O 1
ATOM 3176 N N . ASP A 1 404 ? 22.970 12.918 -12.944 1.00 51.09 404 ASP A N 1
ATOM 3177 C CA . ASP A 1 404 ? 23.891 13.871 -13.560 1.00 51.09 404 ASP A CA 1
ATOM 3178 C C . ASP A 1 404 ? 23.050 14.844 -14.390 1.00 51.09 404 ASP A C 1
ATOM 3180 O O . ASP A 1 404 ? 22.326 14.437 -15.310 1.00 51.09 404 ASP A O 1
ATOM 3184 N N . GLU A 1 405 ? 23.096 16.129 -14.036 1.00 55.12 405 GLU A N 1
ATOM 3185 C CA . GLU A 1 405 ? 22.217 17.142 -14.629 1.00 55.12 405 GLU A CA 1
ATOM 3186 C C . GLU A 1 405 ? 22.442 17.287 -16.148 1.00 55.12 405 GLU A C 1
ATOM 3188 O O . GLU A 1 405 ? 21.515 17.652 -16.875 1.00 55.12 405 GLU A O 1
ATOM 3193 N N . GLU A 1 406 ? 23.626 16.897 -16.635 1.00 51.69 406 GLU A N 1
ATOM 3194 C CA . GLU A 1 406 ? 24.041 16.931 -18.042 1.00 51.69 406 GLU A CA 1
ATOM 3195 C C . GLU A 1 406 ? 23.342 15.880 -18.933 1.00 51.69 406 GLU A C 1
ATOM 3197 O O . GLU A 1 406 ? 23.195 16.088 -20.141 1.00 51.69 406 GLU A O 1
ATOM 3202 N N . SER A 1 407 ? 22.833 14.774 -18.368 1.00 51.81 407 SER A N 1
ATOM 3203 C CA . SER A 1 407 ? 22.120 13.728 -19.126 1.00 51.81 407 SER A CA 1
ATOM 3204 C C . SER A 1 407 ? 20.661 14.131 -19.398 1.00 51.81 407 SER A C 1
ATOM 3206 O O . SER A 1 407 ? 19.708 13.698 -18.739 1.00 51.81 407 SER A O 1
ATOM 3208 N N . SER A 1 408 ? 20.479 15.037 -20.359 1.00 48.41 408 SER A N 1
ATOM 3209 C CA . SER A 1 408 ? 19.195 15.697 -20.643 1.00 48.41 408 SER A CA 1
ATOM 3210 C C . SER A 1 408 ? 18.256 14.945 -21.602 1.00 48.41 408 SER A C 1
ATOM 3212 O O . SER A 1 408 ? 17.069 15.264 -21.631 1.00 48.41 408 SER A O 1
ATOM 3214 N N . ALA A 1 409 ? 18.743 13.948 -22.352 1.00 53.78 409 ALA A N 1
ATOM 3215 C CA . ALA A 1 409 ? 18.069 13.452 -23.561 1.00 53.78 409 ALA A CA 1
ATOM 3216 C C . ALA A 1 409 ? 16.782 12.623 -23.342 1.00 53.78 409 ALA A C 1
ATOM 3218 O O . ALA A 1 409 ? 15.831 12.784 -24.100 1.00 53.78 409 ALA A O 1
ATOM 3219 N N . SER A 1 410 ? 16.714 11.743 -22.333 1.00 62.91 410 SER A N 1
ATOM 3220 C CA . SER A 1 410 ? 15.471 11.041 -21.961 1.00 62.91 410 SER A CA 1
ATOM 3221 C C . SER A 1 410 ? 15.533 10.497 -20.533 1.00 62.91 410 SER A C 1
ATOM 3223 O O . SER A 1 410 ? 16.554 9.966 -20.100 1.00 62.91 410 SER A O 1
ATOM 3225 N N . PHE A 1 411 ? 14.414 10.584 -19.805 1.00 66.69 411 PHE A N 1
ATOM 3226 C CA . PHE A 1 411 ? 14.252 9.958 -18.486 1.00 66.69 411 PHE A CA 1
ATOM 3227 C C . PHE A 1 411 ? 14.290 8.419 -18.558 1.00 66.69 411 PHE A C 1
ATOM 3229 O O . PHE A 1 411 ? 14.677 7.772 -17.581 1.00 66.69 411 PHE A O 1
ATOM 3236 N N . PHE A 1 412 ? 13.922 7.852 -19.711 1.00 67.06 412 PHE A N 1
ATOM 3237 C CA . PHE A 1 412 ? 13.761 6.418 -19.965 1.00 67.06 412 PHE A CA 1
ATOM 3238 C C . PHE A 1 412 ? 14.872 5.819 -20.851 1.00 67.06 412 PHE A C 1
ATOM 3240 O O . PHE A 1 412 ? 14.718 4.712 -21.348 1.00 67.06 412 PHE A O 1
ATOM 3247 N N . ALA A 1 413 ? 15.990 6.529 -21.064 1.00 60.81 413 ALA A N 1
ATOM 3248 C CA . ALA A 1 413 ? 17.094 6.061 -21.911 1.00 60.81 413 ALA A CA 1
ATOM 3249 C C . ALA A 1 413 ? 17.604 4.658 -21.479 1.00 60.81 413 ALA A C 1
ATOM 3251 O O . ALA A 1 413 ? 18.179 4.559 -20.388 1.00 60.81 413 ALA A O 1
ATOM 3252 N N . PRO A 1 414 ? 17.454 3.594 -22.304 1.00 53.03 414 PRO A N 1
ATOM 3253 C CA . PRO A 1 414 ? 17.622 2.203 -21.854 1.00 53.03 414 PRO A CA 1
ATOM 3254 C C . PRO A 1 414 ? 18.997 1.864 -21.260 1.00 53.03 414 PRO A C 1
ATOM 3256 O O . PRO A 1 414 ? 19.106 1.074 -20.328 1.00 53.03 414 PRO A O 1
ATOM 3259 N N . SER A 1 415 ? 20.068 2.493 -21.750 1.00 48.16 415 SER A N 1
ATOM 3260 C CA . SER A 1 415 ? 21.454 2.103 -21.446 1.00 48.16 415 SER A CA 1
ATOM 3261 C C . SER A 1 415 ? 21.995 2.542 -20.073 1.00 48.16 415 SER A C 1
ATOM 3263 O O . SER A 1 415 ? 23.183 2.358 -19.820 1.00 48.16 415 SER A O 1
ATOM 3265 N N . ARG A 1 416 ? 21.187 3.175 -19.208 1.00 52.22 416 ARG A N 1
ATOM 3266 C CA . ARG A 1 416 ? 21.620 3.670 -17.875 1.00 52.22 416 ARG A CA 1
ATOM 3267 C C . ARG A 1 416 ? 20.596 3.435 -16.752 1.00 52.22 416 ARG A C 1
ATOM 3269 O O . ARG A 1 416 ? 20.680 4.062 -15.701 1.00 52.22 416 ARG A O 1
ATOM 3276 N N . VAL A 1 417 ? 19.573 2.608 -16.978 1.00 51.72 417 VAL A N 1
ATOM 3277 C CA . VAL A 1 417 ? 18.385 2.555 -16.098 1.00 51.72 417 VAL A CA 1
ATOM 3278 C C . VAL A 1 417 ? 18.674 1.921 -14.734 1.00 51.72 417 VAL A C 1
ATOM 3280 O O . VAL A 1 417 ? 18.061 2.326 -13.743 1.00 51.72 417 VAL A O 1
ATOM 3283 N N . PHE A 1 418 ? 19.633 0.995 -14.678 1.00 56.69 418 PHE A N 1
ATOM 3284 C CA . PHE A 1 418 ? 20.066 0.313 -13.464 1.00 56.69 418 PHE A CA 1
ATOM 3285 C C . PHE A 1 418 ? 21.505 0.713 -13.127 1.00 56.69 418 PHE A C 1
ATOM 3287 O O . PHE A 1 418 ? 22.463 0.179 -13.684 1.00 56.69 418 PHE A O 1
ATOM 3294 N N . SER A 1 419 ? 21.658 1.688 -12.231 1.00 56.12 419 SER A N 1
ATOM 3295 C CA . SER A 1 419 ? 22.969 1.996 -11.662 1.00 56.12 419 SER A CA 1
ATOM 3296 C C . SER A 1 419 ? 23.479 0.823 -10.836 1.00 56.12 419 SER A C 1
ATOM 3298 O O . SER A 1 419 ? 22.717 0.220 -10.074 1.00 56.12 419 SER A O 1
ATOM 3300 N N . SER A 1 420 ? 24.781 0.553 -10.922 1.00 57.66 420 SER A N 1
ATOM 3301 C CA . SER A 1 420 ? 25.452 -0.423 -10.065 1.00 57.66 420 SER A CA 1
ATOM 3302 C C . SER A 1 420 ? 25.292 -0.103 -8.575 1.00 57.66 420 SER A C 1
ATOM 3304 O O . SER A 1 420 ? 25.229 -1.034 -7.781 1.00 57.66 420 SER A O 1
ATOM 3306 N N . SER A 1 421 ? 25.165 1.177 -8.192 1.00 59.22 421 SER A N 1
ATOM 3307 C CA . SER A 1 421 ? 24.930 1.573 -6.793 1.00 59.22 421 SER A CA 1
ATOM 3308 C C . SER A 1 421 ? 23.504 1.247 -6.333 1.00 59.22 421 SER A C 1
ATOM 3310 O O . SER A 1 421 ? 23.283 0.821 -5.204 1.00 59.22 421 SER A O 1
ATOM 3312 N N . ALA A 1 422 ? 22.516 1.404 -7.220 1.00 62.34 422 ALA A N 1
ATOM 3313 C CA . ALA A 1 422 ? 21.114 1.153 -6.903 1.00 62.34 422 ALA A CA 1
ATOM 3314 C C . ALA A 1 422 ? 20.784 -0.343 -6.824 1.00 62.34 422 ALA A C 1
ATOM 3316 O O . ALA A 1 422 ? 19.871 -0.733 -6.092 1.00 62.34 422 ALA A O 1
ATOM 3317 N N . ALA A 1 423 ? 21.546 -1.147 -7.568 1.00 70.38 423 ALA A N 1
ATOM 3318 C CA . ALA A 1 423 ? 21.546 -2.602 -7.538 1.00 70.38 423 ALA A CA 1
ATOM 3319 C C . ALA A 1 423 ? 22.263 -3.189 -6.311 1.00 70.38 423 ALA A C 1
ATOM 3321 O O . ALA A 1 423 ? 22.020 -4.347 -5.967 1.00 70.38 423 ALA A O 1
ATOM 3322 N N . GLU A 1 424 ? 23.163 -2.430 -5.675 1.00 85.81 424 GLU A N 1
ATOM 3323 C CA . GLU A 1 424 ? 24.029 -2.947 -4.619 1.00 85.81 424 GLU A CA 1
ATOM 3324 C C . GLU A 1 424 ? 23.197 -3.446 -3.431 1.00 85.81 424 GLU A C 1
ATOM 3326 O O . GLU A 1 424 ? 22.448 -2.694 -2.807 1.00 85.81 424 GLU A O 1
ATOM 3331 N N . LYS A 1 425 ? 23.336 -4.738 -3.117 1.00 91.25 425 LYS A N 1
ATOM 3332 C CA . LYS A 1 425 ? 22.535 -5.432 -2.101 1.00 91.25 425 LYS A CA 1
ATOM 3333 C C . LYS A 1 425 ? 22.538 -4.712 -0.745 1.00 91.25 425 LYS A C 1
ATOM 3335 O O . LYS A 1 425 ? 21.482 -4.550 -0.136 1.00 91.25 425 LYS A O 1
ATOM 3340 N N . SER A 1 426 ? 23.691 -4.176 -0.338 1.00 92.62 426 SER A N 1
ATOM 3341 C CA . SER A 1 426 ? 23.887 -3.400 0.899 1.00 92.62 426 SER A CA 1
ATOM 3342 C C . SER A 1 426 ? 22.946 -2.188 1.044 1.00 92.62 426 SER A C 1
ATOM 3344 O O . SER A 1 426 ? 22.636 -1.772 2.163 1.00 92.62 426 SER A O 1
ATOM 3346 N N . VAL A 1 427 ? 22.478 -1.624 -0.075 1.00 91.12 427 VAL A N 1
ATOM 3347 C CA . VAL A 1 427 ? 21.668 -0.401 -0.145 1.00 91.12 427 VAL A CA 1
ATOM 3348 C C . VAL A 1 427 ? 20.181 -0.692 0.067 1.00 91.12 427 VAL A C 1
ATOM 3350 O O . VAL A 1 427 ? 19.473 0.140 0.642 1.00 91.12 427 VAL A O 1
ATOM 3353 N N . TRP A 1 428 ? 19.696 -1.853 -0.388 1.00 94.31 428 TRP A N 1
ATOM 3354 C CA . TRP A 1 428 ? 18.265 -2.173 -0.430 1.00 94.31 428 TRP A CA 1
ATOM 3355 C C . TRP A 1 428 ? 17.834 -3.360 0.439 1.00 94.31 428 TRP A C 1
ATOM 3357 O O . TRP A 1 428 ? 16.671 -3.378 0.840 1.00 94.31 428 TRP A O 1
ATOM 3367 N N . GLU A 1 429 ? 18.728 -4.296 0.782 1.00 96.56 429 GLU A N 1
ATOM 3368 C CA . GLU A 1 429 ? 18.416 -5.520 1.546 1.00 96.56 429 GLU A CA 1
ATOM 3369 C C . GLU A 1 429 ? 17.675 -5.207 2.849 1.00 96.56 429 GLU A C 1
ATOM 3371 O O . GLU A 1 429 ? 16.525 -5.605 3.032 1.00 96.56 429 GLU A O 1
ATOM 3376 N N . ARG A 1 430 ? 18.293 -4.409 3.727 1.00 97.19 430 ARG A N 1
ATOM 3377 C CA . ARG A 1 430 ? 17.708 -4.075 5.030 1.00 97.19 430 ARG A CA 1
ATOM 3378 C C . ARG A 1 430 ? 16.398 -3.274 4.913 1.00 97.19 430 ARG A C 1
ATOM 3380 O O . ARG A 1 430 ? 15.447 -3.620 5.615 1.00 97.19 430 ARG A O 1
ATOM 3387 N N . PRO A 1 431 ? 16.282 -2.229 4.064 1.00 97.62 431 PRO A N 1
ATOM 3388 C CA . PRO A 1 431 ? 14.992 -1.591 3.813 1.00 97.62 431 PRO A CA 1
ATOM 3389 C C . PRO A 1 431 ? 13.908 -2.558 3.314 1.00 97.62 431 PRO A C 1
ATOM 3391 O O . PRO A 1 431 ? 12.773 -2.488 3.787 1.00 97.62 431 PRO A O 1
ATOM 3394 N N . PHE A 1 432 ? 14.240 -3.466 2.395 1.00 98.19 432 PHE A N 1
ATOM 3395 C CA . PHE A 1 432 ? 13.290 -4.430 1.843 1.00 98.19 432 PHE A CA 1
ATOM 3396 C C . PHE A 1 432 ? 12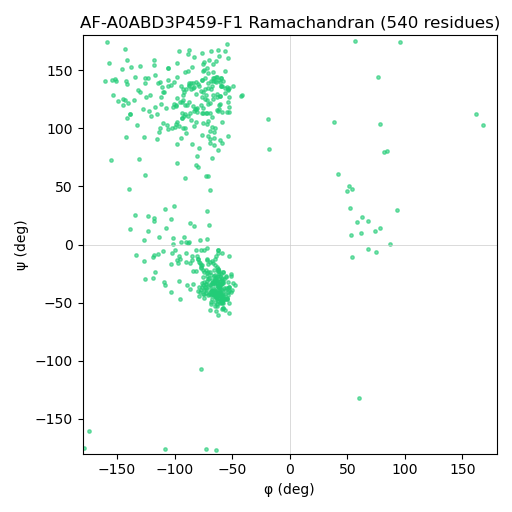.836 -5.456 2.884 1.00 98.19 432 PHE A C 1
ATOM 3398 O O . PHE A 1 432 ? 11.631 -5.631 3.064 1.00 98.19 432 PHE A O 1
ATOM 3405 N N . GLU A 1 433 ? 13.761 -6.044 3.647 1.00 98.19 433 GLU A N 1
ATOM 3406 C CA . GLU A 1 433 ? 13.442 -6.904 4.791 1.00 98.19 433 GLU A CA 1
ATOM 3407 C C . GLU A 1 433 ? 12.481 -6.200 5.762 1.00 98.19 433 GLU A C 1
ATOM 3409 O O . GLU A 1 433 ? 11.436 -6.749 6.119 1.00 98.19 433 GLU A O 1
ATOM 3414 N N . MET A 1 434 ? 12.798 -4.965 6.167 1.00 98.00 434 MET A N 1
ATOM 3415 C CA . MET A 1 434 ? 11.953 -4.200 7.088 1.00 98.00 434 MET A CA 1
ATOM 3416 C C . MET A 1 434 ? 10.545 -3.973 6.517 1.00 98.00 434 MET A C 1
ATOM 3418 O O . MET A 1 434 ? 9.569 -4.079 7.260 1.00 98.00 434 MET A O 1
ATOM 3422 N N . ALA A 1 435 ? 10.423 -3.724 5.209 1.00 98.31 435 ALA A N 1
ATOM 3423 C CA . ALA A 1 435 ? 9.135 -3.584 4.534 1.00 98.31 435 ALA A CA 1
ATOM 3424 C C . ALA A 1 435 ? 8.336 -4.902 4.492 1.00 98.31 435 ALA A C 1
ATOM 3426 O O . ALA A 1 435 ? 7.137 -4.884 4.779 1.00 98.31 435 ALA A O 1
ATOM 3427 N N . VAL A 1 436 ? 8.983 -6.042 4.212 1.00 98.50 436 VAL A N 1
ATOM 3428 C CA . VAL A 1 436 ? 8.363 -7.382 4.265 1.00 98.50 436 VAL A CA 1
ATOM 3429 C C . VAL A 1 436 ? 7.851 -7.692 5.672 1.00 98.50 436 VAL A C 1
ATOM 3431 O O . VAL A 1 436 ? 6.690 -8.079 5.837 1.00 98.50 436 VAL A O 1
ATOM 3434 N N . ARG A 1 437 ? 8.680 -7.490 6.706 1.00 97.94 437 ARG A N 1
ATOM 3435 C CA . ARG A 1 437 ? 8.287 -7.738 8.104 1.00 97.94 437 ARG A CA 1
ATOM 3436 C C . ARG A 1 437 ? 7.122 -6.831 8.526 1.00 97.94 437 ARG A C 1
ATOM 3438 O O . ARG A 1 437 ? 6.156 -7.311 9.115 1.00 97.94 437 ARG A O 1
ATOM 3445 N N . ALA A 1 438 ? 7.159 -5.545 8.168 1.00 97.31 438 ALA A N 1
ATOM 3446 C CA . ALA A 1 438 ? 6.085 -4.597 8.472 1.00 97.31 438 ALA A CA 1
ATOM 3447 C C . ALA A 1 438 ? 4.757 -4.955 7.778 1.00 97.31 438 ALA A C 1
ATOM 3449 O O . ALA A 1 438 ? 3.705 -4.938 8.422 1.00 97.31 438 ALA A O 1
ATOM 3450 N N . LEU A 1 439 ? 4.786 -5.314 6.490 1.00 97.81 439 LEU A N 1
ATOM 3451 C CA . LEU A 1 439 ? 3.597 -5.734 5.736 1.00 97.81 439 LEU A CA 1
ATOM 3452 C C . LEU A 1 439 ? 3.038 -7.080 6.218 1.00 97.81 439 LEU A C 1
ATOM 3454 O O . LEU A 1 439 ? 1.821 -7.240 6.272 1.00 97.81 439 LEU A O 1
ATOM 3458 N N . SER A 1 440 ? 3.893 -8.009 6.655 1.00 97.62 440 SER A N 1
ATOM 3459 C CA . SER A 1 440 ? 3.461 -9.287 7.249 1.00 97.62 440 SER A CA 1
ATOM 3460 C C . SER A 1 440 ? 2.589 -9.090 8.498 1.00 97.62 440 SER A C 1
ATOM 3462 O O . SER A 1 440 ? 1.705 -9.903 8.766 1.00 97.62 440 SER A O 1
ATOM 3464 N N . LEU A 1 441 ? 2.798 -7.984 9.226 1.00 96.44 441 LEU A N 1
ATOM 3465 C CA . LEU A 1 441 ? 2.057 -7.603 10.435 1.00 96.44 441 LEU A CA 1
ATOM 3466 C C . LEU A 1 441 ? 0.826 -6.712 10.177 1.00 96.44 441 LEU A C 1
ATOM 3468 O O . LEU A 1 441 ? 0.202 -6.263 11.143 1.00 96.44 441 LEU A O 1
ATOM 3472 N N . HIS A 1 442 ? 0.455 -6.460 8.916 1.00 97.62 442 HIS A N 1
ATOM 3473 C CA . HIS A 1 442 ? -0.797 -5.781 8.569 1.00 97.62 442 HIS A CA 1
ATOM 3474 C C . HIS A 1 442 ? -1.980 -6.762 8.535 1.00 97.62 442 HIS A C 1
ATOM 3476 O O . HIS A 1 442 ? -1.901 -7.858 7.968 1.00 97.62 442 HIS A O 1
ATOM 3482 N N . ASP A 1 443 ? -3.101 -6.341 9.123 1.00 98.00 443 ASP A N 1
ATOM 3483 C CA . ASP A 1 443 ? -4.347 -7.109 9.218 1.00 98.00 443 ASP A CA 1
ATOM 3484 C C . ASP A 1 443 ? -5.019 -7.267 7.851 1.00 98.00 443 ASP A C 1
ATOM 3486 O O . ASP A 1 443 ? -5.487 -8.351 7.495 1.00 98.00 443 ASP A O 1
ATOM 3490 N N . LEU A 1 444 ? -5.004 -6.197 7.050 1.00 98.00 444 LEU A N 1
ATOM 3491 C CA . LEU A 1 444 ? -5.477 -6.218 5.670 1.00 98.00 444 LEU A CA 1
ATOM 3492 C C . LEU A 1 444 ? -4.573 -5.380 4.761 1.00 98.00 444 LEU A C 1
ATOM 3494 O O . LEU A 1 444 ? -4.427 -4.169 4.929 1.00 98.00 444 LEU A O 1
ATOM 3498 N N . VAL A 1 445 ? -4.020 -6.037 3.747 1.00 97.62 445 VAL A N 1
ATOM 3499 C CA . VAL A 1 445 ? -3.266 -5.418 2.657 1.00 97.62 445 VAL A CA 1
ATOM 3500 C C . VAL A 1 445 ? -4.097 -5.606 1.391 1.00 97.62 445 VAL A C 1
ATOM 3502 O O . VAL A 1 445 ? -4.166 -6.706 0.857 1.00 97.62 445 VAL A O 1
ATOM 3505 N N . LEU A 1 446 ? -4.818 -4.566 0.971 1.00 95.69 446 LEU A N 1
ATOM 3506 C CA . LEU A 1 446 ? -5.885 -4.675 -0.028 1.00 95.69 446 LEU A CA 1
ATOM 3507 C C . LEU A 1 446 ? -5.413 -4.213 -1.420 1.00 95.69 446 LEU A C 1
ATOM 3509 O O . LEU A 1 446 ? -5.082 -3.032 -1.572 1.00 95.69 446 LEU A O 1
ATOM 3513 N N . PRO A 1 447 ? -5.402 -5.072 -2.456 1.00 94.75 447 PRO A N 1
ATOM 3514 C CA . PRO A 1 447 ? -5.091 -4.639 -3.813 1.00 94.75 447 PRO A CA 1
ATOM 3515 C C . PRO A 1 447 ? -6.187 -3.703 -4.347 1.00 94.75 447 PRO A C 1
ATOM 3517 O O . PRO A 1 447 ? -7.386 -3.975 -4.259 1.00 94.75 447 PRO A O 1
ATOM 3520 N N . MET A 1 448 ? -5.772 -2.546 -4.851 1.00 90.56 448 MET A N 1
ATOM 3521 C CA . MET A 1 448 ? -6.644 -1.413 -5.166 1.00 90.56 448 MET A CA 1
ATOM 3522 C C . MET A 1 448 ? -7.608 -1.676 -6.321 1.00 90.56 448 MET A C 1
ATOM 3524 O O . MET A 1 448 ? -8.720 -1.155 -6.317 1.00 90.56 448 MET A O 1
ATOM 3528 N N . ASP A 1 449 ? -7.179 -2.476 -7.288 1.00 88.75 449 ASP A N 1
ATOM 3529 C CA . ASP A 1 449 ? -7.947 -2.902 -8.454 1.00 88.75 449 ASP A CA 1
ATOM 3530 C C . ASP A 1 449 ? -9.124 -3.818 -8.081 1.00 88.75 449 ASP A C 1
ATOM 3532 O O . ASP A 1 449 ? -10.168 -3.737 -8.729 1.00 88.75 449 ASP A O 1
ATOM 3536 N N . VAL A 1 450 ? -9.007 -4.614 -7.007 1.00 92.00 450 VAL A N 1
ATOM 3537 C CA . VAL A 1 450 ? -10.086 -5.499 -6.514 1.00 92.00 450 VAL A CA 1
ATOM 3538 C C . VAL A 1 450 ? -10.833 -4.967 -5.288 1.00 92.00 450 VAL A C 1
ATOM 3540 O O . VAL A 1 450 ? -11.855 -5.534 -4.917 1.00 92.00 450 VAL A O 1
ATOM 3543 N N . MET A 1 451 ? -10.390 -3.859 -4.681 1.00 90.12 451 MET A N 1
ATOM 3544 C CA . MET A 1 451 ? -10.997 -3.247 -3.483 1.00 90.12 451 MET A CA 1
ATOM 3545 C C . MET A 1 451 ? -12.518 -3.037 -3.579 1.00 90.12 451 MET A C 1
ATOM 3547 O O . MET A 1 451 ? -13.221 -3.211 -2.586 1.00 90.12 451 MET A O 1
ATOM 3551 N N . THR A 1 452 ? -13.021 -2.630 -4.746 1.00 87.06 452 THR A N 1
ATOM 3552 C CA . THR A 1 452 ? -14.455 -2.396 -5.000 1.00 87.06 452 THR A CA 1
ATOM 3553 C C . THR A 1 452 ? -15.133 -3.544 -5.754 1.00 87.06 452 THR A C 1
ATOM 3555 O O . THR A 1 452 ? -16.337 -3.477 -6.010 1.00 87.06 452 THR A O 1
ATOM 3558 N N . GLN A 1 453 ? -14.385 -4.599 -6.082 1.00 92.00 453 GLN A N 1
ATOM 3559 C CA . GLN A 1 453 ? -14.897 -5.868 -6.597 1.00 92.00 453 GLN A CA 1
ATOM 3560 C C . GLN A 1 453 ? -15.261 -6.795 -5.429 1.00 92.00 453 GLN A C 1
ATOM 3562 O O . GLN A 1 453 ? -14.898 -6.531 -4.282 1.00 92.00 453 GLN A O 1
ATOM 3567 N N . ASP A 1 454 ? -15.972 -7.887 -5.701 1.00 94.75 454 ASP A N 1
ATOM 3568 C CA . ASP A 1 454 ? -16.482 -8.780 -4.651 1.00 94.75 454 ASP A CA 1
ATOM 3569 C C . ASP A 1 454 ? -15.399 -9.344 -3.699 1.00 94.75 454 ASP A C 1
ATOM 3571 O O . ASP A 1 454 ? -15.634 -9.289 -2.491 1.00 94.75 454 ASP A O 1
ATOM 3575 N N . PRO A 1 455 ? -14.180 -9.722 -4.148 1.00 95.75 455 PRO A N 1
ATOM 3576 C CA . PRO A 1 455 ? -13.108 -10.164 -3.245 1.00 95.75 455 PRO A CA 1
ATOM 3577 C C . PRO A 1 455 ? -12.676 -9.085 -2.234 1.00 95.75 455 PRO A C 1
ATOM 3579 O O . PRO A 1 455 ? -12.393 -9.362 -1.062 1.00 95.75 455 PRO A O 1
ATOM 3582 N N . GLY A 1 456 ? -12.642 -7.823 -2.679 1.00 95.25 456 GLY A N 1
ATOM 3583 C CA . GLY A 1 456 ? -12.347 -6.673 -1.828 1.00 95.25 456 GLY A CA 1
ATOM 3584 C C . GLY A 1 456 ? -13.496 -6.340 -0.881 1.00 95.25 456 GLY A C 1
ATOM 3585 O O . GLY A 1 456 ? -13.250 -6.106 0.305 1.00 95.25 456 GLY A O 1
ATOM 3586 N N . LYS A 1 457 ? -14.745 -6.389 -1.364 1.00 95.56 457 LYS A N 1
ATOM 3587 C CA . LYS A 1 457 ? -15.950 -6.205 -0.537 1.00 95.56 457 LYS A CA 1
ATOM 3588 C C . LYS A 1 457 ? -16.018 -7.238 0.582 1.00 95.56 457 LYS A C 1
ATOM 3590 O O . LYS A 1 457 ? -16.180 -6.851 1.735 1.00 95.56 457 LYS A O 1
ATOM 3595 N N . GLU A 1 458 ? -15.842 -8.520 0.268 1.00 97.00 458 GLU A N 1
ATOM 3596 C CA . GLU A 1 458 ? -15.872 -9.608 1.250 1.00 97.00 458 GLU A CA 1
ATOM 3597 C C . GLU A 1 458 ? -14.793 -9.411 2.323 1.00 97.00 458 GLU A C 1
ATOM 3599 O O . GLU A 1 458 ? -15.071 -9.472 3.522 1.00 97.00 458 GLU A O 1
ATOM 3604 N N . SER A 1 459 ? -13.572 -9.069 1.907 1.00 96.94 459 SER A N 1
ATOM 3605 C CA . SER A 1 459 ? -12.465 -8.798 2.828 1.00 96.94 459 SER A CA 1
ATOM 3606 C C . SER A 1 459 ? -12.724 -7.588 3.735 1.00 96.94 459 SER A C 1
ATOM 3608 O O . SER A 1 459 ? -12.454 -7.651 4.936 1.00 96.94 459 SER A O 1
ATOM 3610 N N . LEU A 1 460 ? -13.290 -6.500 3.199 1.00 97.31 460 LEU A N 1
ATOM 3611 C CA . LEU A 1 460 ? -13.685 -5.316 3.972 1.00 97.31 460 LEU A CA 1
ATOM 3612 C C . LEU A 1 460 ? -14.857 -5.613 4.922 1.00 97.31 460 LEU A C 1
ATOM 3614 O O . LEU A 1 460 ? -14.841 -5.176 6.074 1.00 97.31 460 LEU A O 1
ATOM 3618 N N . GLN A 1 461 ? -15.845 -6.392 4.484 1.00 96.69 461 GLN A N 1
ATOM 3619 C CA . GLN A 1 461 ? -16.968 -6.824 5.315 1.00 96.69 461 GLN A CA 1
ATOM 3620 C C . GLN A 1 461 ? -16.500 -7.716 6.465 1.00 96.69 461 GLN A C 1
ATOM 3622 O O . GLN A 1 461 ? -16.919 -7.523 7.607 1.00 96.69 461 GLN A O 1
ATOM 3627 N N . ARG A 1 462 ? -15.585 -8.648 6.191 1.00 95.69 462 ARG A N 1
ATOM 3628 C CA . ARG A 1 462 ? -14.991 -9.527 7.199 1.00 95.69 462 ARG A CA 1
ATOM 3629 C C . ARG A 1 462 ? -14.179 -8.748 8.228 1.00 95.69 462 ARG A C 1
ATOM 3631 O O . ARG A 1 462 ? -14.456 -8.854 9.419 1.00 95.69 462 ARG A O 1
ATOM 3638 N N . VAL A 1 463 ? -13.184 -7.983 7.775 1.00 96.69 463 VAL A N 1
ATOM 3639 C CA . VAL A 1 463 ? -12.186 -7.358 8.660 1.00 96.69 463 VAL A CA 1
ATOM 3640 C C . VAL A 1 463 ? -12.736 -6.101 9.342 1.00 96.69 463 VAL A C 1
ATOM 3642 O O . VAL A 1 463 ? -12.441 -5.872 10.514 1.00 96.69 463 VAL A O 1
ATOM 3645 N N . LEU A 1 464 ? -13.560 -5.306 8.651 1.00 97.25 464 LEU A N 1
ATOM 3646 C CA . LEU A 1 464 ? -14.031 -3.995 9.126 1.00 97.25 464 LEU A CA 1
ATOM 3647 C C . LEU A 1 464 ? -15.544 -3.926 9.385 1.00 97.25 464 LEU A C 1
ATOM 3649 O O . LEU A 1 464 ? -16.019 -2.932 9.932 1.00 97.25 464 LEU A O 1
ATOM 3653 N N . GLY A 1 465 ? -16.318 -4.954 9.018 1.00 96.38 465 GLY A N 1
ATOM 3654 C CA . GLY A 1 465 ? -17.782 -4.956 9.160 1.00 96.38 465 GLY A CA 1
ATOM 3655 C C . GLY A 1 465 ? -18.506 -4.078 8.138 1.00 96.38 465 GLY A C 1
ATOM 3656 O O . GLY A 1 465 ? -19.693 -3.806 8.304 1.00 96.38 465 GLY A O 1
ATOM 3657 N N . TRP A 1 466 ? -17.800 -3.601 7.112 1.00 95.38 466 TRP A N 1
ATOM 3658 C CA . TRP A 1 466 ? -18.330 -2.670 6.119 1.00 95.38 466 TRP A CA 1
ATOM 3659 C C . TRP A 1 466 ? -19.236 -3.387 5.112 1.00 95.38 466 TRP A C 1
ATOM 3661 O O . TRP A 1 466 ? -18.876 -4.428 4.577 1.00 95.38 466 TRP A O 1
ATOM 3671 N N . ASN A 1 467 ? -20.414 -2.826 4.849 1.00 94.38 467 ASN A N 1
ATOM 3672 C CA . ASN A 1 467 ? -21.424 -3.380 3.940 1.00 94.38 467 ASN A CA 1
ATOM 3673 C C . ASN A 1 467 ? -22.007 -2.342 2.958 1.00 94.38 467 ASN A C 1
ATOM 3675 O O . ASN A 1 467 ? -22.703 -2.706 2.011 1.00 94.38 467 ASN A O 1
ATOM 3679 N N . GLN A 1 468 ? -21.694 -1.055 3.130 1.00 91.81 468 GLN A N 1
ATOM 3680 C CA . GLN A 1 468 ? -22.070 0.029 2.225 1.00 91.81 468 GLN A CA 1
ATOM 3681 C C . GLN A 1 468 ? -20.940 0.298 1.228 1.00 91.81 468 GLN A C 1
ATOM 3683 O O . GLN A 1 468 ? -20.024 1.078 1.493 1.00 91.81 468 GLN A O 1
ATOM 3688 N N . PHE A 1 469 ? -21.003 -0.361 0.072 1.00 89.81 469 PHE A N 1
ATOM 3689 C CA . PHE A 1 469 ? -20.033 -0.179 -1.018 1.00 89.81 469 PHE A CA 1
ATOM 3690 C C . PHE A 1 469 ? -20.492 0.826 -2.085 1.00 89.81 469 PHE A C 1
ATOM 3692 O O . PHE A 1 469 ? -19.689 1.277 -2.900 1.00 89.81 469 PHE A O 1
ATOM 3699 N N . ALA A 1 470 ? -21.767 1.225 -2.060 1.00 83.62 470 ALA A N 1
ATOM 3700 C CA . ALA A 1 470 ? -22.284 2.304 -2.891 1.00 83.62 470 ALA A CA 1
ATOM 3701 C C . ALA A 1 470 ? -21.854 3.665 -2.316 1.00 83.62 470 ALA A C 1
ATOM 3703 O O . ALA A 1 470 ? -22.286 4.062 -1.234 1.00 83.62 470 ALA A O 1
ATOM 3704 N N . LEU A 1 471 ? -20.998 4.394 -3.038 1.00 71.88 471 LEU A N 1
ATOM 3705 C CA . LEU A 1 471 ? -20.487 5.695 -2.597 1.00 71.88 471 LEU A CA 1
ATOM 3706 C C . LEU A 1 471 ? -21.523 6.804 -2.821 1.00 71.88 471 LEU A C 1
ATOM 3708 O O . LEU A 1 471 ? -21.486 7.535 -3.811 1.00 71.88 471 LEU A O 1
ATOM 3712 N N . HIS A 1 472 ? -22.460 6.938 -1.887 1.00 56.59 472 HIS A N 1
ATOM 3713 C CA . HIS A 1 472 ? -23.501 7.958 -1.938 1.00 56.59 472 HIS A CA 1
ATOM 3714 C C . HIS A 1 472 ? -23.035 9.320 -1.383 1.00 56.59 472 HIS A C 1
ATOM 3716 O O . HIS A 1 472 ? -22.431 9.418 -0.317 1.00 56.59 472 HIS A O 1
ATOM 3722 N N . GLY A 1 473 ? -23.430 10.412 -2.048 1.00 48.47 473 GLY A N 1
ATOM 3723 C CA . GLY A 1 473 ? -23.729 11.656 -1.328 1.00 48.47 473 GLY A CA 1
ATOM 3724 C C . GLY A 1 473 ? -22.633 12.716 -1.153 1.00 48.47 473 GLY A C 1
ATOM 3725 O O . GLY A 1 473 ? -22.732 13.512 -0.217 1.00 48.47 473 GLY A O 1
ATOM 3726 N N . ARG A 1 474 ? -21.655 12.857 -2.062 1.00 46.78 474 ARG A N 1
ATOM 3727 C CA . ARG A 1 474 ? -21.019 14.182 -2.244 1.00 46.78 474 ARG A CA 1
ATOM 3728 C C . ARG A 1 474 ? -21.780 14.979 -3.297 1.00 46.78 474 ARG A C 1
ATOM 3730 O O . ARG A 1 474 ? -21.835 14.572 -4.449 1.00 46.78 474 ARG A O 1
ATOM 3737 N N . ARG A 1 475 ? -22.307 16.148 -2.909 1.00 40.91 475 ARG A N 1
ATOM 3738 C CA . ARG A 1 475 ? -22.829 17.170 -3.835 1.00 40.91 475 ARG A CA 1
ATOM 3739 C C . ARG A 1 475 ? -21.684 17.779 -4.657 1.00 40.91 475 ARG A C 1
ATOM 3741 O O . ARG A 1 475 ? -21.272 18.909 -4.405 1.00 40.91 475 ARG A O 1
ATOM 3748 N N . TYR A 1 476 ? -21.180 17.034 -5.630 1.00 40.69 476 TYR A N 1
ATOM 3749 C CA . TYR A 1 476 ? -20.638 17.627 -6.845 1.00 40.69 476 TYR A CA 1
ATOM 3750 C C . TYR A 1 476 ? -21.803 17.782 -7.824 1.00 40.69 476 TYR A C 1
ATOM 3752 O O . TYR A 1 476 ? -22.685 16.928 -7.883 1.00 40.69 476 TYR A O 1
ATOM 3760 N N . VAL A 1 477 ? -21.869 18.919 -8.515 1.00 36.09 477 VAL A N 1
ATOM 3761 C CA . VAL A 1 477 ? -22.975 19.225 -9.431 1.00 36.09 477 VAL A CA 1
ATOM 3762 C C . VAL A 1 477 ? -22.764 18.422 -10.715 1.00 36.09 477 VAL A C 1
ATOM 3764 O O . VAL A 1 477 ? -22.013 18.836 -11.593 1.00 36.09 477 VAL A O 1
ATOM 3767 N N . GLY A 1 478 ? -23.385 17.245 -10.775 1.00 37.16 478 GLY A N 1
ATOM 3768 C CA . GLY A 1 478 ? -23.319 16.317 -11.901 1.00 37.16 478 GLY A CA 1
ATOM 3769 C C . GLY A 1 478 ? -23.755 14.914 -11.481 1.00 37.16 478 GLY A C 1
ATOM 3770 O O . GLY A 1 478 ? -23.068 14.258 -10.702 1.00 37.16 478 GLY A O 1
ATOM 3771 N N . GLU A 1 479 ? -24.895 14.455 -11.993 1.00 33.69 479 GLU A N 1
ATOM 3772 C CA . GLU A 1 479 ? -25.408 13.104 -11.753 1.00 33.69 479 GLU A CA 1
ATOM 3773 C C . GLU A 1 479 ? -24.555 12.067 -12.494 1.00 33.69 479 GLU A C 1
ATOM 3775 O O . GLU A 1 479 ? -24.644 11.942 -13.715 1.00 33.69 479 GLU A O 1
ATOM 3780 N N . LYS A 1 480 ? -23.734 11.307 -11.758 1.00 39.91 480 LYS A N 1
ATOM 3781 C CA . LYS A 1 480 ? -23.212 9.999 -12.187 1.00 39.91 480 LYS A CA 1
ATOM 3782 C C . LYS A 1 480 ? -23.143 9.056 -10.989 1.00 39.91 480 LYS A C 1
ATOM 3784 O O . LYS A 1 480 ? -22.498 9.367 -9.992 1.00 39.91 480 LYS A O 1
ATOM 3789 N N . GLU A 1 481 ? -23.792 7.900 -11.105 1.00 40.19 481 GLU A N 1
ATOM 3790 C CA . GLU A 1 481 ? -23.910 6.893 -10.035 1.00 40.19 481 GLU A CA 1
ATOM 3791 C C . GLU A 1 481 ? -22.633 6.054 -9.825 1.00 40.19 481 GLU A C 1
ATOM 3793 O O . GLU A 1 481 ? -22.542 5.267 -8.885 1.00 40.19 481 GLU A O 1
ATOM 3798 N N . SER A 1 482 ? -21.611 6.237 -10.667 1.00 41.16 482 SER A N 1
ATOM 3799 C CA . SER A 1 482 ? -20.317 5.568 -10.542 1.00 41.16 482 SER A CA 1
ATOM 3800 C C . SER A 1 482 ? -19.481 6.186 -9.418 1.00 41.16 482 SER A C 1
ATOM 3802 O O . SER A 1 482 ? -18.904 7.267 -9.570 1.00 41.16 482 SER A O 1
ATOM 3804 N N . GLY A 1 483 ? -19.388 5.492 -8.289 1.00 43.75 483 GLY A N 1
ATOM 3805 C CA . GLY A 1 483 ? -18.676 5.980 -7.116 1.00 43.75 483 GLY A CA 1
ATOM 3806 C C . GLY A 1 483 ? -17.167 6.143 -7.312 1.00 43.75 483 GLY A C 1
ATOM 3807 O O . GLY A 1 483 ? -16.429 5.184 -7.099 1.00 43.75 483 GLY A O 1
ATOM 3808 N N . HIS A 1 484 ? -16.694 7.371 -7.558 1.00 39.66 484 HIS A N 1
ATOM 3809 C CA . HIS A 1 484 ? -15.438 7.838 -6.969 1.00 39.66 484 HIS A CA 1
ATOM 3810 C C . HIS A 1 484 ? -15.300 9.371 -6.860 1.00 39.66 484 HIS A C 1
ATOM 3812 O O . HIS A 1 484 ? -15.904 10.125 -7.613 1.00 39.66 484 HIS A O 1
ATOM 3818 N N . VAL A 1 485 ? -14.453 9.846 -5.931 1.00 43.12 485 VAL A N 1
ATOM 3819 C CA . VAL A 1 485 ? -14.011 11.252 -5.843 1.00 43.12 485 VAL A CA 1
ATOM 3820 C C . VAL A 1 485 ? -12.643 11.417 -6.516 1.00 43.12 485 VAL A C 1
ATOM 3822 O O . VAL A 1 485 ? -11.623 11.658 -5.870 1.00 43.12 485 VAL A O 1
ATOM 3825 N N . VAL A 1 486 ? -12.639 11.300 -7.840 1.00 41.97 486 VAL A N 1
ATOM 3826 C CA . VAL A 1 486 ? -11.811 12.140 -8.722 1.00 41.97 486 VAL A CA 1
ATOM 3827 C C . VAL A 1 486 ? -12.812 12.918 -9.578 1.00 41.97 486 VAL A C 1
ATOM 3829 O O . VAL A 1 486 ? -13.900 12.418 -9.841 1.00 41.97 486 VAL A O 1
ATOM 3832 N N . THR A 1 487 ? -12.520 14.165 -9.942 1.00 39.09 487 THR A N 1
ATOM 3833 C CA . THR A 1 487 ? -13.548 15.168 -10.291 1.00 39.09 487 THR A CA 1
ATOM 3834 C C . THR A 1 487 ? -14.433 14.867 -11.511 1.00 39.09 487 THR A C 1
ATOM 3836 O O . THR A 1 487 ? -15.396 15.597 -11.718 1.00 39.09 487 THR A O 1
ATOM 3839 N N . THR A 1 488 ? -14.162 13.810 -12.287 1.00 32.91 488 THR A N 1
ATOM 3840 C CA . THR A 1 488 ? -15.079 13.266 -13.306 1.00 32.91 488 THR A CA 1
ATOM 3841 C C . THR A 1 488 ? -14.836 11.770 -13.552 1.00 32.91 488 THR A C 1
ATOM 3843 O O . THR A 1 488 ? -13.722 11.382 -13.898 1.00 32.91 488 THR A O 1
ATOM 3846 N N . GLY A 1 489 ? -15.898 10.958 -13.490 1.00 32.53 489 GLY A N 1
ATOM 3847 C CA . GLY A 1 489 ? -15.917 9.575 -13.989 1.00 32.53 489 GLY A CA 1
ATOM 3848 C C . GLY A 1 489 ? -15.645 8.473 -12.959 1.00 32.53 489 GLY A C 1
ATOM 3849 O O . GLY A 1 489 ? -15.341 8.734 -11.799 1.00 32.53 489 GLY A O 1
ATOM 3850 N N . GLU A 1 490 ? -15.798 7.233 -13.430 1.00 36.44 490 GLU A N 1
ATOM 3851 C CA . GLU A 1 490 ? -15.549 5.975 -12.714 1.00 36.44 490 GLU A CA 1
ATOM 3852 C C . GLU A 1 490 ? -14.126 5.897 -12.134 1.00 36.44 490 GLU A C 1
ATOM 3854 O O . GLU A 1 490 ? -13.264 6.726 -12.444 1.00 36.44 490 GLU A O 1
ATOM 3859 N N . VAL A 1 491 ? -13.841 4.855 -11.339 1.00 44.41 491 VAL A N 1
ATOM 3860 C CA . VAL A 1 491 ? -12.459 4.490 -10.988 1.00 44.41 491 VAL A CA 1
ATOM 3861 C C . VAL A 1 491 ? -11.704 4.163 -12.278 1.00 44.41 491 VAL A C 1
ATOM 3863 O O . VAL A 1 491 ? -11.670 3.026 -12.741 1.00 44.41 491 VAL A O 1
ATOM 3866 N N . ARG A 1 492 ? -11.085 5.184 -12.876 1.00 52.88 492 ARG A N 1
ATOM 3867 C CA . ARG A 1 492 ? -10.128 5.018 -13.961 1.00 52.88 492 ARG A CA 1
ATOM 3868 C C . ARG A 1 492 ? -8.889 4.375 -13.365 1.00 52.88 492 ARG A C 1
ATOM 3870 O O . ARG A 1 492 ? -7.976 5.075 -12.914 1.00 52.88 492 ARG A O 1
ATOM 3877 N N . ASN A 1 493 ? -8.880 3.044 -13.386 1.00 62.56 493 ASN A N 1
ATOM 3878 C CA . ASN A 1 493 ? -7.674 2.237 -13.308 1.00 62.56 493 ASN A CA 1
ATOM 3879 C C . ASN A 1 493 ? -6.742 2.741 -14.412 1.00 62.56 493 ASN A C 1
ATOM 3881 O O . ASN A 1 493 ? -6.874 2.406 -15.585 1.00 62.56 493 ASN A O 1
ATOM 3885 N N . SER A 1 494 ? -5.873 3.674 -14.032 1.00 76.88 494 SER A N 1
ATOM 3886 C CA . SER A 1 494 ? -4.819 4.201 -14.889 1.00 76.88 494 SER A CA 1
ATOM 3887 C C . SER A 1 494 ? -3.935 3.013 -15.204 1.00 76.88 494 SER A C 1
ATOM 3889 O O . SER A 1 494 ? -3.362 2.491 -14.260 1.00 76.88 494 SER A O 1
ATOM 3891 N N . ASN A 1 495 ? -3.888 2.607 -16.470 1.00 88.00 495 ASN A N 1
ATOM 3892 C CA . ASN A 1 495 ? -3.069 1.513 -16.969 1.00 88.00 495 ASN A CA 1
ATOM 3893 C C . ASN A 1 495 ? -1.787 2.129 -17.538 1.00 88.00 495 ASN A C 1
ATOM 3895 O O . ASN A 1 495 ? -1.799 2.734 -18.614 1.00 88.00 495 ASN A O 1
ATOM 3899 N N . ALA A 1 496 ? -0.703 2.054 -16.772 1.00 89.50 496 ALA A N 1
ATOM 3900 C CA . ALA A 1 496 ? 0.571 2.668 -17.116 1.00 89.50 496 ALA A CA 1
ATOM 3901 C C . ALA A 1 496 ? 1.262 1.979 -18.293 1.00 89.50 496 ALA A C 1
ATOM 3903 O O . ALA A 1 496 ? 1.957 2.660 -19.044 1.00 89.50 496 ALA A O 1
ATOM 3904 N N . LYS A 1 497 ? 1.029 0.676 -18.488 1.00 90.50 497 LYS A N 1
ATOM 3905 C CA . LYS A 1 497 ? 1.521 -0.072 -19.648 1.00 90.50 497 LYS A CA 1
ATOM 3906 C C . LYS A 1 497 ? 0.922 0.496 -20.937 1.00 90.50 497 LYS A C 1
ATOM 3908 O O . LYS A 1 497 ? 1.654 1.084 -21.728 1.00 90.50 497 LYS A O 1
ATOM 3913 N N . ALA A 1 498 ? -0.406 0.473 -21.064 1.00 90.12 498 ALA A N 1
ATOM 3914 C CA . ALA A 1 498 ? -1.112 0.995 -22.237 1.00 90.12 498 ALA A CA 1
ATOM 3915 C C . ALA A 1 498 ? -0.808 2.484 -22.495 1.00 90.12 498 ALA A C 1
ATOM 3917 O O . ALA A 1 498 ? -0.493 2.869 -23.614 1.00 90.12 498 ALA A O 1
ATOM 3918 N N . TYR A 1 499 ? -0.816 3.325 -21.454 1.00 88.56 499 TYR A N 1
ATOM 3919 C CA . TYR A 1 499 ? -0.542 4.764 -21.584 1.00 88.56 499 TYR A CA 1
ATOM 3920 C C . TYR A 1 499 ? 0.876 5.096 -22.092 1.00 88.56 499 TYR A C 1
ATOM 3922 O O . TYR A 1 499 ? 1.069 6.135 -22.730 1.00 88.56 499 TYR A O 1
ATOM 3930 N N . LEU A 1 500 ? 1.875 4.261 -21.782 1.00 87.31 500 LEU A N 1
ATOM 3931 C CA . LEU A 1 500 ? 3.250 4.440 -22.260 1.00 87.31 500 LEU A CA 1
ATOM 3932 C C . LEU A 1 500 ? 3.456 3.790 -23.636 1.00 87.31 500 LEU A C 1
ATOM 3934 O O . LEU A 1 500 ? 4.087 4.400 -24.495 1.00 87.31 500 LEU A O 1
ATOM 3938 N N . GLU A 1 501 ? 2.859 2.622 -23.882 1.00 88.38 501 GLU A N 1
ATOM 3939 C CA . GLU A 1 501 ? 2.855 1.954 -25.194 1.00 88.38 501 GLU A CA 1
ATOM 3940 C C . GLU A 1 501 ? 2.146 2.795 -26.277 1.00 88.38 501 GLU A C 1
ATOM 3942 O O . GLU A 1 501 ? 2.621 2.870 -27.405 1.00 88.38 501 GLU A O 1
ATOM 3947 N N . GLU A 1 502 ? 1.074 3.521 -25.939 1.00 87.06 502 GLU A N 1
ATOM 3948 C CA . GLU A 1 502 ? 0.417 4.491 -26.837 1.00 87.06 502 GLU A CA 1
ATOM 3949 C C . GLU A 1 502 ? 1.306 5.697 -27.208 1.00 87.06 502 GLU A C 1
ATOM 3951 O O . GLU A 1 502 ? 0.989 6.438 -28.143 1.00 87.06 502 GLU A O 1
ATOM 3956 N N . ARG A 1 503 ? 2.386 5.952 -26.456 1.00 79.88 503 ARG A N 1
ATOM 3957 C CA . ARG A 1 503 ? 3.185 7.190 -26.533 1.00 79.88 503 ARG A CA 1
ATOM 3958 C C . ARG A 1 503 ? 4.642 6.999 -26.946 1.00 79.88 503 ARG A C 1
ATOM 3960 O O . ARG A 1 503 ? 5.308 7.999 -27.216 1.00 79.88 503 ARG A O 1
ATOM 3967 N N . GLY A 1 504 ? 5.131 5.767 -27.026 1.00 76.75 504 GLY A N 1
ATOM 3968 C CA . GLY A 1 504 ? 6.521 5.466 -27.355 1.00 76.75 504 GLY A CA 1
ATOM 3969 C C . GLY A 1 504 ? 6.772 3.968 -27.500 1.00 76.75 504 GLY A C 1
ATOM 3970 O O . GLY A 1 504 ? 5.851 3.182 -27.699 1.00 76.75 504 GLY A O 1
ATOM 3971 N N . SER A 1 505 ? 8.034 3.555 -27.400 1.00 69.19 505 SER A N 1
ATOM 3972 C CA . SER A 1 505 ? 8.362 2.139 -27.247 1.00 69.19 505 SER A CA 1
ATOM 3973 C C . SER A 1 505 ? 7.952 1.652 -25.850 1.00 69.19 505 SER A C 1
ATOM 3975 O O . SER A 1 505 ? 8.082 2.374 -24.859 1.00 69.19 505 SER A O 1
ATOM 3977 N N . GLY A 1 506 ? 7.541 0.381 -25.737 1.00 81.44 506 GLY A N 1
ATOM 3978 C CA . GLY A 1 506 ? 7.278 -0.273 -24.440 1.00 81.44 506 GLY A CA 1
ATOM 3979 C C . GLY A 1 506 ? 8.493 -0.301 -23.491 1.00 81.44 506 GLY A C 1
ATOM 3980 O O . GLY A 1 506 ? 8.367 -0.647 -22.317 1.00 81.44 506 GLY A O 1
ATOM 3981 N N . GLU A 1 507 ? 9.664 0.122 -23.974 1.00 86.31 507 GLU A N 1
ATOM 3982 C CA . GLU A 1 507 ? 10.867 0.399 -23.191 1.00 86.31 507 GLU A CA 1
ATOM 3983 C C . GLU A 1 507 ? 10.638 1.459 -22.102 1.00 86.31 507 GLU A C 1
ATOM 3985 O O . GLU A 1 507 ? 11.243 1.339 -21.040 1.00 86.31 507 GLU A O 1
ATOM 3990 N N . GLU A 1 508 ? 9.761 2.459 -22.293 1.00 86.94 508 GLU A N 1
ATOM 3991 C CA . GLU A 1 508 ? 9.467 3.435 -21.225 1.00 86.94 508 GLU A CA 1
ATOM 3992 C C . GLU A 1 508 ? 8.780 2.763 -20.028 1.00 86.94 508 GLU A C 1
ATOM 3994 O O . GLU A 1 508 ? 9.168 2.982 -18.875 1.00 86.94 508 GLU A O 1
ATOM 3999 N N . PHE A 1 509 ? 7.794 1.898 -20.296 1.00 90.94 509 PHE A N 1
ATOM 4000 C CA . PHE A 1 509 ? 7.133 1.103 -19.261 1.00 90.94 509 PHE A CA 1
ATOM 4001 C C . PHE A 1 509 ? 8.111 0.114 -18.625 1.00 90.94 509 PHE A C 1
ATOM 4003 O O . PHE A 1 509 ? 8.187 0.047 -17.399 1.00 90.94 509 PHE A O 1
ATOM 4010 N N . ARG A 1 510 ? 8.935 -0.575 -19.426 1.00 91.06 510 ARG A N 1
ATOM 4011 C CA . ARG A 1 510 ? 9.975 -1.476 -18.912 1.00 91.06 510 ARG A CA 1
ATOM 4012 C C . ARG A 1 510 ? 10.977 -0.749 -18.011 1.00 91.06 510 ARG A C 1
ATOM 4014 O O . ARG A 1 510 ? 11.219 -1.196 -16.899 1.00 91.06 510 ARG A O 1
ATOM 4021 N N . ALA A 1 511 ? 11.499 0.404 -18.417 1.00 88.50 511 ALA A N 1
ATOM 4022 C CA . ALA A 1 511 ? 12.442 1.180 -17.612 1.00 88.50 511 ALA A CA 1
ATOM 4023 C C . ALA A 1 511 ? 11.811 1.728 -16.315 1.00 88.50 511 ALA A C 1
ATOM 4025 O O . ALA A 1 511 ? 12.482 1.840 -15.286 1.00 88.50 511 ALA A O 1
ATOM 4026 N N . LEU A 1 512 ? 10.515 2.059 -16.335 1.00 89.94 512 LEU A N 1
ATOM 4027 C CA . LEU A 1 512 ? 9.758 2.415 -15.133 1.00 89.94 512 LEU A CA 1
ATOM 4028 C C . LEU A 1 512 ? 9.575 1.216 -14.195 1.00 89.94 512 LEU A C 1
ATOM 4030 O O . LEU A 1 512 ? 9.709 1.362 -12.977 1.00 89.94 512 LEU A O 1
ATOM 4034 N N . TRP A 1 513 ? 9.270 0.054 -14.770 1.00 93.38 513 TRP A N 1
ATOM 4035 C CA . TRP A 1 513 ? 9.082 -1.209 -14.071 1.00 93.38 513 TRP A CA 1
ATOM 4036 C C . TRP A 1 513 ? 10.373 -1.644 -13.382 1.00 93.38 513 TRP A C 1
ATOM 4038 O O . TRP A 1 513 ? 10.403 -1.806 -12.164 1.00 93.38 513 TRP A O 1
ATOM 4048 N N . GLU A 1 514 ? 11.472 -1.696 -14.139 1.00 91.88 514 GLU A N 1
ATOM 4049 C CA . GLU A 1 514 ? 12.797 -2.075 -13.650 1.00 91.88 514 GLU A CA 1
ATOM 4050 C C . GLU A 1 514 ? 13.288 -1.119 -12.557 1.00 91.88 514 GLU A C 1
ATOM 4052 O O . GLU A 1 514 ? 13.929 -1.564 -11.618 1.00 91.88 514 GLU A O 1
ATOM 4057 N N . ARG A 1 515 ? 12.925 0.171 -12.575 1.00 90.94 515 ARG A N 1
ATOM 4058 C CA . ARG A 1 515 ? 13.229 1.104 -11.467 1.00 90.94 515 ARG A CA 1
ATOM 4059 C C . ARG A 1 515 ? 12.422 0.869 -10.186 1.00 90.94 515 ARG A C 1
ATOM 4061 O O . ARG A 1 515 ? 12.812 1.390 -9.143 1.00 90.94 515 ARG A O 1
ATOM 4068 N N . ASN A 1 516 ? 11.319 0.129 -10.247 1.00 94.19 516 ASN A N 1
ATOM 4069 C CA . ASN A 1 516 ? 10.418 -0.151 -9.122 1.00 94.19 516 ASN A CA 1
ATOM 4070 C C . ASN A 1 516 ? 10.343 -1.651 -8.790 1.00 94.19 516 ASN A C 1
ATOM 4072 O O . ASN A 1 516 ? 9.389 -2.109 -8.169 1.00 94.19 516 ASN A O 1
ATOM 4076 N N . TRP A 1 517 ? 11.340 -2.422 -9.217 1.00 95.56 517 TRP A N 1
ATOM 4077 C CA . TRP A 1 517 ? 11.368 -3.880 -9.145 1.00 95.56 517 TRP A CA 1
ATOM 4078 C C . TRP A 1 517 ? 11.103 -4.456 -7.735 1.00 95.56 517 TRP A C 1
ATOM 4080 O O . TRP A 1 517 ? 10.367 -5.434 -7.618 1.00 95.56 517 TRP A O 1
ATOM 4090 N N . LEU A 1 518 ? 11.597 -3.826 -6.658 1.00 96.75 518 LEU A N 1
ATOM 4091 C CA . LEU A 1 518 ? 11.303 -4.257 -5.280 1.00 96.75 518 LEU A CA 1
ATOM 4092 C C . LEU A 1 518 ? 9.833 -4.018 -4.906 1.00 96.75 518 LEU A C 1
ATOM 4094 O O . LEU A 1 518 ? 9.217 -4.855 -4.249 1.00 96.75 518 LEU A O 1
ATOM 4098 N N . ASP A 1 519 ? 9.261 -2.886 -5.332 1.00 97.38 519 ASP A N 1
ATOM 4099 C CA . ASP A 1 519 ? 7.834 -2.605 -5.144 1.00 97.38 519 ASP A CA 1
ATOM 4100 C C . ASP A 1 519 ? 6.968 -3.628 -5.903 1.00 97.38 519 ASP A C 1
ATOM 4102 O O . ASP A 1 519 ? 5.908 -3.989 -5.400 1.00 97.38 519 ASP A O 1
ATOM 4106 N N . TYR A 1 520 ? 7.413 -4.145 -7.059 1.00 97.56 520 TYR A N 1
ATOM 4107 C CA . TYR A 1 520 ? 6.718 -5.235 -7.762 1.00 97.56 520 TYR A CA 1
ATOM 4108 C C . TYR A 1 520 ? 6.777 -6.561 -7.002 1.00 97.56 520 TYR A C 1
ATOM 4110 O O . TYR A 1 520 ? 5.741 -7.214 -6.876 1.00 97.56 520 TYR A O 1
ATOM 4118 N N . VAL A 1 521 ? 7.934 -6.935 -6.438 1.00 98.38 521 VAL A N 1
ATOM 4119 C CA . VAL A 1 521 ? 8.032 -8.128 -5.575 1.00 98.38 521 VAL A CA 1
ATOM 4120 C C . VAL A 1 521 ? 7.083 -7.995 -4.378 1.00 98.38 521 VAL A C 1
ATOM 4122 O O . VAL A 1 521 ? 6.312 -8.918 -4.118 1.00 98.38 521 VAL A O 1
ATOM 4125 N N . LEU A 1 522 ? 7.057 -6.837 -3.700 1.00 98.19 522 LEU A N 1
ATOM 4126 C CA . LEU A 1 522 ? 6.109 -6.585 -2.604 1.00 98.19 522 LEU A CA 1
ATOM 4127 C C . LEU A 1 522 ? 4.646 -6.594 -3.067 1.00 98.19 522 LEU A C 1
ATOM 4129 O O . LEU A 1 522 ? 3.795 -7.115 -2.349 1.00 98.19 522 LEU A O 1
ATOM 4133 N N . PHE A 1 523 ? 4.336 -6.012 -4.228 1.00 97.62 523 PHE A N 1
ATOM 4134 C CA . PHE A 1 523 ? 2.974 -5.922 -4.754 1.00 97.62 523 PHE A CA 1
ATOM 4135 C C . PHE A 1 523 ? 2.399 -7.303 -5.084 1.00 97.62 523 PHE A C 1
ATOM 4137 O O . PHE A 1 523 ? 1.329 -7.640 -4.575 1.00 97.62 523 PHE A O 1
ATOM 4144 N N . TYR A 1 524 ? 3.111 -8.114 -5.874 1.00 98.12 524 TYR A N 1
ATOM 4145 C CA . TYR A 1 524 ? 2.656 -9.458 -6.240 1.00 98.12 524 TYR A CA 1
ATOM 4146 C C . TYR A 1 524 ? 2.568 -10.385 -5.024 1.00 98.12 524 TYR A C 1
ATOM 4148 O O . TYR A 1 524 ? 1.557 -11.070 -4.859 1.00 98.12 524 TYR A O 1
ATOM 4156 N N . TRP A 1 525 ? 3.556 -10.342 -4.124 1.00 98.62 525 TRP A N 1
ATOM 4157 C CA . TRP A 1 525 ? 3.515 -11.093 -2.869 1.00 98.62 525 TRP A CA 1
ATOM 4158 C C . TRP A 1 525 ? 2.300 -10.715 -2.016 1.00 98.62 525 TRP A C 1
ATOM 4160 O O . TRP A 1 525 ? 1.488 -11.570 -1.672 1.00 98.62 525 TRP A O 1
ATOM 4170 N N . ALA A 1 526 ? 2.127 -9.430 -1.702 1.00 98.31 526 ALA A N 1
ATOM 4171 C CA . ALA A 1 526 ? 1.037 -8.976 -0.845 1.00 98.31 526 ALA A CA 1
ATOM 4172 C C . ALA A 1 526 ? -0.348 -9.249 -1.455 1.00 98.31 526 ALA A C 1
ATOM 4174 O O . ALA A 1 526 ? -1.298 -9.550 -0.729 1.00 98.31 526 ALA A O 1
ATOM 4175 N N . ARG A 1 527 ? -0.460 -9.191 -2.787 1.00 97.88 527 ARG A N 1
ATOM 4176 C CA . ARG A 1 527 ? -1.660 -9.576 -3.537 1.00 97.88 527 ARG A CA 1
ATOM 4177 C C . ARG A 1 527 ? -1.961 -11.073 -3.417 1.00 97.88 527 ARG A C 1
ATOM 4179 O O . ARG A 1 527 ? -3.107 -11.435 -3.164 1.00 97.88 527 ARG A O 1
ATOM 4186 N N . ALA A 1 528 ? -0.952 -11.935 -3.518 1.00 98.38 528 ALA A N 1
ATOM 4187 C CA . ALA A 1 528 ? -1.126 -13.368 -3.291 1.00 98.38 528 ALA A CA 1
ATOM 4188 C C . ALA A 1 528 ? -1.484 -13.684 -1.829 1.00 98.38 528 ALA A C 1
ATOM 4190 O O . ALA A 1 528 ? -2.393 -14.472 -1.581 1.00 98.38 528 ALA A O 1
ATOM 4191 N N . VAL A 1 529 ? -0.862 -13.013 -0.852 1.00 98.31 529 VAL A N 1
ATOM 4192 C CA . VAL A 1 529 ? -1.222 -13.130 0.576 1.00 98.31 529 VAL A CA 1
ATOM 4193 C C . VAL A 1 529 ? -2.672 -12.704 0.827 1.00 98.31 529 VAL A C 1
ATOM 4195 O O . VAL A 1 529 ? -3.375 -13.364 1.594 1.00 98.31 529 VAL A O 1
ATOM 4198 N N . PHE A 1 530 ? -3.143 -11.639 0.171 1.00 98.25 530 PHE A N 1
ATOM 4199 C CA . PHE A 1 530 ? -4.541 -11.205 0.224 1.00 98.25 530 PHE A CA 1
ATOM 4200 C C . PHE A 1 530 ? -5.499 -12.309 -0.249 1.00 98.25 530 PHE A C 1
ATOM 4202 O O . PHE A 1 530 ? -6.388 -12.703 0.508 1.00 98.25 530 PHE A O 1
ATOM 4209 N N . PHE A 1 531 ? -5.292 -12.851 -1.453 1.00 98.19 531 PHE A N 1
ATOM 4210 C CA . PHE A 1 531 ? -6.174 -13.884 -2.000 1.00 98.19 531 PHE A CA 1
ATOM 4211 C C . PHE A 1 531 ? -6.050 -15.231 -1.276 1.00 98.19 531 PHE A C 1
ATOM 4213 O O . PHE A 1 531 ? -7.064 -15.880 -1.037 1.00 98.19 531 PHE A O 1
ATOM 4220 N N . ALA A 1 532 ? -4.857 -15.636 -0.831 1.00 97.44 532 ALA A N 1
ATOM 4221 C CA . ALA A 1 532 ? -4.680 -16.844 -0.022 1.00 97.44 532 ALA A CA 1
ATOM 4222 C C . ALA A 1 532 ? -5.457 -16.753 1.306 1.00 97.44 532 ALA A C 1
ATOM 4224 O O . ALA A 1 532 ? -6.174 -17.683 1.675 1.00 97.44 532 ALA A O 1
ATOM 4225 N N . ARG A 1 533 ? -5.405 -15.602 1.995 1.00 96.00 533 ARG A N 1
ATOM 4226 C CA . ARG A 1 533 ? -6.193 -15.345 3.221 1.00 96.00 533 ARG A CA 1
ATOM 4227 C C . ARG A 1 533 ? -7.710 -15.246 2.973 1.00 96.00 533 ARG A C 1
ATOM 4229 O O . ARG A 1 533 ? -8.470 -15.280 3.947 1.00 96.00 533 ARG A O 1
ATOM 4236 N N . LEU A 1 534 ? -8.145 -15.109 1.717 1.00 96.19 534 LEU A N 1
ATOM 4237 C CA . LEU A 1 534 ? -9.549 -15.060 1.303 1.00 96.19 534 LEU A CA 1
ATOM 4238 C C . LEU A 1 534 ? -10.084 -16.432 0.861 1.00 96.19 534 LEU A C 1
ATOM 4240 O O . LEU A 1 534 ? -11.144 -16.830 1.324 1.00 96.19 534 LEU A O 1
ATOM 4244 N N . TYR A 1 535 ? -9.357 -17.175 0.025 1.00 96.38 535 TYR A N 1
ATOM 4245 C CA . TYR A 1 535 ? -9.867 -18.399 -0.611 1.00 96.38 535 TYR A CA 1
ATOM 4246 C C . TYR A 1 535 ? -9.355 -19.710 0.001 1.00 96.38 535 TYR A C 1
ATOM 4248 O O . TYR A 1 535 ? -9.962 -20.753 -0.214 1.00 96.38 535 TYR A O 1
ATOM 4256 N N . CYS A 1 536 ? -8.280 -19.691 0.796 1.00 94.75 536 CYS A N 1
ATOM 4257 C CA . CYS A 1 536 ? -7.699 -20.901 1.403 1.00 94.75 536 CYS A CA 1
ATOM 4258 C C . CYS A 1 536 ? -8.028 -21.074 2.892 1.00 94.75 536 CYS A C 1
ATOM 4260 O O . CYS A 1 536 ? -7.307 -21.752 3.622 1.00 94.75 536 CYS A O 1
ATOM 4262 N N . ARG A 1 537 ? -9.106 -20.443 3.364 1.00 88.94 537 ARG A N 1
ATOM 4263 C C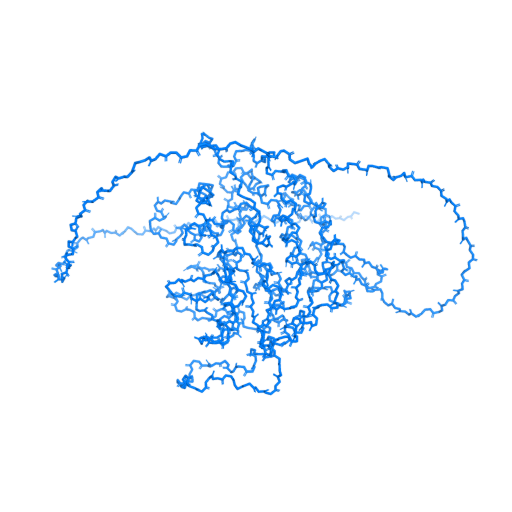A . ARG A 1 537 ? -9.434 -20.317 4.797 1.00 88.94 537 ARG A CA 1
ATOM 4264 C C . ARG A 1 537 ? -9.655 -21.669 5.476 1.00 88.94 537 ARG A C 1
ATOM 4266 O O . ARG A 1 537 ? -9.198 -21.845 6.594 1.00 88.94 537 ARG A O 1
ATOM 4273 N N . ASP A 1 538 ? -10.258 -22.620 4.767 1.00 84.38 538 ASP A N 1
ATOM 4274 C CA . ASP A 1 538 ? -10.552 -23.968 5.276 1.00 84.38 538 ASP A CA 1
ATOM 4275 C C . ASP A 1 538 ? -9.338 -24.920 5.231 1.00 84.38 538 ASP A C 1
ATOM 4277 O O . ASP A 1 538 ? -9.387 -26.030 5.758 1.00 84.38 538 ASP A O 1
ATOM 4281 N N . VAL A 1 539 ? -8.253 -24.507 4.564 1.00 82.75 539 VAL A N 1
ATOM 4282 C CA . VAL A 1 539 ? -7.052 -25.327 4.312 1.00 82.75 539 VAL A CA 1
ATOM 4283 C C . VAL A 1 539 ? -5.860 -24.846 5.146 1.00 82.75 539 VAL A C 1
ATOM 4285 O O . VAL A 1 539 ? -5.020 -25.652 5.558 1.00 82.75 539 VAL A O 1
ATOM 4288 N N . LEU A 1 540 ? -5.790 -23.538 5.407 1.00 85.56 540 LEU A N 1
ATOM 4289 C CA . LEU A 1 540 ? -4.780 -22.913 6.253 1.00 85.56 540 LEU A CA 1
ATOM 4290 C C . LEU A 1 540 ? -5.088 -23.158 7.734 1.00 85.56 540 LEU A C 1
ATOM 4292 O O . LEU A 1 540 ? -6.167 -22.817 8.209 1.00 85.56 540 LEU A O 1
ATOM 4296 N N . ALA A 1 541 ? -4.115 -23.686 8.477 1.00 75.00 541 ALA A N 1
ATOM 4297 C CA . ALA A 1 541 ? -4.154 -23.626 9.935 1.00 75.00 541 ALA A CA 1
ATOM 4298 C C . ALA A 1 541 ? -4.104 -22.156 10.395 1.00 75.00 541 ALA A C 1
ATOM 4300 O O . ALA A 1 541 ? -3.228 -21.410 9.947 1.00 75.00 541 ALA A O 1
ATOM 4301 N N . GLU A 1 542 ? -5.038 -21.762 11.267 1.00 63.31 542 GLU A N 1
ATOM 4302 C CA . GLU A 1 542 ? -5.008 -20.478 11.991 1.00 63.31 542 GLU A CA 1
ATOM 4303 C C . GLU A 1 542 ? -4.049 -20.531 13.193 1.00 63.31 542 GLU A C 1
ATOM 4305 O O . GLU A 1 542 ? -3.979 -21.597 13.850 1.00 63.31 542 GLU A O 1
#

Organism: NCBI:txid29204

pLDDT: mean 72.17, std 24.68, range [26.03, 98.62]